Protein 7VQK (pdb70)

Organism: NCBI:txid1522759

Secondary structure (DSSP, 8-state):
---S-HHHHIIIIIS----SSB------HHHHHHHHHHHTTS--------EEEE-SHHHHHHHHTTB-HHHHHHHHH-SEEEEEEEETTGGGGHHHHSTT-TTGGGGG-SHHHHHHHHHHHHHHHHHHHHHHHHHTT-EEEEE--B-HHHHHHHHSTT-SEEEEEEEEEESB-TT---PPPP---HHHHEEE-/--SS-HHHHIIIIIT----SSB------HHHHHHHHHHHTTS--------EEEE-SHHHHHHHHTTB-HHHHHHHHH-SEEEEEEEETTGGGGHHHHSTT-TTGGGGG-SHHHHHHHHHHHHHHHHHHHHHHHHHTT-EEEEE--B-HHHHHHHHSTT-SEEEEEEEEEE-B-TT--PPPPP---HHHHEEE-

Sequence (386 aa):
PLALDEAAQDLLFREARTANTFAPTHIGDEHIEAIYDLVKWGPTSNQQPRVVLVRSDESRRALLQHVLEGNRDKVASAPLVAVLAADLSFPDTLPRLFPHAPNARHAYADENARRESAVFNTALQLGYFIIGIRAGGLAAGPIAGFDPEGVHKEFFPGEPVLVTSIVNIGYPGPDAFSARLPRLGYREVVRSVPLALDEAAQDLLFREARTANTFAPTHIGDEHIEAIYDLVKWGPTSNQQPRVVLVRSDESRRALLQHVLEGNRDKVASAPLVAVLAADLSFPDTLPRLFPHAPNARHAYADENARRESAVFNTALQLGYFIIGIRAGGLAAGPIAGFDPEGVHKEFFPGEPVLVTSIVNIGYPGPDAFSARLPRLGYREVVRSV

Solvent-accessible surface area: 16084 Å² total

B-factor: mean 17.82, std 7.18, range [6.44, 55.33]

InterPro domains:
  IPR000415 Nitroreductase-like [G3DSA:3.40.109.10] (10-198)
  IPR000415 Nitroreductase-like [SSF55469] (17-196)
  IPR029479 Nitroreductase [PF00881] (20-177)
  IPR050461 Nitroreductase family, HadB/RutE subfamily [PTHR43543] (8-109)

Structure (mmCIF, N/CA/C/O backbone):
data_7VQK
#
_entry.id   7VQK
#
_cell.length_a   59.701
_cell.length_b   54.410
_cell.length_c   69.621
_cell.angle_alpha   90.000
_cell.angle_beta   97.367
_cell.angle_gamma   90.000
#
_symmetry.space_group_name_H-M   'P 1 21 1'
#
loop_
_entity.id
_entity.type
_entity.pdbx_description
1 polymer 'FMN-dependent oxidoreductase IstO'
2 non-polymer 'FLAVIN MONONUCLEOTIDE'
3 water water
#
loop_
_atom_site.group_PDB
_atom_site.id
_atom_site.type_symbol
_atom_site.label_atom_id
_atom_site.label_alt_id
_atom_site.label_comp_id
_atom_site.label_asym_id
_atom_site.label_entity_id
_atom_site.label_seq_id
_atom_site.pdbx_PDB_ins_code
_atom_site.Cartn_x
_atom_site.Cartn_y
_atom_site.Cartn_z
_atom_site.occupancy
_atom_site.B_iso_or_equiv
_atom_site.auth_seq_id
_atom_site.auth_comp_id
_atom_site.auth_asym_id
_atom_site.auth_atom_id
_atom_site.pdbx_PDB_model_num
ATOM 1 N N . PRO A 1 5 ? 18.36777 20.10903 48.29728 1.000 33.86637 5 PRO A N 1
ATOM 2 C CA . PRO A 1 5 ? 18.90872 18.74401 48.37299 1.000 27.78163 5 PRO A CA 1
ATOM 3 C C . PRO A 1 5 ? 20.19699 18.63565 49.18469 1.000 29.18163 5 PRO A C 1
ATOM 4 O O . PRO A 1 5 ? 21.01624 17.75375 48.90778 1.000 29.79118 5 PRO A O 1
ATOM 8 N N . LEU A 1 6 ? 20.39612 19.51341 50.16371 1.000 27.14975 6 LEU A N 1
ATOM 9 C CA . LEU A 1 6 ? 21.57226 19.44449 51.02262 1.000 17.11082 6 LEU A CA 1
ATOM 10 C C . LEU A 1 6 ? 21.19997 18.78898 52.34473 1.000 17.54106 6 LEU A C 1
ATOM 11 O O . LEU A 1 6 ? 20.24136 19.20688 52.99968 1.000 22.71801 6 LEU A O 1
ATOM 16 N N . ALA A 1 7 ? 21.96056 17.76503 52.73328 1.000 13.91106 7 ALA A N 1
ATOM 17 C CA . ALA A 1 7 ? 21.77875 17.17510 54.05443 1.000 15.05298 7 ALA A CA 1
ATOM 18 C C . ALA A 1 7 ? 22.34433 18.06474 55.16449 1.000 17.92755 7 ALA A C 1
ATOM 19 O O . ALA A 1 7 ? 21.86237 18.01664 56.30223 1.000 19.29786 7 ALA A O 1
ATOM 21 N N . LEU A 1 8 ? 23.36764 18.86330 54.86229 1.000 15.66366 8 LEU A N 1
ATOM 22 C CA . LEU A 1 8 ? 23.96692 19.75505 55.85062 1.000 14.05859 8 LEU A CA 1
ATOM 23 C C . LEU A 1 8 ? 22.98402 20.85013 56.24400 1.000 14.32322 8 LEU A C 1
ATOM 24 O O . LEU A 1 8 ? 22.42622 21.53156 55.37791 1.000 14.80021 8 LEU A O 1
ATOM 29 N N . ASP A 1 9 ? 22.77397 21.03827 57.54408 1.000 15.39532 9 ASP A N 1
ATOM 30 C CA . ASP A 1 9 ? 21.75044 22.00323 57.92084 1.000 20.00450 9 ASP A CA 1
ATOM 31 C C . ASP A 1 9 ? 22.20624 23.42997 57.60659 1.000 17.18122 9 ASP A C 1
ATOM 32 O O . ASP A 1 9 ? 23.37920 23.69946 57.33210 1.000 18.68637 9 ASP A O 1
ATOM 37 N N . GLU A 1 10 ? 21.23852 24.34576 57.62119 1.000 18.73344 10 GLU A N 1
ATOM 38 C CA . GLU A 1 10 ? 21.48282 25.70509 57.14851 1.000 18.72305 10 GLU A CA 1
ATOM 39 C C . GLU A 1 10 ? 22.48407 26.44673 58.03044 1.000 20.91498 10 GLU A C 1
ATOM 40 O O . GLU A 1 10 ? 23.33385 27.18983 57.52417 1.000 18.21256 10 GLU A O 1
ATOM 46 N N . ALA A 1 11 ? 22.39236 26.27648 59.35203 1.000 16.43729 11 ALA A N 1
ATOM 47 C CA . ALA A 1 11 ? 23.34405 26.94288 60.23624 1.000 18.92770 11 ALA A CA 1
ATOM 48 C C . ALA A 1 11 ? 24.77125 26.50021 59.93178 1.000 17.54742 11 ALA A C 1
ATOM 49 O O . ALA A 1 11 ? 25.69394 27.32475 59.91114 1.000 15.06706 11 ALA A O 1
ATOM 51 N N . ALA A 1 12 ? 24.97077 25.20291 59.67771 1.000 14.70234 12 ALA A N 1
ATOM 52 C CA . ALA A 1 12 ? 26.30112 24.71949 59.31846 1.000 15.81291 12 ALA A CA 1
ATOM 53 C C . ALA A 1 12 ? 26.73645 25.25341 57.95462 1.000 17.48249 12 ALA A C 1
ATOM 54 O O . ALA A 1 12 ? 27.89846 25.65015 57.77983 1.000 13.03101 12 ALA A O 1
ATOM 56 N N . GLN A 1 13 ? 25.82194 25.27306 56.97494 1.000 16.15595 13 GLN A N 1
ATOM 57 C CA . GLN A 1 13 ? 26.15388 25.84450 55.66881 1.000 13.37495 13 GLN A CA 1
ATOM 58 C C . GLN A 1 13 ? 26.66807 27.26953 55.81469 1.000 15.39609 13 GLN A C 1
ATOM 59 O O . GLN A 1 13 ? 27.65596 27.65003 55.17732 1.000 13.75811 13 GLN A O 1
ATOM 65 N N . ASP A 1 14 ? 26.01537 28.06827 56.66542 1.000 14.11674 14 ASP A N 1
ATOM 66 C CA . ASP A 1 14 ? 26.40846 29.46305 56.83996 1.000 14.48745 14 ASP A CA 1
ATOM 67 C C . ASP A 1 14 ? 27.76014 29.58492 57.52738 1.000 15.56599 14 ASP A C 1
ATOM 68 O O . ASP A 1 14 ? 28.59830 30.40090 57.12236 1.000 17.91430 14 ASP A O 1
ATOM 73 N N . LEU A 1 15 ? 27.98211 28.79442 58.58074 1.000 16.20092 15 LEU A N 1
ATOM 74 C CA . LEU A 1 15 ? 29.22863 28.89119 59.33051 1.000 16.55693 15 LEU A CA 1
ATOM 75 C C . LEU A 1 15 ? 30.42661 28.53429 58.46445 1.000 12.44666 15 LEU A C 1
ATOM 76 O O . LEU A 1 15 ? 31.46943 29.19072 58.53806 1.000 12.08411 15 LEU A O 1
ATOM 81 N N . LEU A 1 16 ? 30.30613 27.48878 57.64367 1.000 11.62214 16 LEU A N 1
ATOM 82 C CA . LEU A 1 16 ? 31.46566 27.01647 56.89735 1.000 11.85925 16 LEU A CA 1
ATOM 83 C C . LEU A 1 16 ? 31.65125 27.72375 55.55680 1.000 10.22437 16 LEU A C 1
ATOM 84 O O . LEU A 1 16 ? 32.78544 27.80934 55.06446 1.000 12.64304 16 LEU A O 1
ATOM 89 N N . PHE A 1 17 ? 30.57804 28.22792 54.95071 1.000 9.05226 17 PHE A N 1
ATOM 90 C CA . PHE A 1 17 ? 30.66345 28.70184 53.57167 1.000 12.80624 17 PHE A CA 1
ATOM 91 C C . PHE A 1 17 ? 29.89052 29.99519 53.31424 1.000 11.02341 17 PHE A C 1
ATOM 92 O O . PHE A 1 17 ? 30.47027 30.99366 52.87361 1.000 11.70014 17 PHE A O 1
ATOM 100 N N . ARG A 1 18 ? 28.57716 29.98552 53.55720 1.000 11.51198 18 ARG A N 1
ATOM 101 C CA . ARG A 1 18 ? 27.73089 31.04423 53.00775 1.000 13.63090 18 ARG A CA 1
ATOM 102 C C . ARG A 1 18 ? 27.96963 32.37681 53.70416 1.000 12.82580 18 ARG A C 1
ATOM 103 O O . ARG A 1 18 ? 27.95510 33.42994 53.05565 1.000 12.94073 18 ARG A O 1
ATOM 111 N N . GLU A 1 19 ? 28.17791 32.36342 55.02131 1.000 13.82004 19 GLU A N 1
ATOM 112 C CA . GLU A 1 19 ? 28.41729 33.60318 55.75561 1.000 15.66784 19 GLU A CA 1
ATOM 113 C C . GLU A 1 19 ? 29.84982 33.70904 56.25692 1.000 21.46574 19 GLU A C 1
ATOM 114 O O . GLU A 1 19 ? 30.16671 34.61434 57.03208 1.000 18.49074 19 GLU A O 1
ATOM 120 N N . ALA A 1 20 ? 30.71977 32.81229 55.82300 1.000 13.15868 20 ALA A N 1
ATOM 121 C CA . ALA A 1 20 ? 32.11542 32.82893 56.21740 1.000 13.31804 20 ALA A CA 1
ATOM 122 C C . ALA A 1 20 ? 32.89697 33.63953 55.20108 1.000 14.69235 20 ALA A C 1
ATOM 123 O O . ALA A 1 20 ? 32.69475 33.49223 53.99432 1.000 11.94575 20 ALA A O 1
ATOM 125 N N . ARG A 1 21 ? 33.79987 34.47685 55.70056 1.000 12.91812 21 ARG A N 1
ATOM 126 C CA . ARG A 1 21 ? 34.53825 35.43160 54.89417 1.000 16.09852 21 ARG A CA 1
ATOM 127 C C . ARG A 1 21 ? 36.00920 35.37561 55.27226 1.000 11.64032 21 ARG A C 1
ATOM 128 O O . ARG A 1 21 ? 36.37644 34.91074 56.35094 1.000 12.07347 21 ARG A O 1
ATOM 136 N N . THR A 1 22 ? 36.84789 35.88291 54.38050 1.000 12.06576 22 THR A N 1
ATOM 137 C CA . THR A 1 22 ? 38.27966 35.96254 54.63452 1.000 12.01908 22 THR A CA 1
ATOM 138 C C . THR A 1 22 ? 38.55923 37.21376 55.45911 1.000 16.06036 22 THR A C 1
ATOM 139 O O . THR A 1 22 ? 38.18171 38.31610 55.05385 1.000 13.57630 22 THR A O 1
ATOM 143 N N . ALA A 1 23 ? 39.19634 37.05312 56.62384 1.000 11.12934 23 ALA A N 1
ATOM 144 C CA . ALA A 1 23 ? 39.42095 38.17750 57.52778 1.000 14.51742 23 ALA A CA 1
ATOM 145 C C . ALA A 1 23 ? 40.69361 38.92986 57.15362 1.000 15.12719 23 ALA A C 1
ATOM 146 O O . ALA A 1 23 ? 41.75762 38.32493 56.97968 1.000 12.36392 23 ALA A O 1
ATOM 148 N N . ASN A 1 24 ? 40.58169 40.25163 57.03523 1.000 13.99450 24 ASN A N 1
ATOM 149 C CA . ASN A 1 24 ? 41.74192 41.10282 56.80284 1.000 16.56726 24 ASN A CA 1
ATOM 150 C C . ASN A 1 24 ? 42.21307 41.81052 58.06031 1.000 17.72285 24 ASN A C 1
ATOM 151 O O . ASN A 1 24 ? 43.26675 42.44966 58.03034 1.000 16.53358 24 ASN A O 1
ATOM 156 N N . THR A 1 25 ? 41.45497 41.72958 59.14842 1.000 15.85791 25 THR A N 1
ATOM 157 C CA . THR A 1 25 ? 41.88289 42.24423 60.44160 1.000 16.24066 25 THR A CA 1
ATOM 158 C C . THR A 1 25 ? 41.46781 41.23662 61.50377 1.000 14.64646 25 THR A C 1
ATOM 159 O O . THR A 1 25 ? 40.54080 40.44897 61.29977 1.000 15.66288 25 THR A O 1
ATOM 163 N N . PHE A 1 26 ? 42.16713 41.25390 62.63900 1.000 10.96051 26 PHE A N 1
ATOM 164 C CA . PHE A 1 26 ? 41.91402 40.29489 63.70634 1.000 12.39764 26 PHE A CA 1
ATOM 165 C C . PHE A 1 26 ? 41.90563 40.97619 65.06558 1.000 18.10180 26 PHE A C 1
ATOM 166 O O . PHE A 1 26 ? 42.66370 41.91808 65.31272 1.000 15.29673 26 PHE A O 1
ATOM 174 N N . ALA A 1 27 ? 41.04630 40.46817 65.95027 1.000 16.89796 27 ALA A N 1
ATOM 175 C CA . ALA A 1 27 ? 41.15586 40.78543 67.35989 1.000 16.21563 27 ALA A CA 1
ATOM 176 C C . ALA A 1 27 ? 42.43940 40.17012 67.91271 1.000 16.57469 27 ALA A C 1
ATOM 177 O O . ALA A 1 27 ? 42.88051 39.12191 67.44158 1.000 13.21252 27 ALA A O 1
ATOM 179 N N . PRO A 1 28 ? 43.07672 40.82462 68.89022 1.000 12.64892 28 PRO A N 1
ATOM 180 C CA . PRO A 1 28 ? 44.34637 40.30505 69.42373 1.000 18.40176 28 PRO A CA 1
ATOM 181 C C . PRO A 1 28 ? 44.18932 39.08418 70.31629 1.000 15.02066 28 PRO A C 1
ATOM 182 O O . PRO A 1 28 ? 45.20476 38.48221 70.68968 1.000 16.50700 28 PRO A O 1
ATOM 186 N N . THR A 1 29 ? 42.96278 38.70413 70.65699 1.000 14.19062 29 THR A N 1
ATOM 187 C CA . THR A 1 29 ? 42.70001 37.61230 71.58450 1.000 14.61806 29 THR A CA 1
ATOM 188 C C . THR A 1 29 ? 43.51624 36.36891 71.26009 1.000 18.74786 29 THR A C 1
ATOM 189 O O . THR A 1 29 ? 43.42436 35.81615 70.15822 1.000 16.15999 29 THR A O 1
ATOM 193 N N . HIS A 1 30 ? 44.29352 35.92629 72.24809 1.000 13.31236 30 HIS A N 1
ATOM 194 C CA . HIS A 1 30 ? 45.09870 34.71801 72.13325 1.000 14.20981 30 HIS A CA 1
ATOM 195 C C . HIS A 1 30 ? 44.25888 33.52669 71.68914 1.000 12.44003 30 HIS A C 1
ATOM 196 O O . HIS A 1 30 ? 43.14684 33.31229 72.17786 1.000 12.14505 30 HIS A O 1
ATOM 203 N N . ILE A 1 31 ? 44.80188 32.74823 70.75475 1.000 11.92187 31 ILE A N 1
ATOM 204 C CA . ILE A 1 31 ? 44.19878 31.49295 70.30412 1.000 13.19505 31 ILE A CA 1
ATOM 205 C C . ILE A 1 31 ? 45.05819 30.36030 70.83982 1.000 14.02693 31 ILE A C 1
ATOM 206 O O . ILE A 1 31 ? 46.23322 30.24597 70.47273 1.000 16.32074 31 ILE A O 1
ATOM 211 N N . GLY A 1 32 ? 44.47044 29.50736 71.67303 1.000 18.66079 32 GLY A N 1
ATOM 212 C CA . GLY A 1 32 ? 45.24797 28.50270 72.36966 1.000 19.10657 32 GLY A CA 1
ATOM 213 C C . GLY A 1 32 ? 45.56166 27.28305 71.51986 1.000 20.42624 32 GLY A C 1
ATOM 214 O O . GLY A 1 32 ? 44.93312 27.00703 70.49949 1.000 14.62696 32 GLY A O 1
ATOM 215 N N . ASP A 1 33 ? 46.56685 26.52933 71.96741 1.000 18.59490 33 ASP A N 1
ATOM 216 C CA . ASP A 1 33 ? 46.94857 25.32046 71.24580 1.000 21.97254 33 ASP A CA 1
ATOM 217 C C . ASP A 1 33 ? 45.79663 24.32466 71.19036 1.000 15.48299 33 ASP A C 1
ATOM 218 O O . ASP A 1 33 ? 45.61543 23.63101 70.18321 1.000 17.05627 33 ASP A O 1
ATOM 223 N N . GLU A 1 34 ? 45.01006 24.23711 72.26690 1.000 16.52548 34 GLU A N 1
ATOM 224 C CA . GLU A 1 34 ? 43.91536 23.26965 72.32657 1.000 21.71762 34 GLU A CA 1
ATOM 225 C C . GLU A 1 34 ? 42.86365 23.55744 71.26707 1.000 17.44219 34 GLU A C 1
ATOM 226 O O . GLU A 1 34 ? 42.19289 22.63834 70.78480 1.000 16.01395 34 GLU A O 1
ATOM 232 N N . HIS A 1 35 ? 42.67990 24.83051 70.92815 1.000 14.78440 35 HIS A N 1
ATOM 233 C CA . HIS A 1 35 ? 41.75208 25.19533 69.86424 1.000 11.96414 35 HIS A CA 1
ATOM 234 C C . HIS A 1 35 ? 42.22083 24.64119 68.52747 1.000 13.29157 35 HIS A C 1
ATOM 235 O O . HIS A 1 35 ? 41.43078 24.07277 67.76861 1.000 15.70528 35 HIS A O 1
ATOM 242 N N . ILE A 1 36 ? 43.50767 24.81464 68.21314 1.000 14.07530 36 ILE A N 1
ATOM 243 C CA . ILE A 1 36 ? 44.04368 24.27407 66.96848 1.000 13.38863 36 ILE A CA 1
ATOM 244 C C . ILE A 1 36 ? 44.00238 22.75184 66.99251 1.000 14.66983 36 ILE A C 1
ATOM 245 O O . ILE A 1 36 ? 43.71664 22.10514 65.97398 1.000 12.51464 36 ILE A O 1
ATOM 250 N N . GLU A 1 37 ? 44.27243 22.15276 68.15821 1.000 11.61877 37 GLU A N 1
ATOM 251 C CA . GLU A 1 37 ? 44.15844 20.70100 68.30007 1.000 11.12312 37 GLU A CA 1
ATOM 252 C C . GLU A 1 37 ? 42.76434 20.20520 67.93245 1.000 12.61766 37 GLU A C 1
ATOM 253 O O . GLU A 1 37 ? 42.61625 19.20717 67.21205 1.000 13.48634 37 GLU A O 1
ATOM 259 N N . ALA A 1 38 ? 41.72087 20.86712 68.44213 1.000 12.96198 38 ALA A N 1
ATOM 260 C CA . ALA A 1 38 ? 40.36273 20.44621 68.10206 1.000 17.59464 38 ALA A CA 1
ATOM 261 C C . ALA A 1 38 ? 40.10388 20.57050 66.60685 1.000 12.95117 38 ALA A C 1
ATOM 262 O O . ALA A 1 38 ? 39.36251 19.76413 66.02839 1.000 13.36004 38 ALA A O 1
ATOM 264 N N . ILE A 1 39 ? 40.70765 21.56754 65.96600 1.000 12.49831 39 ILE A N 1
ATOM 265 C CA . ILE A 1 39 ? 40.47527 21.77662 64.54049 1.000 13.95155 39 ILE A CA 1
ATOM 266 C C . ILE A 1 39 ? 41.15708 20.67980 63.72932 1.000 12.57204 39 ILE A C 1
ATOM 267 O O . ILE A 1 39 ? 40.54217 20.06127 62.85308 1.000 11.65732 39 ILE A O 1
ATOM 272 N N . TYR A 1 40 ? 42.43589 20.41907 64.02077 1.000 12.39627 40 TYR A N 1
ATOM 273 C CA . TYR A 1 40 ? 43.14625 19.32701 63.36468 1.000 9.92433 40 TYR A CA 1
ATOM 274 C C . TYR A 1 40 ? 42.44726 17.98733 63.59578 1.000 12.54698 40 TYR A C 1
ATOM 275 O O . TYR A 1 40 ? 42.34554 17.16786 62.67662 1.000 12.51614 40 TYR A O 1
ATOM 284 N N . ASP A 1 41 ? 41.97347 17.73677 64.82204 1.000 14.05001 41 ASP A N 1
ATOM 285 C CA . ASP A 1 41 ? 41.30778 16.46429 65.10594 1.000 16.00948 41 ASP A CA 1
ATOM 286 C C . ASP A 1 41 ? 40.09115 16.25699 64.21249 1.000 16.27589 41 ASP A C 1
ATOM 287 O O . ASP A 1 41 ? 39.73972 15.11228 63.89020 1.000 14.56012 41 ASP A O 1
ATOM 292 N N . LEU A 1 42 ? 39.43383 17.35005 63.80689 1.000 15.13140 42 LEU A N 1
ATOM 293 C CA . LEU A 1 42 ? 38.27345 17.25112 62.93224 1.000 14.54882 42 LEU A CA 1
ATOM 294 C C . LEU A 1 42 ? 38.69300 17.02253 61.48569 1.000 16.03972 42 LEU A C 1
ATOM 295 O O . LEU A 1 42 ? 38.25223 16.05679 60.85151 1.000 13.33212 42 LEU A O 1
ATOM 300 N N . VAL A 1 43 ? 39.55872 17.89124 60.94969 1.000 11.26950 43 VAL A N 1
ATOM 301 C CA . VAL A 1 43 ? 39.80946 17.89084 59.50735 1.000 12.75740 43 VAL A CA 1
ATOM 302 C C . VAL A 1 43 ? 40.93684 16.97100 59.07137 1.000 12.39230 43 VAL A C 1
ATOM 303 O O . VAL A 1 43 ? 41.14561 16.80597 57.86119 1.000 11.02447 43 VAL A O 1
ATOM 307 N N . LYS A 1 44 ? 41.66233 16.34826 60.00515 1.000 11.26128 44 LYS A N 1
ATOM 308 C CA . LYS A 1 44 ? 42.64295 15.35266 59.58894 1.000 9.24002 44 LYS A CA 1
ATOM 309 C C . LYS A 1 44 ? 41.98829 14.19087 58.85935 1.000 8.76361 44 LYS A C 1
ATOM 310 O O . LYS A 1 44 ? 42.67182 13.45852 58.13560 1.000 11.09497 44 LYS A O 1
ATOM 316 N N . TRP A 1 45 ? 40.68410 13.99298 59.04425 1.000 10.15779 45 TRP A N 1
ATOM 317 C CA . TRP A 1 45 ? 40.00789 12.89990 58.35121 1.000 10.97560 45 TRP A CA 1
ATOM 318 C C . TRP A 1 45 ? 39.79368 13.19218 56.87226 1.000 12.88583 45 TRP A C 1
ATOM 319 O O . TRP A 1 45 ? 39.62342 12.24721 56.09227 1.000 14.03834 45 TRP A O 1
ATOM 330 N N . GLY A 1 46 ? 39.80957 14.45969 56.46485 1.000 10.95898 46 GLY A N 1
ATOM 331 C CA . GLY A 1 46 ? 39.68320 14.80397 55.05752 1.000 11.55049 46 GLY A CA 1
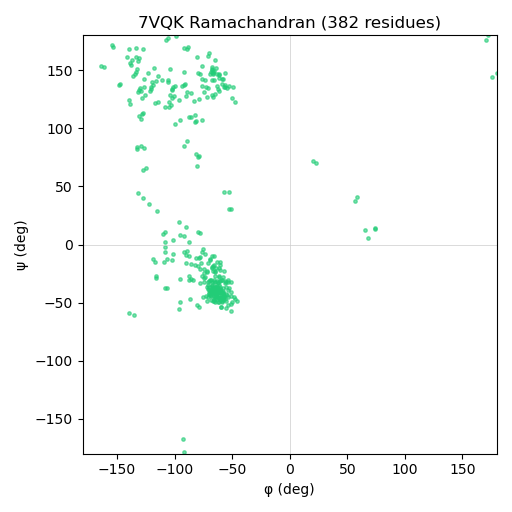ATOM 332 C C . GLY A 1 46 ? 40.64815 13.99633 54.20330 1.000 13.32105 46 GLY A C 1
ATOM 333 O O . GLY A 1 46 ? 41.81812 13.83785 54.55485 1.000 13.58419 46 GLY A O 1
ATOM 334 N N . PRO A 1 47 ? 40.18689 13.46653 53.06940 1.000 11.26208 47 PRO A N 1
ATOM 335 C CA . PRO A 1 47 ? 40.98913 12.46878 52.35106 1.000 12.72217 47 PRO A CA 1
ATOM 336 C C . PRO A 1 47 ? 42.09617 13.08893 51.51149 1.000 14.55179 47 PRO A C 1
ATOM 337 O O . PRO A 1 47 ? 41.97575 14.19662 50.97749 1.000 12.81641 47 PRO A O 1
ATOM 341 N N . THR A 1 48 ? 43.19445 12.34616 51.40882 1.000 10.25106 48 THR A N 1
ATOM 342 C CA . THR A 1 48 ? 44.26904 12.66220 50.48125 1.000 10.03930 48 THR A CA 1
ATOM 343 C C . THR A 1 48 ? 44.64395 11.40012 49.70560 1.000 12.23056 48 THR A C 1
ATOM 344 O O . THR A 1 48 ? 44.39772 10.27650 50.15331 1.000 12.20686 48 THR A O 1
ATOM 348 N N . SER A 1 49 ? 45.25652 11.60631 48.53857 1.000 12.77042 49 SER A N 1
ATOM 349 C CA . SER A 1 49 ? 45.71668 10.52561 47.66804 1.000 12.00806 49 SER A CA 1
ATOM 350 C C . SER A 1 49 ? 46.59872 9.53542 48.41923 1.000 13.81762 49 SER A C 1
ATOM 351 O O . SER A 1 49 ? 47.62114 9.91733 48.99505 1.000 12.32116 49 SER A O 1
ATOM 362 N N . ASN A 1 51 ? 46.18299 8.29396 51.14574 1.000 11.93879 51 ASN A N 1
ATOM 363 C CA . ASN A 1 51 ? 46.24537 8.68661 52.55645 1.000 12.50675 51 ASN A CA 1
ATOM 364 C C . ASN A 1 51 ? 47.56050 9.38804 52.88461 1.000 11.31995 51 ASN A C 1
ATOM 365 O O . ASN A 1 51 ? 48.06012 9.28651 54.00261 1.000 14.06792 51 ASN A O 1
ATOM 370 N N . GLN A 1 52 ? 48.15116 10.09971 51.91260 1.000 11.81139 52 GLN A N 1
ATOM 371 C CA . GLN A 1 52 ? 49.53525 10.54161 52.07641 1.000 11.13798 52 GLN A CA 1
ATOM 372 C C . GLN A 1 52 ? 49.69796 11.79993 52.92315 1.000 12.02760 52 GLN A C 1
ATOM 373 O O . GLN A 1 52 ? 50.83570 12.13704 53.26593 1.000 10.40704 52 GLN A O 1
ATOM 379 N N . GLN A 1 53 ? 48.61457 12.50914 53.22751 1.000 12.93539 53 GLN A N 1
ATOM 380 C CA . GLN A 1 53 ? 48.57251 13.64787 54.15128 1.000 9.77980 53 GLN A CA 1
ATOM 381 C C . GLN A 1 53 ? 49.92148 14.34534 54.35860 1.000 10.43508 53 GLN A C 1
ATOM 382 O O . GLN A 1 53 ? 50.49652 14.26054 55.44992 1.000 9.16270 53 GLN A O 1
ATOM 388 N N . PRO A 1 54 ? 50.44635 15.06319 53.36005 1.000 11.21362 54 PRO A N 1
ATOM 389 C CA . PRO A 1 54 ? 51.79074 15.64663 53.47672 1.000 9.81619 54 PRO A CA 1
ATOM 390 C C . PRO A 1 54 ? 51.85546 16.96692 54.22725 1.000 12.50526 54 PRO A C 1
ATOM 391 O O . PRO A 1 54 ? 52.96147 17.49744 54.40602 1.000 12.04168 54 PRO A O 1
ATOM 403 N N . ARG A 1 56 ? 52.38533 19.79041 56.80215 1.000 9.03893 56 ARG A N 1
ATOM 404 C CA . ARG A 1 56 ? 53.05767 20.03891 58.06822 1.000 12.22029 56 ARG A CA 1
ATOM 405 C C . ARG A 1 56 ? 52.85883 21.50787 58.41610 1.000 12.21583 56 ARG A C 1
ATOM 406 O O . ARG A 1 56 ? 52.84015 22.35863 57.52527 1.000 14.09664 56 ARG A O 1
ATOM 414 N N . VAL A 1 57 ? 52.71133 21.80425 59.70463 1.000 9.81091 57 VAL A N 1
ATOM 415 C CA . VAL A 1 57 ? 52.27048 23.11915 60.15188 1.000 9.42884 57 VAL A CA 1
ATOM 416 C C . VAL A 1 57 ? 53.21958 23.63733 61.21834 1.000 12.84778 57 VAL A C 1
ATOM 417 O O . VAL A 1 57 ? 53.53454 22.91835 62.17217 1.000 12.54396 57 VAL A O 1
ATOM 421 N N . VAL A 1 58 ? 53.65955 24.88677 61.06661 1.000 12.13141 58 VAL A N 1
ATOM 422 C CA . VAL A 1 58 ? 54.34523 25.61349 62.13139 1.000 12.65598 58 VAL A CA 1
ATOM 423 C C . VAL A 1 58 ? 53.45577 26.77386 62.54556 1.000 14.71606 58 VAL A C 1
ATOM 424 O O . VAL A 1 58 ? 53.08721 27.61113 61.70782 1.000 11.45010 58 VAL A O 1
ATOM 428 N N . LEU A 1 59 ? 53.10809 26.82225 63.83210 1.000 9.70027 59 LEU A N 1
ATOM 429 C CA . LEU A 1 59 ? 52.29774 27.89913 64.38665 1.000 12.28639 59 LEU A CA 1
ATOM 430 C C . LEU A 1 59 ? 53.23083 29.03094 64.80408 1.000 13.33019 59 LEU A C 1
ATOM 431 O O . LEU A 1 59 ? 53.99987 28.89407 65.76215 1.000 12.88281 59 LEU A O 1
ATOM 436 N N . VAL A 1 60 ? 53.17101 30.13573 64.07018 1.000 12.43152 60 VAL A N 1
ATOM 437 C CA . VAL A 1 60 ? 54.05849 31.28026 64.31823 1.000 14.30137 60 VAL A CA 1
ATOM 438 C C . VAL A 1 60 ? 53.29631 32.18100 65.28484 1.000 16.37935 60 VAL A C 1
ATOM 439 O O . VAL A 1 60 ? 52.58326 33.10574 64.90328 1.000 14.71473 60 VAL A O 1
ATOM 443 N N . ARG A 1 61 ? 53.41551 31.86573 66.57240 1.000 13.53957 61 ARG A N 1
ATOM 444 C CA . ARG A 1 61 ? 52.62767 32.61218 67.54859 1.000 19.69005 61 ARG A CA 1
ATOM 445 C C . ARG A 1 61 ? 53.40970 33.76466 68.17389 1.000 21.30777 61 ARG A C 1
ATOM 446 O O . ARG A 1 61 ? 52.91703 34.89601 68.20804 1.000 22.59191 61 ARG A O 1
ATOM 454 N N . SER A 1 62 ? 54.62559 33.50117 68.65297 1.000 17.92422 62 SER A N 1
ATOM 455 C CA . SER A 1 62 ? 55.38072 34.51044 69.39081 1.000 22.79744 62 SER A CA 1
ATOM 456 C C . SER A 1 62 ? 55.71433 35.71276 68.50932 1.000 20.46898 62 SER A C 1
ATOM 457 O O . SER A 1 62 ? 55.85573 35.59794 67.28695 1.000 17.61363 62 SER A O 1
ATOM 460 N N . ASP A 1 63 ? 55.85186 36.88237 69.15085 1.000 16.73599 63 ASP A N 1
ATOM 461 C CA . ASP A 1 63 ? 56.26751 38.07813 68.41748 1.000 16.88530 63 ASP A CA 1
ATOM 462 C C . ASP A 1 63 ? 57.61285 37.85135 67.74712 1.000 16.46943 63 ASP A C 1
ATOM 463 O O . ASP A 1 63 ? 57.83155 38.28526 66.61419 1.000 14.43468 63 ASP A O 1
ATOM 468 N N . GLU A 1 64 ? 58.52934 37.17940 68.44784 1.000 14.05988 64 GLU A N 1
ATOM 469 C CA . GLU A 1 64 ? 59.85143 36.89335 67.90307 1.000 13.86584 64 GLU A CA 1
ATOM 470 C C . GLU A 1 64 ? 59.75564 36.15659 66.57201 1.000 18.01685 64 GLU A C 1
ATOM 471 O O . GLU A 1 64 ? 60.32689 36.59148 65.56312 1.000 14.59557 64 GLU A O 1
ATOM 477 N N . SER A 1 65 ? 59.03535 35.03406 66.54468 1.000 15.22622 65 SER A N 1
ATOM 478 C CA . SER A 1 65 ? 58.92140 34.30311 65.28865 1.000 14.88290 65 SER A CA 1
ATOM 479 C C . SER A 1 65 ? 58.12058 35.09344 64.26336 1.000 15.32367 65 SER A C 1
ATOM 480 O O . SER A 1 65 ? 58.43122 35.04712 63.06827 1.000 17.20186 65 SER A O 1
ATOM 483 N N . ARG A 1 66 ? 57.10328 35.83715 64.70476 1.000 16.71469 66 ARG A N 1
ATOM 484 C CA . ARG A 1 66 ? 56.31725 36.61371 63.75817 1.000 14.57026 66 ARG A CA 1
ATOM 485 C C . ARG A 1 66 ? 57.17964 37.65834 63.05609 1.000 15.68432 66 ARG A C 1
ATOM 486 O O . ARG A 1 66 ? 57.05781 37.86203 61.84467 1.000 14.94875 66 ARG A O 1
ATOM 494 N N . ARG A 1 67 ? 58.06783 38.32733 63.79399 1.000 15.11413 67 ARG A N 1
ATOM 495 C CA . ARG A 1 67 ? 58.94027 39.30028 63.14308 1.000 17.61495 67 ARG A CA 1
ATOM 496 C C . ARG A 1 67 ? 59.84605 38.61364 62.13058 1.000 16.71131 67 ARG A C 1
ATOM 497 O O . ARG A 1 67 ? 60.11228 39.15699 61.05160 1.000 16.69079 67 ARG A O 1
ATOM 505 N N . ALA A 1 68 ? 60.30815 37.40646 62.45199 1.000 13.10598 68 ALA A N 1
ATOM 506 C CA . ALA A 1 68 ? 61.14335 36.66052 61.51929 1.000 17.39830 68 ALA A CA 1
ATOM 507 C C . ALA A 1 68 ? 60.34853 36.24040 60.28720 1.000 22.07733 68 ALA A C 1
ATOM 508 O O . ALA A 1 68 ? 60.88692 36.20933 59.17272 1.000 21.36315 68 ALA A O 1
ATOM 510 N N . LEU A 1 69 ? 59.06394 35.91277 60.46570 1.000 18.78425 69 LEU A N 1
ATOM 511 C CA . LEU A 1 69 ? 58.22425 35.58789 59.31558 1.000 14.33536 69 LEU A CA 1
ATOM 512 C C . LEU A 1 69 ? 57.99585 36.81589 58.44982 1.000 17.70274 69 LEU A C 1
ATOM 513 O O . LEU A 1 69 ? 58.04622 36.73464 57.21867 1.000 13.97294 69 LEU A O 1
ATOM 518 N N . LEU A 1 70 ? 57.78149 37.97213 59.08316 1.000 16.45701 70 LEU A N 1
ATOM 519 C CA . LEU A 1 70 ? 57.33032 39.15543 58.35446 1.000 15.69515 70 LEU A CA 1
ATOM 520 C C . LEU A 1 70 ? 58.36437 39.65456 57.35757 1.000 17.42110 70 LEU A C 1
ATOM 521 O O . LEU A 1 70 ? 58.00223 40.30927 56.37587 1.000 18.26406 70 LEU A O 1
ATOM 526 N N . GLN A 1 71 ? 59.64890 39.39670 57.59604 1.000 19.93969 71 GLN A N 1
ATOM 527 C CA . GLN A 1 71 ? 60.64394 39.82637 56.62286 1.000 21.59266 71 GLN A CA 1
ATOM 528 C C . GLN A 1 71 ? 60.46409 39.12354 55.28502 1.000 23.09740 71 GLN A C 1
ATOM 529 O O . GLN A 1 71 ? 60.90528 39.64261 54.25513 1.000 20.33978 71 GLN A O 1
ATOM 535 N N . HIS A 1 72 ? 59.77860 37.98496 55.26405 1.000 17.50120 72 HIS A N 1
ATOM 536 C CA . HIS A 1 72 ? 59.58293 37.22517 54.03791 1.000 18.10331 72 HIS A CA 1
ATOM 537 C C . HIS A 1 72 ? 58.20005 37.41938 53.43168 1.000 16.96934 72 HIS A C 1
ATOM 538 O O . HIS A 1 72 ? 57.88310 36.78044 52.42266 1.000 16.43532 72 HIS A O 1
ATOM 545 N N . VAL A 1 73 ? 57.38607 38.28906 54.01685 1.000 15.72379 73 VAL A N 1
ATOM 546 C CA . VAL A 1 73 ? 56.02367 38.56086 53.57685 1.000 14.30511 73 VAL A CA 1
ATOM 547 C C . VAL A 1 73 ? 56.02480 39.83857 52.75078 1.000 18.07274 73 VAL A C 1
ATOM 548 O O . VAL A 1 73 ? 56.65981 40.82920 53.12865 1.000 15.94631 73 VAL A O 1
ATOM 552 N N . LEU A 1 74 ? 55.30151 39.82977 51.63098 1.000 15.41953 74 LEU A N 1
ATOM 553 C CA . LEU A 1 74 ? 55.22539 41.02730 50.79570 1.000 19.06126 74 LEU A CA 1
ATOM 554 C C . LEU A 1 74 ? 54.60892 42.18801 51.57208 1.000 22.54106 74 LEU A C 1
ATOM 555 O O . LEU A 1 74 ? 53.73176 41.99771 52.41768 1.000 20.68635 74 LEU A O 1
ATOM 560 N N . GLU A 1 75 ? 55.07586 43.40674 51.26467 1.000 19.31836 75 GLU A N 1
ATOM 561 C CA . GLU A 1 75 ? 54.66507 44.59954 52.00256 1.000 18.96391 75 GLU A CA 1
ATOM 562 C C . GLU A 1 75 ? 53.16061 44.64573 52.22187 1.000 16.84627 75 GLU A C 1
ATOM 563 O O . GLU A 1 75 ? 52.68715 44.91284 53.33462 1.000 14.53385 75 GLU A O 1
ATOM 569 N N . GLY A 1 76 ? 52.39161 44.41550 51.15720 1.000 18.53273 76 GLY A N 1
ATOM 570 C CA . GLY A 1 76 ? 50.94769 44.58052 51.21419 1.000 20.58709 76 GLY A CA 1
ATOM 571 C C . GLY A 1 76 ? 50.22761 43.57333 52.09093 1.000 22.07700 76 GLY A C 1
ATOM 572 O O . GLY A 1 76 ? 49.03566 43.75711 52.36001 1.000 18.66332 76 GLY A O 1
ATOM 573 N N . ASN A 1 77 ? 50.92028 42.52903 52.54883 1.000 14.10844 77 ASN A N 1
ATOM 574 C CA . ASN A 1 77 ? 50.32790 41.52804 53.42160 1.000 15.92930 77 ASN A CA 1
ATOM 575 C C . ASN A 1 77 ? 50.83495 41.60203 54.85813 1.000 16.62457 77 ASN A C 1
ATOM 576 O O . ASN A 1 77 ? 50.31055 40.88901 55.72377 1.000 14.80217 77 ASN A O 1
ATOM 581 N N . ARG A 1 78 ? 51.82584 42.44891 55.13765 1.000 17.87024 78 ARG A N 1
ATOM 582 C CA . ARG A 1 78 ? 52.41505 42.48798 56.47377 1.000 17.86707 78 ARG A CA 1
ATOM 583 C C . ARG A 1 78 ? 51.41218 42.95603 57.52037 1.000 17.42841 78 ARG A C 1
ATOM 584 O O . ARG A 1 78 ? 51.41605 42.45779 58.65243 1.000 17.24774 78 ARG A O 1
ATOM 592 N N . ASP A 1 79 ? 50.54597 43.90779 57.16075 1.000 15.76465 79 ASP A N 1
ATOM 593 C CA . ASP A 1 79 ? 49.52564 44.39625 58.08602 1.000 21.83751 79 ASP A CA 1
ATOM 594 C C . ASP A 1 79 ? 48.69990 43.24554 58.65429 1.000 21.06440 79 ASP A C 1
ATOM 595 O O . ASP A 1 79 ? 48.52210 43.12461 59.87394 1.000 17.73194 79 ASP A O 1
ATOM 600 N N . LYS A 1 80 ? 48.17230 42.39996 57.76924 1.000 18.13781 80 LYS A N 1
ATOM 601 C CA . LYS A 1 80 ? 47.35071 41.26834 58.19178 1.000 18.43981 80 LYS A CA 1
ATOM 602 C C . LYS A 1 80 ? 48.16132 40.27041 59.00661 1.000 14.37822 80 LYS A C 1
ATOM 603 O O . LYS A 1 80 ? 47.72979 39.82299 60.07687 1.000 12.17576 80 LYS A O 1
ATOM 609 N N . VAL A 1 81 ? 49.32921 39.88075 58.49243 1.000 15.02062 81 VAL A N 1
ATOM 610 C CA . VAL A 1 81 ? 50.11139 38.83873 59.14547 1.000 15.51987 81 VAL A CA 1
ATOM 611 C C . VAL A 1 81 ? 50.60073 39.30202 60.51160 1.000 13.22741 81 VAL A C 1
ATOM 612 O O . VAL A 1 81 ? 50.72400 38.49077 61.43652 1.000 12.18566 81 VAL A O 1
ATOM 616 N N . ALA A 1 82 ? 50.87937 40.60410 60.66807 1.000 11.51894 82 ALA A N 1
ATOM 617 C CA . ALA A 1 82 ? 51.39471 41.11021 61.94105 1.000 13.40254 82 ALA A CA 1
ATOM 618 C C . ALA A 1 82 ? 50.31194 41.17886 63.00935 1.000 17.25919 82 ALA A C 1
ATOM 619 O O . ALA A 1 82 ? 50.60054 40.97517 64.19747 1.000 15.80420 82 ALA A O 1
ATOM 621 N N . SER A 1 83 ? 49.06486 41.43704 62.61607 1.000 18.26337 83 SER A N 1
ATOM 622 C CA . SER A 1 83 ? 47.99583 41.64100 63.58941 1.000 17.92474 83 SER A CA 1
ATOM 623 C C . SER A 1 83 ? 47.26274 40.35865 63.96753 1.000 16.53235 83 SER A C 1
ATOM 624 O O . SER A 1 83 ? 46.58502 40.33024 64.99957 1.000 17.14057 83 SER A O 1
ATOM 627 N N . ALA A 1 84 ? 47.40322 39.29040 63.19437 1.000 11.52566 84 ALA A N 1
ATOM 628 C CA . ALA A 1 84 ? 46.75180 38.04206 63.56339 1.000 15.40103 84 ALA A CA 1
ATOM 629 C C . ALA A 1 84 ? 47.30488 37.52248 64.89255 1.000 14.12379 84 ALA A C 1
ATOM 630 O O . ALA A 1 84 ? 48.52371 37.53475 65.10730 1.000 14.63099 84 ALA A O 1
ATOM 632 N N . PRO A 1 85 ? 46.44475 37.04765 65.80318 1.000 11.99778 85 PRO A N 1
ATOM 633 C CA . PRO A 1 85 ? 46.95858 36.43208 67.03986 1.000 15.31145 85 PRO A CA 1
ATOM 634 C C . PRO A 1 85 ? 47.73804 35.15451 66.78673 1.000 16.29397 85 PRO A C 1
ATOM 635 O O . PRO A 1 85 ? 48.57554 34.77220 67.61430 1.000 12.61940 85 PRO A O 1
ATOM 639 N N . LEU A 1 86 ? 47.49771 34.48950 65.66112 1.000 12.64302 86 LEU A N 1
ATOM 640 C CA . LEU A 1 86 ? 48.14753 33.22684 65.34899 1.000 13.96750 86 LEU A CA 1
ATOM 641 C C . LEU A 1 86 ? 48.29924 33.15160 63.84099 1.000 13.88439 86 LEU A C 1
ATOM 642 O O . LEU A 1 86 ? 47.38372 33.52750 63.10778 1.000 12.48291 86 LEU A O 1
ATOM 647 N N . VAL A 1 87 ? 49.46483 32.70446 63.38398 1.000 12.67616 87 VAL A N 1
ATOM 648 C CA . VAL A 1 87 ? 49.71366 32.48558 61.96561 1.000 12.40821 87 VAL A CA 1
ATOM 649 C C . VAL A 1 87 ? 50.19163 31.04544 61.79599 1.000 15.54620 87 VAL A C 1
ATOM 650 O O . VAL A 1 87 ? 51.10106 30.60091 62.50249 1.000 15.78663 87 VAL A O 1
ATOM 654 N N . ALA A 1 88 ? 49.56185 30.30760 60.89276 1.000 13.98554 88 ALA A N 1
ATOM 655 C CA . ALA A 1 88 ? 49.99280 28.94903 60.59201 1.000 10.89222 88 ALA A CA 1
ATOM 656 C C . ALA A 1 88 ? 50.73268 28.96660 59.26446 1.000 17.13276 88 ALA A C 1
ATOM 657 O O . ALA A 1 88 ? 50.22423 29.51949 58.28091 1.000 14.98859 88 ALA A O 1
ATOM 659 N N . VAL A 1 89 ? 51.93770 28.39140 59.24129 1.000 12.48128 89 VAL A N 1
ATOM 660 C CA . VAL A 1 89 ? 52.70113 28.23420 58.00623 1.000 11.30540 89 VAL A CA 1
ATOM 661 C C . VAL A 1 89 ? 52.61247 26.77378 57.58620 1.000 13.30467 89 VAL A C 1
ATOM 662 O O . VAL A 1 89 ? 52.97475 25.87141 58.35377 1.000 9.77136 89 VAL A O 1
ATOM 666 N N . LEU A 1 90 ? 52.12524 26.54676 56.37426 1.000 11.52836 90 LEU A N 1
ATOM 667 C CA . LEU A 1 90 ? 51.90822 25.20646 55.84573 1.000 12.72722 90 LEU A CA 1
ATOM 668 C C . LEU A 1 90 ? 53.03476 24.85780 54.88573 1.000 11.61449 90 LEU A C 1
ATOM 669 O O . LEU A 1 90 ? 53.40594 25.67563 54.03206 1.000 11.56248 90 LEU A O 1
ATOM 674 N N . ALA A 1 91 ? 53.57745 23.64767 55.03120 1.000 12.91492 91 ALA A N 1
ATOM 675 C CA . ALA A 1 91 ? 54.56862 23.11350 54.11272 1.000 12.23341 91 ALA A CA 1
ATOM 676 C C . ALA A 1 91 ? 54.17953 21.69435 53.72126 1.000 12.26611 91 ALA A C 1
ATOM 677 O O . ALA A 1 91 ? 53.51316 20.98284 54.47656 1.000 11.66424 91 ALA A O 1
ATOM 679 N N . ALA A 1 92 ? 54.58674 21.30265 52.52248 1.000 9.15931 92 ALA A N 1
ATOM 680 C CA . ALA A 1 92 ? 54.33098 19.96722 51.99601 1.000 11.52409 92 ALA A CA 1
ATOM 681 C C . ALA A 1 92 ? 55.56029 19.11164 52.26671 1.000 14.44099 92 ALA A C 1
ATOM 682 O O . ALA A 1 92 ? 56.67282 19.47543 51.87340 1.000 13.65957 92 ALA A O 1
ATOM 684 N N . ASP A 1 93 ? 55.36439 17.98803 52.94262 1.000 16.50412 93 ASP A N 1
ATOM 685 C CA . ASP A 1 93 ? 56.47082 17.09205 53.25459 1.000 15.72923 93 ASP A CA 1
ATOM 686 C C . ASP A 1 93 ? 56.84843 16.31409 51.99844 1.000 15.71553 93 ASP A C 1
ATOM 687 O O . ASP A 1 93 ? 56.10840 15.41877 51.56499 1.000 15.33550 93 ASP A O 1
ATOM 692 N N . LEU A 1 94 ? 57.99870 16.66416 51.40851 1.000 16.20374 94 LEU A N 1
ATOM 693 C CA . LEU A 1 94 ? 58.47850 15.97710 50.21440 1.000 15.87168 94 LEU A CA 1
ATOM 694 C C . LEU A 1 94 ? 58.94619 14.56310 50.51780 1.000 18.49544 94 LEU A C 1
ATOM 695 O O . LEU A 1 94 ? 59.10079 13.76105 49.58856 1.000 18.25371 94 LEU A O 1
ATOM 700 N N . SER A 1 95 ? 59.18075 14.24487 51.78877 1.000 16.49371 95 SER A N 1
ATOM 701 C CA . SER A 1 95 ? 59.51223 12.89132 52.19655 1.000 18.56361 95 SER A CA 1
ATOM 702 C C . SER A 1 95 ? 58.27670 12.06156 52.54736 1.000 19.66358 95 SER A C 1
ATOM 703 O O . SER A 1 95 ? 58.42030 10.99467 53.15798 1.000 21.01090 95 SER A O 1
ATOM 706 N N . PHE A 1 96 ? 57.07744 12.51123 52.15788 1.000 15.46294 96 PHE A N 1
ATOM 707 C CA . PHE A 1 96 ? 55.86878 11.76867 52.49149 1.000 15.32711 96 PHE A CA 1
ATOM 708 C C . PHE A 1 96 ? 55.91096 10.32611 51.99518 1.000 15.52038 96 PHE A C 1
ATOM 709 O O . PHE A 1 96 ? 55.29800 9.46949 52.65595 1.000 15.26068 96 PHE A O 1
ATOM 717 N N . PRO A 1 97 ? 56.56472 9.98639 50.88192 1.000 15.92102 97 PRO A N 1
ATOM 718 C CA . PRO A 1 97 ? 56.58048 8.56190 50.49334 1.000 18.32056 97 PRO A CA 1
ATOM 719 C C . PRO A 1 97 ? 57.12500 7.65098 51.58357 1.000 17.73325 97 PRO A C 1
ATOM 720 O O . PRO A 1 97 ? 56.65421 6.51493 51.71405 1.000 15.62133 97 PRO A O 1
ATOM 724 N N . ASP A 1 98 ? 58.08677 8.12513 52.38733 1.000 16.85131 98 ASP A N 1
ATOM 725 C CA . ASP A 1 98 ? 58.62445 7.31234 53.47564 1.000 17.50293 98 ASP A CA 1
ATOM 726 C C . ASP A 1 98 ? 57.56194 6.92301 54.49347 1.000 20.88658 98 ASP A C 1
ATOM 727 O O . ASP A 1 98 ? 57.76222 5.95031 55.23483 1.000 19.45898 98 ASP A O 1
ATOM 732 N N . THR A 1 99 ? 56.45113 7.66202 54.56931 1.000 14.16796 99 THR A N 1
ATOM 733 C CA . THR A 1 99 ? 55.41736 7.38571 55.56348 1.000 13.11603 99 THR A CA 1
ATOM 734 C C . THR A 1 99 ? 54.33101 6.43350 55.05775 1.000 11.94462 99 THR A C 1
ATOM 735 O O . THR A 1 99 ? 53.47420 6.02295 55.84847 1.000 12.10587 99 THR A O 1
ATOM 739 N N . LEU A 1 100 ? 54.35015 6.06190 53.77636 1.000 12.09775 100 LEU A N 1
ATOM 740 C CA . LEU A 1 100 ? 53.25862 5.29053 53.18257 1.000 13.34791 100 LEU A CA 1
ATOM 741 C C . LEU A 1 100 ? 53.21638 3.83677 53.66389 1.000 14.44539 100 LEU A C 1
ATOM 742 O O . LEU A 1 100 ? 52.11951 3.27705 53.82918 1.000 14.42714 100 LEU A O 1
ATOM 747 N N . PRO A 1 101 ? 54.36008 3.17875 53.88254 1.000 16.42576 101 PRO A N 1
ATOM 748 C CA . PRO A 1 101 ? 54.30659 1.84096 54.49972 1.000 15.61566 101 PRO A CA 1
ATOM 749 C C . PRO A 1 101 ? 53.48060 1.82729 55.75838 1.000 15.64876 101 PRO A C 1
ATOM 750 O O . PRO A 1 101 ? 52.81031 0.83310 56.06150 1.000 15.75609 101 PRO A O 1
ATOM 754 N N . ARG A 1 102 ? 53.48603 2.93844 56.49149 1.000 14.72236 102 ARG A N 1
ATOM 755 C CA . ARG A 1 102 ? 52.71005 3.06405 57.70991 1.000 13.90156 102 ARG A CA 1
ATOM 756 C C . ARG A 1 102 ? 51.28839 3.53795 57.43268 1.000 14.52393 102 ARG A C 1
ATOM 757 O O . ARG A 1 102 ? 50.32336 2.98546 57.97284 1.000 12.78463 102 ARG A O 1
ATOM 765 N N . LEU A 1 103 ? 51.14034 4.57792 56.60561 1.000 16.55223 103 LEU A N 1
ATOM 766 C CA . LEU A 1 103 ? 49.85425 5.24156 56.42677 1.000 13.01048 103 LEU A CA 1
ATOM 767 C C . LEU A 1 103 ? 48.98458 4.56854 55.38161 1.000 14.15311 103 LEU A C 1
ATOM 768 O O . LEU A 1 103 ? 47.75067 4.64375 55.46879 1.000 14.58380 103 LEU A O 1
ATOM 773 N N . PHE A 1 104 ? 49.59879 3.93966 54.38606 1.000 11.94498 104 PHE A N 1
ATOM 774 C CA . PHE A 1 104 ? 48.88331 3.23277 53.32749 1.000 17.06898 104 PHE A CA 1
ATOM 775 C C . PHE A 1 104 ? 49.41424 1.80596 53.30366 1.000 16.72686 104 PHE A C 1
ATOM 776 O O . PHE A 1 104 ? 50.07151 1.38561 52.34287 1.000 20.73514 104 PHE A O 1
ATOM 784 N N . PRO A 1 105 ? 49.16960 1.03822 54.36942 1.000 17.45923 105 PRO A N 1
ATOM 785 C CA . PRO A 1 105 ? 49.97160 -0.17665 54.60089 1.000 21.16833 105 PRO A CA 1
ATOM 786 C C . PRO A 1 105 ? 49.63670 -1.34062 53.67963 1.000 24.15469 105 PRO A C 1
ATOM 787 O O . PRO A 1 105 ? 50.49812 -2.20136 53.46460 1.000 29.35620 105 PRO A O 1
ATOM 791 N N . HIS A 1 106 ? 48.42703 -1.40091 53.12986 1.000 22.97616 106 HIS A N 1
ATOM 792 C CA . HIS A 1 106 ? 48.02308 -2.54674 52.32013 1.000 29.85312 106 HIS A CA 1
ATOM 793 C C . HIS A 1 106 ? 48.63872 -2.54297 50.92525 1.000 35.03938 106 HIS A C 1
ATOM 794 O O . HIS A 1 106 ? 48.45504 -3.51443 50.18302 1.000 30.94752 106 HIS A O 1
ATOM 801 N N . ALA A 1 107 ? 49.34145 -1.47802 50.54447 1.000 25.92450 107 ALA A N 1
ATOM 802 C CA . ALA A 1 107 ? 50.00710 -1.38198 49.24955 1.000 25.40124 107 ALA A CA 1
ATOM 803 C C . ALA A 1 107 ? 51.46352 -1.02466 49.50845 1.000 27.05235 107 ALA A C 1
ATOM 804 O O . ALA A 1 107 ? 51.85972 0.14586 49.42041 1.000 26.90761 107 ALA A O 1
ATOM 806 N N . PRO A 1 108 ? 52.29813 -2.01950 49.80567 1.000 32.81563 108 PRO A N 1
ATOM 807 C CA . PRO A 1 108 ? 53.66194 -1.71638 50.27005 1.000 34.02610 108 PRO A CA 1
ATOM 808 C C . PRO A 1 108 ? 54.52630 -1.01957 49.23625 1.000 26.43959 108 PRO A C 1
ATOM 809 O O . PRO A 1 108 ? 55.48011 -0.33516 49.62413 1.000 33.83559 108 PRO A O 1
ATOM 813 N N . ASN A 1 109 ? 54.22950 -1.15550 47.94631 1.000 32.79559 109 ASN A N 1
ATOM 814 C CA . ASN A 1 109 ? 55.01244 -0.50874 46.90207 1.000 30.92519 109 ASN A CA 1
ATOM 815 C C . ASN A 1 109 ? 54.46508 0.86289 46.51308 1.000 25.71582 109 ASN A C 1
ATOM 816 O O . ASN A 1 109 ? 54.95857 1.46591 45.55590 1.000 22.80235 109 ASN A O 1
ATOM 821 N N . ALA A 1 110 ? 53.46540 1.36627 47.23871 1.000 27.57097 110 ALA A N 1
ATOM 822 C CA . ALA A 1 110 ? 52.87972 2.66220 46.90626 1.000 25.01289 110 ALA A CA 1
ATOM 823 C C . ALA A 1 110 ? 53.94649 3.73971 46.75790 1.000 22.98700 110 ALA A C 1
ATOM 824 O O . ALA A 1 110 ? 53.91093 4.52824 45.80849 1.000 25.98341 110 ALA A O 1
ATOM 826 N N . ARG A 1 111 ? 54.91065 3.78632 47.68488 1.000 20.28188 111 ARG A N 1
ATOM 827 C CA . ARG A 1 111 ? 55.87881 4.87791 47.68689 1.000 20.21645 111 ARG A CA 1
ATOM 828 C C . ARG A 1 111 ? 56.65145 4.97600 46.37484 1.000 23.83340 111 ARG A C 1
ATOM 829 O O . ARG A 1 111 ? 57.07886 6.07098 45.98971 1.000 22.95911 111 ARG A O 1
ATOM 837 N N . HIS A 1 112 ? 56.82027 3.86357 45.65862 1.000 22.27024 112 HIS A N 1
ATOM 838 C CA . HIS A 1 112 ? 57.55848 3.91087 44.40198 1.000 22.42079 112 HIS A CA 1
ATOM 839 C C . HIS A 1 112 ? 56.81603 4.66276 43.30068 1.000 21.35832 112 HIS A C 1
ATOM 840 O O . HIS A 1 112 ? 57.42610 4.98598 42.27313 1.000 20.38737 112 HIS A O 1
ATOM 847 N N . ALA A 1 113 ? 55.52854 4.96080 43.48843 1.000 20.13429 113 ALA A N 1
ATOM 848 C CA . ALA A 1 113 ? 54.83832 5.85487 42.56503 1.000 19.99195 113 ALA A CA 1
ATOM 849 C C . ALA A 1 113 ? 55.47099 7.24183 42.53140 1.000 20.08863 113 ALA A C 1
ATOM 850 O O . ALA A 1 113 ? 55.24816 7.99008 41.57591 1.000 20.92390 113 ALA A O 1
ATOM 852 N N . TYR A 1 114 ? 56.27843 7.59038 43.53506 1.000 20.43725 114 TYR A N 1
ATOM 853 C CA . TYR A 1 114 ? 56.83577 8.93164 43.67238 1.000 19.26419 114 TYR A CA 1
ATOM 854 C C . TYR A 1 114 ? 58.35488 8.92305 43.54171 1.000 23.85346 114 TYR A C 1
ATOM 855 O O . TYR A 1 114 ? 59.04785 9.76811 44.12023 1.000 17.85224 114 TYR A O 1
ATOM 864 N N . ALA A 1 115 ? 58.88033 7.96275 42.77134 1.000 21.75185 115 ALA A N 1
ATOM 865 C CA . ALA A 1 115 ? 60.31976 7.88826 42.54344 1.000 17.77294 115 ALA A CA 1
ATOM 866 C C . ALA A 1 115 ? 60.83714 9.14315 41.85931 1.000 15.70192 115 ALA A C 1
ATOM 867 O O . ALA A 1 115 ? 61.93805 9.61811 42.16761 1.000 20.31644 115 ALA A O 1
ATOM 869 N N . ASP A 1 116 ? 60.06754 9.67751 40.90955 1.000 18.01362 116 ASP A N 1
ATOM 870 C CA . ASP A 1 116 ? 60.45363 10.86923 40.17066 1.000 18.32559 116 ASP A CA 1
ATOM 871 C C . ASP A 1 116 ? 60.25252 12.09560 41.05093 1.000 21.65757 116 ASP A C 1
ATOM 872 O O . ASP A 1 116 ? 59.23434 12.21302 41.73747 1.000 17.89911 116 ASP A O 1
ATOM 877 N N . GLU A 1 117 ? 61.23351 13.00464 41.03548 1.000 20.68363 117 GLU A N 1
ATOM 878 C CA . GLU A 1 117 ? 61.18924 14.14716 41.94631 1.000 25.01167 117 GLU A CA 1
ATOM 879 C C . GLU A 1 117 ? 60.02472 15.07544 41.62907 1.000 23.91553 117 GLU A C 1
ATOM 880 O O . GLU A 1 117 ? 59.37009 15.57878 42.54730 1.000 22.08754 117 GLU A O 1
ATOM 886 N N . ASN A 1 118 ? 59.76100 15.33450 40.34247 1.000 19.44119 118 ASN A N 1
ATOM 887 C CA . ASN A 1 118 ? 58.63695 16.19464 39.99057 1.000 21.91926 118 ASN A CA 1
ATOM 888 C C . ASN A 1 118 ? 57.31393 15.55436 40.38902 1.000 22.40474 118 ASN A C 1
ATOM 889 O O . ASN A 1 118 ? 56.44597 16.21421 40.97069 1.000 18.40762 118 ASN A O 1
ATOM 894 N N . ALA A 1 119 ? 57.13641 14.26687 40.08227 1.000 19.55096 119 ALA A N 1
ATOM 895 C CA . ALA A 1 119 ? 55.91658 13.58745 40.50925 1.000 21.26573 119 ALA A CA 1
ATOM 896 C C . ALA A 1 119 ? 55.73279 13.69900 42.01722 1.000 16.72609 119 ALA A C 1
ATOM 897 O O . ALA A 1 119 ? 54.62291 13.95153 42.50494 1.000 16.22550 119 ALA A O 1
ATOM 899 N N . ARG A 1 120 ? 56.81437 13.52128 42.76680 1.000 14.80501 120 ARG A N 1
ATOM 900 C CA . ARG A 1 120 ? 56.74284 13.58897 44.22182 1.000 17.14896 120 ARG A CA 1
ATOM 901 C C . ARG A 1 120 ? 56.38244 14.99917 44.69031 1.000 15.75081 120 ARG A C 1
ATOM 902 O O . ARG A 1 120 ? 55.48221 15.17821 45.52052 1.000 12.87967 120 ARG A O 1
ATOM 910 N N . ARG A 1 121 ? 57.07316 16.01247 44.16497 1.000 16.18084 121 ARG A N 1
ATOM 911 C CA . ARG A 1 121 ? 56.77105 17.38754 44.55328 1.000 17.59514 121 ARG A CA 1
ATOM 912 C C . ARG A 1 121 ? 55.34464 17.75660 44.17583 1.000 16.07488 121 ARG A C 1
ATOM 913 O O . ARG A 1 121 ? 54.61457 18.35170 44.97422 1.000 15.06662 121 ARG A O 1
ATOM 921 N N . GLU A 1 122 ? 54.92864 17.41959 42.95055 1.000 13.30767 122 GLU A N 1
ATOM 922 C CA . GLU A 1 122 ? 53.58758 17.79689 42.52117 1.000 13.95308 122 GLU A CA 1
ATOM 923 C C . GLU A 1 122 ? 52.52837 17.14374 43.39811 1.000 13.16156 122 GLU A C 1
ATOM 924 O O . GLU A 1 122 ? 51.52814 17.77956 43.74918 1.000 12.72755 122 GLU A O 1
ATOM 930 N N . SER A 1 123 ? 52.74576 15.88698 43.79516 1.000 12.00379 123 SER A N 1
ATOM 931 C CA . SER A 1 123 ? 51.77100 15.20570 44.64169 1.000 11.73763 123 SER A CA 1
ATOM 932 C C . SER A 1 123 ? 51.75604 15.80167 46.04121 1.000 9.61822 123 SER A C 1
ATOM 933 O O . SER A 1 123 ? 50.68948 15.97272 46.63874 1.000 12.21896 123 SER A O 1
ATOM 936 N N . ALA A 1 124 ? 52.93291 16.09370 46.58743 1.000 10.46427 124 ALA A N 1
ATOM 937 C CA . ALA A 1 124 ? 52.99799 16.68170 47.92094 1.000 15.86809 124 ALA A CA 1
ATOM 938 C C . ALA A 1 124 ? 52.24560 18.00636 47.97188 1.000 11.73347 124 ALA A C 1
ATOM 939 O O . ALA A 1 124 ? 51.48075 18.26252 48.90769 1.000 13.47778 124 ALA A O 1
ATOM 941 N N . VAL A 1 125 ? 52.41717 18.84205 46.95013 1.000 10.34923 125 VAL A N 1
ATOM 942 C CA . VAL A 1 125 ? 51.79240 20.15919 46.95809 1.000 10.13163 125 VAL A CA 1
ATOM 943 C C . VAL A 1 125 ? 50.29249 20.04887 46.73300 1.000 11.61622 125 VAL A C 1
ATOM 944 O O . VAL A 1 125 ? 49.49577 20.70568 47.41451 1.000 11.99696 125 VAL A O 1
ATOM 948 N N . PHE A 1 126 ? 49.88246 19.22402 45.76837 1.000 12.32718 12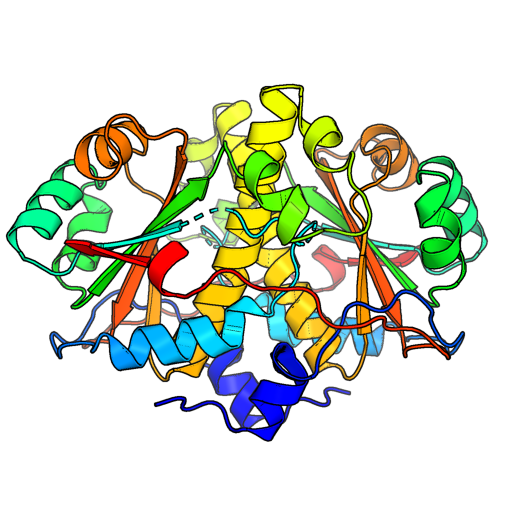6 PHE A N 1
ATOM 949 C CA . PHE A 1 126 ? 48.46551 19.05635 45.48233 1.000 13.30770 126 PHE A CA 1
ATOM 950 C C . PHE A 1 126 ? 47.70256 18.58591 46.71905 1.000 10.76778 126 PHE A C 1
ATOM 951 O O . PHE A 1 126 ? 46.63458 19.11989 47.04356 1.000 11.23104 126 PHE A O 1
ATOM 959 N N . ASN A 1 127 ? 48.22606 17.57889 47.42834 1.000 10.29384 127 ASN A N 1
ATOM 960 C CA . ASN A 1 127 ? 47.48481 17.09186 48.58974 1.000 9.75367 127 ASN A CA 1
ATOM 961 C C . ASN A 1 127 ? 47.59841 18.03691 49.78832 1.000 10.84397 127 ASN A C 1
ATOM 962 O O . ASN A 1 127 ? 46.68243 18.08562 50.61836 1.000 9.70119 127 ASN A O 1
ATOM 967 N N . THR A 1 128 ? 48.68725 18.80230 49.89200 1.000 9.02457 128 THR A N 1
ATOM 968 C CA . THR A 1 128 ? 48.75004 19.83115 50.93046 1.000 9.54902 128 THR A CA 1
ATOM 969 C C . THR A 1 128 ? 47.76622 20.95533 50.63597 1.000 11.21645 128 THR A C 1
ATOM 970 O O . THR A 1 128 ? 47.23383 21.57344 51.56696 1.000 10.16602 128 THR A O 1
ATOM 974 N N . ALA A 1 129 ? 47.50405 21.21944 49.34846 1.000 10.50629 129 ALA A N 1
ATOM 975 C CA . ALA A 1 129 ? 46.47368 22.18514 48.98223 1.000 13.39076 129 ALA A CA 1
ATOM 976 C C . ALA A 1 129 ? 45.08987 21.66395 49.33258 1.000 9.95833 129 ALA A C 1
ATOM 977 O O . ALA A 1 129 ? 44.25385 22.41358 49.84991 1.000 11.07833 129 ALA A O 1
ATOM 979 N N . LEU A 1 130 ? 44.82057 20.38648 49.03749 1.000 9.94055 130 LEU A N 1
ATOM 980 C CA . LEU A 1 130 ? 43.60268 19.75109 49.52554 1.000 10.76480 130 LEU A CA 1
ATOM 981 C C . LEU A 1 130 ? 43.44975 19.95691 51.02224 1.000 10.60257 130 LEU A C 1
ATOM 982 O O . LEU A 1 130 ? 42.37763 20.32951 51.51200 1.000 12.38660 130 LEU A O 1
ATOM 987 N N . GLN A 1 131 ? 44.50520 19.64419 51.77066 1.000 9.41346 131 GLN A N 1
ATOM 988 C CA . GLN A 1 131 ? 44.44659 19.76908 53.22012 1.000 10.37300 131 GLN A CA 1
ATOM 989 C C . GLN A 1 131 ? 44.26865 21.21885 53.65548 1.000 10.00476 131 GLN A C 1
ATOM 990 O O . GLN A 1 131 ? 43.62692 21.48356 54.68104 1.000 10.76641 131 GLN A O 1
ATOM 996 N N . LEU A 1 132 ? 44.81878 22.17068 52.89572 1.000 7.29213 132 LEU A N 1
ATOM 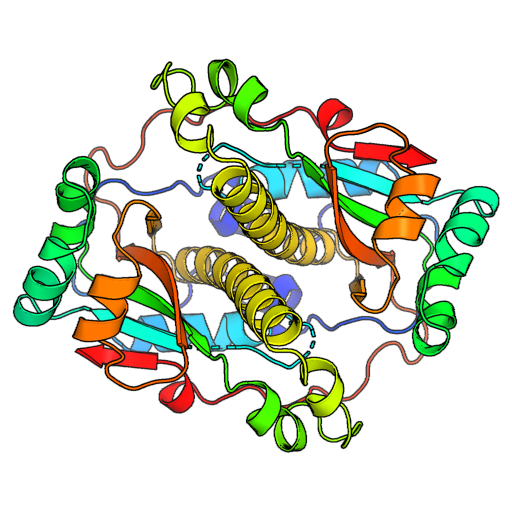997 C CA . LEU A 1 132 ? 44.58752 23.57369 53.22849 1.000 8.71721 132 LEU A CA 1
ATOM 998 C C . LEU A 1 132 ? 43.10811 23.90774 53.12360 1.000 10.85053 132 LEU A C 1
ATOM 999 O O . LEU A 1 132 ? 42.56180 24.63836 53.95960 1.000 11.13604 132 LEU A O 1
ATOM 1004 N N . GLY A 1 133 ? 42.44137 23.38544 52.09164 1.000 10.15440 133 GLY A N 1
ATOM 1005 C CA . GLY A 1 133 ? 41.00830 23.59376 51.98059 1.000 13.09415 133 GLY A CA 1
ATOM 1006 C C . GLY A 1 133 ? 40.25060 23.01606 53.15996 1.000 12.43044 133 GLY A C 1
ATOM 1007 O O . GLY A 1 133 ? 39.33201 23.64584 53.69166 1.000 9.61771 133 GLY A O 1
ATOM 1008 N N . TYR A 1 134 ? 40.60331 21.78917 53.56510 1.000 8.89666 134 TYR A N 1
ATOM 1009 C CA . TYR A 1 134 ? 40.02201 21.23371 54.78437 1.000 11.70102 134 TYR A CA 1
ATOM 1010 C C . TYR A 1 134 ? 40.34648 22.11271 55.98078 1.000 8.88615 134 TYR A C 1
ATOM 1011 O O . TYR A 1 134 ? 39.49994 22.32448 56.85238 1.000 11.26416 134 TYR A O 1
ATOM 1020 N N . PHE A 1 135 ? 41.58070 22.61191 56.04658 1.000 8.32847 135 PHE A N 1
ATOM 1021 C CA . PHE A 1 135 ? 42.01281 23.37629 57.21520 1.000 9.93423 135 PHE A CA 1
ATOM 1022 C C . PHE A 1 135 ? 41.25491 24.69083 57.31010 1.000 12.54458 135 PHE A C 1
ATOM 1023 O O . PHE A 1 135 ? 40.85614 25.11474 58.40357 1.000 12.37910 135 PHE A O 1
ATOM 1031 N N . ILE A 1 136 ? 41.03680 25.34715 56.17220 1.000 9.83003 136 ILE A N 1
ATOM 1032 C CA . ILE A 1 136 ? 40.23549 26.56874 56.17145 1.000 8.54081 136 ILE A CA 1
ATOM 1033 C C . ILE A 1 136 ? 38.83830 26.28190 56.71277 1.000 10.21162 136 ILE A C 1
ATOM 1034 O O . ILE A 1 136 ? 38.32840 27.00197 57.57924 1.000 9.08568 136 ILE A O 1
ATOM 1039 N N . ILE A 1 137 ? 38.19562 25.21944 56.21068 1.000 7.56709 137 ILE A N 1
ATOM 1040 C CA . ILE A 1 137 ? 36.87894 24.84808 56.72517 1.000 8.93160 137 ILE A CA 1
ATOM 1041 C C . ILE A 1 137 ? 36.96222 24.53309 58.21739 1.000 8.99588 137 ILE A C 1
ATOM 1042 O O . ILE A 1 137 ? 36.06734 24.88523 58.99667 1.000 10.10678 137 ILE A O 1
ATOM 1047 N N . GLY A 1 138 ? 38.03183 23.86031 58.63676 1.000 8.28662 138 GLY A N 1
ATOM 1048 C CA . GLY A 1 138 ? 38.17729 23.53834 60.05185 1.000 9.14839 138 GLY A CA 1
ATOM 1049 C C . GLY A 1 138 ? 38.33379 24.77360 60.92699 1.000 11.44327 138 GLY A C 1
ATOM 1050 O O . GLY A 1 138 ? 37.76902 24.84639 62.02198 1.000 10.92765 138 GLY A O 1
ATOM 1051 N N . ILE A 1 139 ? 39.11356 25.75256 60.46745 1.000 9.25900 139 ILE A N 1
ATOM 1052 C CA . ILE A 1 139 ? 39.25157 27.00480 61.22156 1.000 9.59949 139 ILE A CA 1
ATOM 1053 C C . ILE A 1 139 ? 37.88643 27.65192 61.42422 1.000 12.27345 139 ILE A C 1
ATOM 1054 O O . ILE A 1 139 ? 37.54479 28.09813 62.52873 1.000 7.84169 139 ILE A O 1
ATOM 1059 N N . ARG A 1 140 ? 37.07492 27.70311 60.36162 1.000 10.45883 140 ARG A N 1
ATOM 1060 C CA . ARG A 1 140 ? 35.71494 28.21129 60.50491 1.000 12.18538 140 ARG A CA 1
ATOM 1061 C C . ARG A 1 140 ? 34.87986 27.30903 61.41111 1.000 11.38758 140 ARG A C 1
ATOM 1062 O O . ARG A 1 140 ? 34.05592 27.79654 62.19564 1.000 11.98340 140 ARG A O 1
ATOM 1070 N N . ALA A 1 141 ? 35.06887 25.99388 61.31267 1.000 12.51893 141 ALA A N 1
ATOM 1071 C CA . ALA A 1 141 ? 34.32863 25.08832 62.18510 1.000 12.14502 141 ALA A CA 1
ATOM 1072 C C . ALA A 1 141 ? 34.63409 25.36979 63.65152 1.000 12.65843 141 ALA A C 1
ATOM 1073 O O . ALA A 1 141 ? 33.77955 25.15565 64.51760 1.000 14.25634 141 ALA A O 1
ATOM 1075 N N . GLY A 1 142 ? 35.83896 25.84166 63.94365 1.000 10.56087 142 GLY A N 1
ATOM 1076 C CA . GLY A 1 142 ? 36.25708 26.20346 65.28421 1.000 12.40033 142 GLY A CA 1
ATOM 1077 C C . GLY A 1 142 ? 35.77965 27.55797 65.74000 1.000 14.72185 142 GLY A C 1
ATOM 1078 O O . GLY A 1 142 ? 36.25198 28.06454 66.76234 1.000 16.05430 142 GLY A O 1
ATOM 1079 N N . GLY A 1 143 ? 34.86774 28.18023 64.99215 1.000 12.19687 143 GLY A N 1
ATOM 1080 C CA . GLY A 1 143 ? 34.39587 29.51159 65.33052 1.000 13.09076 143 GLY A CA 1
ATOM 1081 C C . GLY A 1 143 ? 35.37083 30.63520 65.05456 1.000 16.40912 143 GLY A C 1
ATOM 1082 O O . GLY A 1 143 ? 35.15408 31.75772 65.52655 1.000 14.26944 143 GLY A O 1
ATOM 1083 N N . LEU A 1 144 ? 36.43137 30.37724 64.30176 1.000 10.91877 144 LEU A N 1
ATOM 1084 C CA . LEU A 1 144 ? 37.45261 31.36910 64.00857 1.000 9.22057 144 LEU A CA 1
ATOM 1085 C C . LEU A 1 144 ? 37.31997 31.86984 62.56978 1.000 11.52943 144 LEU A C 1
ATOM 1086 O O . LEU A 1 144 ? 36.46239 31.42933 61.80437 1.000 10.31864 144 LEU A O 1
ATOM 1091 N N . ALA A 1 145 ? 38.17995 32.81470 62.20336 1.000 12.50519 145 ALA A N 1
ATOM 1092 C CA . ALA A 1 145 ? 38.25906 33.30922 60.83820 1.000 12.78758 145 ALA A CA 1
ATOM 1093 C C . ALA A 1 145 ? 39.62902 32.97139 60.27472 1.000 12.58866 145 ALA A C 1
ATOM 1094 O O . ALA A 1 145 ? 40.63331 33.02119 60.98858 1.000 11.56220 145 ALA A O 1
ATOM 1096 N N . ALA A 1 146 ? 39.65885 32.58922 59.00427 1.000 9.60019 146 ALA A N 1
ATOM 1097 C CA . ALA A 1 146 ? 40.89500 32.27504 58.30955 1.000 7.84048 146 ALA A CA 1
ATOM 1098 C C . ALA A 1 146 ? 41.24435 33.40730 57.35593 1.000 9.28508 146 ALA A C 1
ATOM 1099 O O . ALA A 1 146 ? 40.36201 33.98530 56.71220 1.000 12.95871 146 ALA A O 1
ATOM 1101 N N . GLY A 1 147 ? 42.53081 33.71076 57.26058 1.000 8.59359 147 GLY A N 1
ATOM 1102 C CA . GLY A 1 147 ? 43.01157 34.68225 56.30744 1.000 11.96239 147 GLY A CA 1
ATOM 1103 C C . GLY A 1 147 ? 44.21221 34.13890 55.56883 1.000 10.64142 147 GLY A C 1
ATOM 1104 O O . GLY A 1 147 ? 45.36173 34.37485 55.94803 1.000 13.29042 147 GLY A O 1
ATOM 1105 N N . PRO A 1 148 ? 43.96174 33.36149 54.51438 1.000 10.81261 148 PRO A N 1
ATOM 1106 C CA . PRO A 1 148 ? 45.06958 32.74707 53.77110 1.000 11.75444 148 PRO A CA 1
ATOM 1107 C C . PRO A 1 148 ? 45.89170 33.80316 53.05460 1.000 12.97955 148 PRO A C 1
ATOM 1108 O O . PRO A 1 148 ? 45.38153 34.85015 52.64416 1.000 12.69044 148 PRO A O 1
ATOM 1112 N N . ILE A 1 149 ? 47.18046 33.50575 52.89520 1.000 10.31260 149 ILE A N 1
ATOM 1113 C CA . ILE A 1 149 ? 48.13484 34.45250 52.32863 1.000 14.26621 149 ILE A CA 1
ATOM 1114 C C . ILE A 1 149 ? 49.08199 33.69996 51.40360 1.000 15.00327 149 ILE A C 1
ATOM 1115 O O . ILE A 1 149 ? 49.74026 32.74239 51.82960 1.000 15.51840 149 ILE A O 1
ATOM 1120 N N . ALA A 1 150 ? 49.16551 34.13498 50.14260 1.000 14.34886 150 ALA A N 1
ATOM 1121 C CA . ALA A 1 150 ? 50.12382 33.57384 49.19791 1.000 16.14915 150 ALA A CA 1
ATOM 1122 C C . ALA A 1 150 ? 51.25441 34.53151 48.84362 1.000 15.16099 150 ALA A C 1
ATOM 1123 O O . ALA A 1 150 ? 52.27688 34.08724 48.29942 1.000 13.94028 150 ALA A O 1
ATOM 1125 N N . GLY A 1 151 ? 51.11388 35.81453 49.15174 1.000 15.84013 151 GLY A N 1
ATOM 1126 C CA . GLY A 1 151 ? 52.13752 36.78585 48.81795 1.000 15.72265 151 GLY A CA 1
ATOM 1127 C C . GLY A 1 151 ? 53.28892 36.81320 49.80021 1.000 16.94405 151 GLY A C 1
ATOM 1128 O O . GLY A 1 151 ? 53.37330 37.71028 50.64504 1.000 16.99732 151 GLY A O 1
ATOM 1129 N N . PHE A 1 152 ? 54.18707 35.83798 49.68805 1.000 14.45470 152 PHE A N 1
ATOM 1130 C CA . PHE A 1 152 ? 55.36900 35.75262 50.53416 1.000 14.93949 152 PHE A CA 1
ATOM 1131 C C . PHE A 1 152 ? 56.44961 34.99917 49.77022 1.000 18.24271 152 PHE A C 1
ATOM 1132 O O . PHE A 1 152 ? 56.19378 34.40957 48.71651 1.000 20.86714 152 PHE A O 1
ATOM 1140 N N . ASP A 1 153 ? 57.66638 35.00457 50.32152 1.000 18.92071 153 ASP A N 1
ATOM 1141 C CA . ASP A 1 153 ? 58.77988 34.30473 49.69312 1.000 16.54258 153 ASP A CA 1
ATOM 1142 C C . ASP A 1 153 ? 58.92799 32.91962 50.30593 1.000 20.74672 153 ASP A C 1
ATOM 1143 O O . ASP A 1 153 ? 59.37638 32.80137 51.45933 1.000 15.06147 153 ASP A O 1
ATOM 1148 N N . PRO A 1 154 ? 58.56845 31.85227 49.58244 1.000 20.91395 154 PRO A N 1
ATOM 1149 C CA . PRO A 1 154 ? 58.60041 30.51127 50.18247 1.000 18.84882 154 PRO A CA 1
ATOM 1150 C C . PRO A 1 154 ? 59.97859 30.06626 50.63883 1.000 22.36800 154 PRO A C 1
ATOM 1151 O O . PRO A 1 154 ? 60.09437 29.45923 51.71052 1.000 18.24482 154 PRO A O 1
ATOM 1155 N N . GLU A 1 155 ? 61.03033 30.33637 49.85780 1.000 24.26650 155 GLU A N 1
ATOM 1156 C CA . GLU A 1 155 ? 62.36938 29.91381 50.26825 1.000 28.78374 155 GLU A CA 1
ATOM 1157 C C . GLU A 1 155 ? 62.79295 30.58481 51.57297 1.000 25.22379 155 GLU A C 1
ATOM 1158 O O . GLU A 1 155 ? 63.33359 29.92814 52.47311 1.000 22.32868 155 GLU A O 1
ATOM 1164 N N . GLY A 1 156 ? 62.56291 31.89320 51.69495 1.000 23.83631 156 GLY A N 1
ATOM 1165 C CA . GLY A 1 156 ? 62.89509 32.57405 52.93854 1.000 22.78638 156 GLY A CA 1
ATOM 1166 C C . GLY A 1 156 ? 62.19087 31.97499 54.14102 1.000 21.47015 156 GLY A C 1
ATOM 1167 O O . GLY A 1 156 ? 62.79416 31.79437 55.20071 1.000 22.73317 156 GLY A O 1
ATOM 1168 N N . VAL A 1 157 ? 60.90804 31.64194 53.98896 1.000 18.96364 157 VAL A N 1
ATOM 1169 C CA . VAL A 1 157 ? 60.15500 31.06101 55.09490 1.000 18.24201 157 VAL A CA 1
ATOM 1170 C C . VAL A 1 157 ? 60.68117 29.66860 55.42916 1.000 22.04193 157 VAL A C 1
ATOM 1171 O O . VAL A 1 157 ? 60.77080 29.28683 56.60389 1.000 18.87020 157 VAL A O 1
ATOM 1175 N N . HIS A 1 158 ? 61.02697 28.88839 54.40107 1.000 19.17130 158 HIS A N 1
ATOM 1176 C CA . HIS A 1 158 ? 61.62547 27.57349 54.61270 1.000 22.08026 158 HIS A CA 1
ATOM 1177 C C . HIS A 1 158 ? 62.87494 27.68013 55.48063 1.000 23.47451 158 HIS A C 1
ATOM 1178 O O . HIS A 1 158 ? 63.03339 26.94745 56.46247 1.000 22.46620 158 HIS A O 1
ATOM 1185 N N . LYS A 1 159 ? 63.76892 28.60623 55.14225 1.000 26.75795 159 LYS A N 1
ATOM 1186 C CA . LYS A 1 159 ? 64.99847 28.74636 55.91355 1.000 26.32656 159 LYS A CA 1
ATOM 1187 C C . LYS A 1 159 ? 64.70931 29.10198 57.37120 1.000 27.23906 159 LYS A C 1
ATOM 1188 O O . LYS A 1 159 ? 65.35888 28.57351 58.28183 1.000 25.53050 159 LYS A O 1
ATOM 1194 N N . GLU A 1 160 ? 63.70367 29.95149 57.61860 1.000 27.42361 160 GLU A N 1
ATOM 1195 C CA . GLU A 1 160 ? 63.42379 30.39527 58.98600 1.000 25.73408 160 GLU A CA 1
ATOM 1196 C C . GLU A 1 160 ? 62.83779 29.28663 59.84946 1.000 24.70164 160 GLU A C 1
ATOM 1197 O O . GLU A 1 160 ? 63.22393 29.13996 61.01338 1.000 23.16698 160 GLU A O 1
ATOM 1203 N N . PHE A 1 161 ? 61.86621 28.53018 59.32765 1.000 19.05039 161 PHE A N 1
ATOM 1204 C CA . PHE A 1 161 ? 61.04604 27.66970 60.16897 1.000 18.87005 161 PHE A CA 1
ATOM 1205 C C . PHE A 1 161 ? 61.13319 26.18247 59.84562 1.000 25.44740 161 PHE A C 1
ATOM 1206 O O . PHE A 1 161 ? 60.63380 25.37095 60.63467 1.000 24.59369 161 PHE A O 1
ATOM 1214 N N . PHE A 1 162 ? 61.71606 25.79898 58.71278 1.000 26.53764 162 PHE A N 1
ATOM 1215 C CA . PHE A 1 162 ? 61.89810 24.38335 58.40006 1.000 24.60610 162 PHE A CA 1
ATOM 1216 C C . PHE A 1 162 ? 63.33139 24.13360 57.93922 1.000 25.52398 162 PHE A C 1
ATOM 1217 O O . PHE A 1 162 ? 63.55471 23.41813 56.95354 1.000 24.10526 162 PHE A O 1
ATOM 1225 N N . PRO A 1 163 ? 64.32785 24.70438 58.61227 1.000 26.24348 163 PRO A N 1
ATOM 1226 C CA . PRO A 1 163 ? 65.68757 24.69101 58.05938 1.000 21.61549 163 PRO A CA 1
ATOM 1227 C C . PRO A 1 163 ? 66.20318 23.26631 57.89627 1.000 23.95931 163 PRO A C 1
ATOM 1228 O O . PRO A 1 163 ? 66.09816 22.44157 58.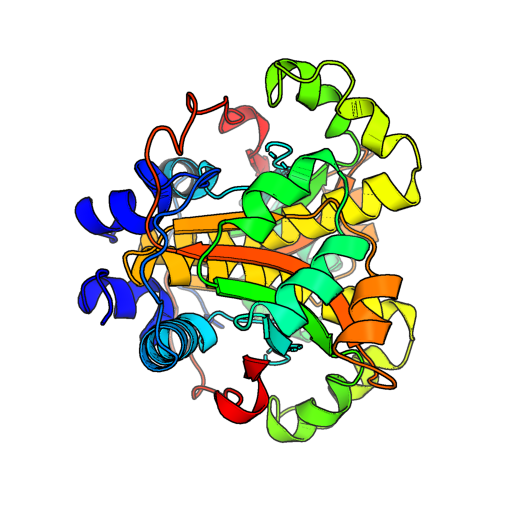80465 1.000 20.53606 163 PRO A O 1
ATOM 1232 N N . GLY A 1 164 ? 66.75047 22.98316 56.71521 1.000 28.89356 164 GLY A N 1
ATOM 1233 C CA . GLY A 1 164 ? 67.26090 21.66913 56.39256 1.000 29.92620 164 GLY A CA 1
ATOM 1234 C C . GLY A 1 164 ? 66.22640 20.57196 56.26762 1.000 33.29528 164 GLY A C 1
ATOM 1235 O O . GLY A 1 164 ? 66.60895 19.40668 56.10350 1.000 27.54691 164 GLY A O 1
ATOM 1236 N N . GLU A 1 165 ? 64.85565 20.91105 56.35234 1.000 27.27800 165 GLU A N 1
ATOM 1237 C CA . GLU A 1 165 ? 63.88356 19.82689 56.24025 1.000 22.12721 165 GLU A CA 1
ATOM 1238 C C . GLU A 1 165 ? 63.44105 19.64604 54.79068 1.000 17.14016 165 GLU A C 1
ATOM 1239 O O . GLU A 1 165 ? 63.38231 20.61586 54.02478 1.000 22.73888 165 GLU A O 1
ATOM 1245 N N . PRO A 1 166 ? 63.11669 18.40710 54.37892 1.000 18.23902 166 PRO A N 1
ATOM 1246 C CA . PRO A 1 166 ? 62.67964 18.16738 52.98881 1.000 16.19547 166 PRO A CA 1
ATOM 1247 C C . PRO A 1 166 ? 61.21293 18.54090 52.78781 1.000 14.70613 166 PRO A C 1
ATOM 1248 O O . PRO A 1 166 ? 60.31805 17.70700 52.69359 1.000 17.70754 166 PRO A O 1
ATOM 1252 N N . VAL A 1 167 ? 60.94082 19.84010 52.71831 1.000 17.85125 167 VAL A N 1
ATOM 1253 C CA . VAL A 1 167 ? 59.57841 20.33293 52.58789 1.000 14.65685 167 VAL A CA 1
ATOM 1254 C C . VAL A 1 167 ? 59.54142 21.40231 51.50305 1.000 18.23996 167 VAL A C 1
ATOM 1255 O O . VAL A 1 167 ? 60.56796 21.87928 51.01939 1.000 21.19226 167 VAL A O 1
ATOM 1259 N N . LEU A 1 168 ? 58.32603 21.76651 51.12835 1.000 14.96180 168 LEU A N 1
ATOM 1260 C CA . LEU A 1 168 ? 58.06052 22.86494 50.21326 1.000 18.43098 168 LEU A CA 1
ATOM 1261 C C . LEU A 1 168 ? 57.03509 23.76198 50.89544 1.000 13.47309 168 LEU A C 1
ATOM 1262 O O . LEU A 1 168 ? 55.89288 23.35201 51.11320 1.000 12.84186 168 LEU A O 1
ATOM 1267 N N . VAL A 1 169 ? 57.43608 24.97219 51.26727 1.000 14.83416 169 VAL A N 1
ATOM 1268 C CA . VAL A 1 169 ? 56.50137 25.85365 51.95357 1.000 16.38434 169 VAL A CA 1
ATOM 1269 C C . VAL A 1 169 ? 55.45669 26.33244 50.95409 1.000 14.71361 169 VAL A C 1
ATOM 1270 O O . VAL A 1 169 ? 55.79099 26.85241 49.88292 1.000 17.05144 169 VAL A O 1
ATOM 1274 N N . THR A 1 170 ? 54.18388 26.14616 51.28861 1.000 10.89523 170 THR A N 1
ATOM 1275 C CA . THR A 1 170 ? 53.12235 26.40429 50.32821 1.000 16.25917 170 THR A CA 1
ATOM 1276 C C . THR A 1 170 ? 52.17306 27.52969 50.70529 1.000 22.69059 170 THR A C 1
ATOM 1277 O O . THR A 1 170 ? 51.59886 28.14300 49.80370 1.000 21.51546 170 THR A O 1
ATOM 1281 N N . SER A 1 171 ? 51.97527 27.82449 51.99021 1.000 17.01031 171 SER A N 1
ATOM 1282 C CA . SER A 1 171 ? 50.90374 28.75806 52.30404 1.000 14.70104 171 SER A CA 1
ATOM 1283 C C . SER A 1 171 ? 51.05705 29.29301 53.72386 1.000 18.45294 171 SER A C 1
ATOM 1284 O O . SER A 1 171 ? 51.66652 28.65189 54.59047 1.000 13.41323 171 SER A O 1
ATOM 1287 N N . ILE A 1 172 ? 50.51949 30.49376 53.93171 1.000 13.10033 172 ILE A N 1
ATOM 1288 C CA . ILE A 1 172 ? 50.41824 31.13184 55.24069 1.000 15.04643 172 ILE A CA 1
ATOM 1289 C C . ILE A 1 172 ? 48.94010 31.34742 55.52610 1.000 15.02701 172 ILE A C 1
ATOM 1290 O O . ILE A 1 172 ? 48.19351 31.77776 54.63915 1.000 13.89963 172 ILE A O 1
ATOM 1295 N N . VAL A 1 173 ? 48.50861 31.06512 56.75341 1.000 10.02540 173 VAL A N 1
ATOM 1296 C CA . VAL A 1 173 ? 47.10685 31.24622 57.12100 1.000 10.27681 173 VAL A CA 1
ATOM 1297 C C . VAL A 1 173 ? 47.02436 32.02477 58.42547 1.000 10.91287 173 VAL A C 1
ATOM 1298 O O . VAL A 1 173 ? 47.37093 31.49963 59.49367 1.000 10.44129 173 VAL A O 1
ATOM 1302 N N . ASN A 1 174 ? 46.54593 33.26426 58.34024 1.000 10.86929 174 ASN A N 1
ATOM 1303 C CA . ASN A 1 174 ? 46.22597 34.04473 59.52261 1.000 12.72833 174 ASN A CA 1
ATOM 1304 C C . ASN A 1 174 ? 44.99145 33.46746 60.19140 1.000 12.01712 174 ASN A C 1
ATOM 1305 O O . ASN A 1 174 ? 43.99753 33.17472 59.52400 1.000 11.54415 174 ASN A O 1
ATOM 1310 N N . ILE A 1 175 ? 45.04279 33.32814 61.51205 1.000 8.47997 175 ILE A N 1
ATOM 1311 C CA . ILE A 1 175 ? 43.96791 32.70417 62.27365 1.000 9.69322 175 ILE A CA 1
ATOM 1312 C C . ILE A 1 175 ? 43.61489 33.58671 63.45834 1.000 8.52761 175 ILE A C 1
ATOM 1313 O O . ILE A 1 175 ? 44.50462 33.99609 64.21558 1.000 11.61714 175 ILE A O 1
ATOM 1318 N N . GLY A 1 176 ? 42.32619 33.84548 63.64348 1.000 11.23979 176 GLY A N 1
ATOM 1319 C CA . GLY A 1 176 ? 41.88969 34.54733 64.83606 1.000 13.81890 176 GLY A CA 1
ATOM 1320 C C . GLY A 1 176 ? 40.42028 34.90288 64.76121 1.000 17.06701 176 GLY A C 1
ATOM 1321 O O . GLY A 1 176 ? 39.72432 34.59367 63.78640 1.000 12.78322 176 GLY A O 1
ATOM 1322 N N . TYR A 1 177 ? 39.95277 35.55051 65.83112 1.000 12.36682 177 TYR A N 1
ATOM 1323 C CA . TYR A 1 177 ? 38.65361 36.21352 65.78409 1.000 18.94996 177 TYR A CA 1
ATOM 1324 C C . TYR A 1 177 ? 38.76386 37.47793 64.93845 1.000 15.37544 177 TYR A C 1
ATOM 1325 O O . TYR A 1 177 ? 39.78583 38.16646 64.99233 1.000 14.53866 177 TYR A O 1
ATOM 1334 N N . PRO A 1 178 ? 37.74830 37.79535 64.13858 1.000 16.98829 178 PRO A N 1
ATOM 1335 C CA . PRO A 1 178 ? 37.87295 38.94301 63.23587 1.000 15.82073 178 PRO A CA 1
ATOM 1336 C C . PRO A 1 178 ? 37.91144 40.25141 64.00795 1.000 14.66700 178 PRO A C 1
ATOM 1337 O O . PRO A 1 178 ? 37.33805 40.38394 65.09320 1.000 18.49781 178 PRO A O 1
ATOM 1341 N N . GLY A 1 179 ? 38.63015 41.21235 63.44182 1.000 16.87149 179 GLY A N 1
ATOM 1342 C CA . GLY A 1 179 ? 38.72464 42.53346 64.00958 1.000 19.76354 179 GLY A CA 1
ATOM 1343 C C . GLY A 1 179 ? 37.65138 43.42088 63.42864 1.000 19.31824 179 GLY A C 1
ATOM 1344 O O . GLY A 1 179 ? 36.82868 42.98082 62.62435 1.000 20.92842 179 GLY A O 1
ATOM 1345 N N . PRO A 1 180 ? 37.62095 44.68596 63.83071 1.000 25.96793 180 PRO A N 1
ATOM 1346 C CA . PRO A 1 180 ? 36.67782 45.61567 63.20137 1.000 26.88889 180 PRO A CA 1
ATOM 1347 C C . PRO A 1 180 ? 37.02970 45.82045 61.73668 1.000 26.54575 180 PRO A C 1
ATOM 1348 O O . PRO A 1 180 ? 38.20289 45.89897 61.36150 1.000 25.52071 180 PRO A O 1
ATOM 1352 N N . ASP A 1 181 ? 35.99600 45.90792 60.90404 1.000 24.00908 181 ASP A N 1
ATOM 1353 C CA . ASP A 1 181 ? 36.18139 46.14429 59.46935 1.000 25.29896 181 ASP A CA 1
ATOM 1354 C C . ASP A 1 181 ? 37.04061 45.04961 58.83778 1.000 21.13165 181 ASP A C 1
ATOM 1355 O O . ASP A 1 181 ? 37.91037 45.31687 58.00580 1.000 20.76742 181 ASP A O 1
ATOM 1360 N N . ALA A 1 182 ? 36.80397 43.80257 59.23813 1.000 19.65267 182 ALA A N 1
ATOM 1361 C CA . ALA A 1 182 ? 37.64010 42.71487 58.74713 1.000 21.21391 182 ALA A CA 1
ATOM 1362 C C . ALA A 1 182 ? 37.28826 42.29325 57.32969 1.000 20.40060 182 ALA A C 1
ATOM 1363 O O . ALA A 1 182 ? 38.13109 41.70138 56.64635 1.000 18.75950 182 ALA A O 1
ATOM 1365 N N . PHE A 1 183 ? 36.08287 42.60359 56.86720 1.000 21.42750 183 PHE A N 1
ATOM 1366 C CA . PHE A 1 183 ? 35.55194 42.05317 55.62871 1.000 23.60428 183 PHE A CA 1
ATOM 1367 C C . PHE A 1 183 ? 35.08259 43.17275 54.71421 1.000 26.48308 183 PHE A C 1
ATOM 1368 O O . PHE A 1 183 ? 34.40969 44.10024 55.16449 1.000 23.81299 183 PHE A O 1
ATOM 1376 N N . SER A 1 184 ? 35.41897 43.07274 53.43126 1.000 28.10743 184 SER A N 1
ATOM 1377 C CA . SER A 1 184 ? 34.83887 43.92486 52.40433 1.000 32.88448 184 SER A CA 1
ATOM 1378 C C . SER A 1 184 ? 33.71767 43.16470 51.69576 1.000 25.89672 184 SER A C 1
ATOM 1379 O O . SER A 1 184 ? 33.42077 42.01327 52.01515 1.000 24.69105 184 SER A O 1
ATOM 1382 N N . ALA A 1 185 ? 33.08283 43.82194 50.72545 1.000 18.83508 185 ALA A N 1
ATOM 1383 C CA . ALA A 1 185 ? 31.94768 43.21961 50.04098 1.000 23.74358 185 ALA A CA 1
ATOM 1384 C C . ALA A 1 185 ? 32.36326 41.90995 49.39132 1.000 19.23422 185 ALA A C 1
ATOM 1385 O O . ALA A 1 185 ? 33.47716 41.78357 48.87736 1.000 20.15270 185 ALA A O 1
ATOM 1387 N N . ARG A 1 186 ? 31.46704 40.92667 49.43253 1.000 16.70942 186 ARG A N 1
ATOM 1388 C CA . ARG A 1 186 ? 31.72630 39.66561 48.75198 1.000 16.73086 186 ARG A CA 1
ATOM 1389 C C . ARG A 1 186 ? 31.94990 39.92356 47.27024 1.000 19.04732 186 ARG A C 1
ATOM 1390 O O . ARG A 1 186 ? 31.23758 40.71512 46.65254 1.000 15.58793 186 ARG A O 1
ATOM 1398 N N . LEU A 1 187 ? 32.93362 39.25586 46.69663 1.000 13.18445 187 LEU A N 1
ATOM 1399 C CA . LEU A 1 187 ? 33.21474 39.40315 45.27661 1.000 13.04019 187 LEU A CA 1
ATOM 1400 C C . LEU A 1 187 ? 32.40940 38.39305 44.47677 1.000 13.63427 187 LEU A C 1
ATOM 1401 O O . LEU A 1 187 ? 31.80122 37.47392 45.03296 1.000 16.81607 187 LEU A O 1
ATOM 1406 N N . PRO A 1 188 ? 32.37128 38.54579 43.15144 1.000 13.51348 188 PRO A N 1
ATOM 1407 C CA . PRO A 1 188 ? 31.58263 37.62710 42.32088 1.000 14.87212 188 PRO A CA 1
ATOM 1408 C C . PRO A 1 188 ? 32.11732 36.20476 42.37710 1.000 13.64491 188 PRO A C 1
ATOM 1409 O O . PRO A 1 188 ? 33.27470 35.94953 42.71341 1.000 13.27308 188 PRO A O 1
ATOM 1413 N N . ARG A 1 189 ? 31.24042 35.27323 42.03757 1.000 12.22323 189 ARG A N 1
ATOM 1414 C CA . ARG A 1 189 ? 31.60615 33.88577 41.80205 1.000 10.86697 189 ARG A CA 1
ATOM 1415 C C . ARG A 1 189 ? 31.07844 33.51369 40.42459 1.000 16.91470 189 ARG A C 1
ATOM 1416 O O . ARG A 1 189 ? 30.00915 33.98003 40.02142 1.000 9.70281 189 ARG A O 1
ATOM 1424 N N . LEU A 1 190 ? 31.84396 32.71485 39.68865 1.000 14.41559 190 LEU A N 1
ATOM 1425 C CA . LEU A 1 190 ? 31.39310 32.28397 38.37425 1.000 14.47340 190 LEU A CA 1
ATOM 1426 C C . LEU A 1 190 ? 30.04553 31.58472 38.48271 1.000 14.41842 190 LEU A C 1
ATOM 1427 O O . LEU A 1 190 ? 29.73513 30.93215 39.48804 1.000 13.33882 190 LEU A O 1
ATOM 1432 N N . GLY A 1 191 ? 29.23268 31.74147 37.43886 1.000 12.11941 191 GLY A N 1
ATOM 1433 C CA . GLY A 1 191 ? 27.98401 31.01892 37.37358 1.000 12.91496 191 GLY A CA 1
ATOM 1434 C C . GLY A 1 191 ? 28.21826 29.52870 37.21623 1.000 11.16138 191 GLY A C 1
ATOM 1435 O O . GLY A 1 191 ? 29.25108 29.08855 36.71068 1.000 11.23492 191 GLY A O 1
ATOM 1436 N N . TYR A 1 192 ? 27.25630 28.74122 37.70067 1.000 11.89352 192 TYR A N 1
ATOM 1437 C CA . TYR A 1 192 ? 27.30483 27.29241 37.48972 1.000 11.31159 192 TYR A CA 1
ATOM 1438 C C . TYR A 1 192 ? 27.58499 26.96611 36.02947 1.000 13.37006 192 TYR A C 1
ATOM 1439 O O . TYR A 1 192 ? 28.43648 26.12414 35.71407 1.000 13.14896 192 TYR A O 1
ATOM 1448 N N . ARG A 1 193 ? 26.88785 27.65056 35.11666 1.000 14.05043 193 ARG A N 1
ATOM 1449 C CA . ARG A 1 193 ? 27.00334 27.34256 33.69833 1.000 14.93581 193 ARG A CA 1
ATOM 1450 C C . ARG A 1 193 ? 28.37673 27.68581 33.13963 1.000 12.64993 193 ARG A C 1
ATOM 1451 O O . ARG A 1 193 ? 28.74358 27.16474 32.08130 1.000 13.03783 193 ARG A O 1
ATOM 1459 N N . GLU A 1 194 ? 29.14052 28.54216 33.81975 1.000 11.41783 194 GLU A N 1
ATOM 1460 C CA . GLU A 1 194 ? 30.51157 28.81952 33.40534 1.000 12.94354 194 GLU A CA 1
ATOM 1461 C C . GLU A 1 194 ? 31.50204 27.76965 33.89616 1.000 15.29200 194 GLU A C 1
ATOM 1462 O O . GLU A 1 194 ? 32.61435 27.68287 33.36847 1.000 17.26848 194 GLU A O 1
ATOM 1468 N N . VAL A 1 195 ? 31.13619 26.97556 34.89255 1.000 9.57644 195 VAL A N 1
ATOM 1469 C CA . VAL A 1 195 ? 32.07328 26.08282 35.55656 1.000 9.32831 195 VAL A CA 1
ATOM 1470 C C . VAL A 1 195 ? 31.83413 24.62541 35.17646 1.000 11.54741 195 VAL A C 1
ATOM 1471 O O . VAL A 1 195 ? 32.78883 23.86279 35.00923 1.000 12.98672 195 VAL A O 1
ATOM 1475 N N . VAL A 1 196 ? 30.57426 24.22919 35.02358 1.000 9.36102 196 VAL A N 1
ATOM 1476 C CA . VAL A 1 196 ? 30.18648 22.82680 34.91106 1.000 11.72349 196 VAL A CA 1
ATOM 1477 C C . VAL A 1 196 ? 29.47679 22.60392 33.58430 1.000 14.66398 196 VAL A C 1
ATOM 1478 O O . VAL A 1 196 ? 28.62708 23.40561 33.18291 1.000 14.23376 196 VAL A O 1
ATOM 1482 N N . ARG A 1 197 ? 29.83227 21.52013 32.89703 1.000 13.09278 197 ARG A N 1
ATOM 1483 C CA . ARG A 1 197 ? 29.04298 21.04923 31.76920 1.000 14.50163 197 ARG A CA 1
ATOM 1484 C C . ARG A 1 197 ? 28.97901 19.52880 31.82693 1.000 14.35855 197 ARG A C 1
ATOM 1485 O O . ARG A 1 197 ? 29.68832 18.88645 32.60946 1.000 14.2136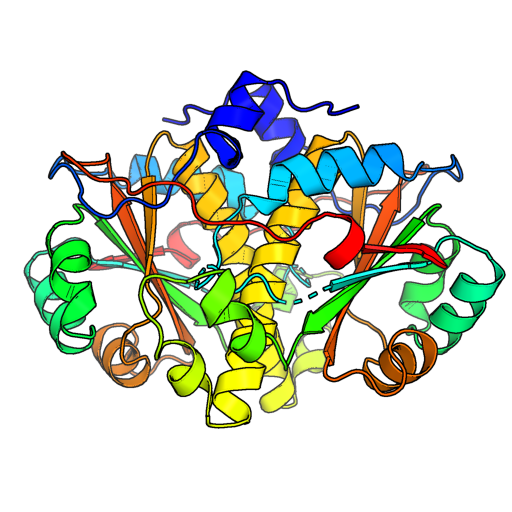4 197 ARG A O 1
ATOM 1493 N N . SER A 1 198 ? 28.09826 18.95737 31.00159 1.000 14.11139 198 SER A N 1
ATOM 1494 C CA . SER A 1 198 ? 27.77935 17.53392 31.03630 1.000 18.66312 198 SER A CA 1
ATOM 1495 C C . SER A 1 198 ? 28.02841 16.90072 29.67743 1.000 18.33741 198 SER A C 1
ATOM 1496 O O . SER A 1 198 ? 27.82795 17.53483 28.64186 1.000 18.34054 198 SER A O 1
ATOM 1499 N N . VAL A 1 199 ? 28.43095 15.62865 29.68581 1.000 18.88749 199 VAL A N 1
ATOM 1500 C CA . VAL A 1 199 ? 28.58739 14.87863 28.44095 1.000 17.32382 199 VAL A CA 1
ATOM 1501 C C . VAL A 1 199 ? 28.02949 13.45499 28.58156 1.000 21.92593 199 VAL A C 1
ATOM 1502 O O . VAL A 1 199 ? 27.75717 13.01279 29.70355 1.000 17.75966 199 VAL A O 1
ATOM 1506 N N . PRO B 1 5 ? 35.81419 22.75462 71.81764 1.000 36.84455 5 PRO B N 1
ATOM 1507 C CA . PRO B 1 5 ? 35.88280 24.15751 71.38202 1.000 36.79001 5 PRO B CA 1
ATOM 1508 C C . PRO B 1 5 ? 35.50825 24.35015 69.91097 1.000 32.68343 5 PRO B C 1
ATOM 1509 O O . PRO B 1 5 ? 36.02703 25.27015 69.26331 1.000 34.83325 5 PRO B O 1
ATOM 1513 N N . LEU B 1 6 ? 34.63930 23.49594 69.37568 1.000 26.82387 6 LEU B N 1
ATOM 1514 C CA . LEU B 1 6 ? 34.18377 23.62428 67.99431 1.000 17.17873 6 LEU B CA 1
ATOM 1515 C C . LEU B 1 6 ? 32.79163 24.23928 67.95910 1.000 16.98716 6 LEU B C 1
ATOM 1516 O O . LEU B 1 6 ? 31.91304 23.83420 68.72474 1.000 17.62342 6 LEU B O 1
ATOM 1521 N N . ALA B 1 7 ? 32.60112 25.23759 67.08685 1.000 14.85129 7 ALA B N 1
ATOM 1522 C CA . ALA B 1 7 ? 31.27492 25.82249 66.90180 1.000 14.00905 7 ALA B CA 1
ATOM 1523 C C . ALA B 1 7 ? 30.37929 24.93714 66.03382 1.000 19.93644 7 ALA B C 1
ATOM 1524 O O . ALA B 1 7 ? 29.16191 24.89339 66.23702 1.000 15.45768 7 ALA B O 1
ATOM 1526 N N . LEU B 1 8 ? 30.95386 24.23673 65.06608 1.000 13.69204 8 LEU B N 1
ATOM 1527 C CA . LEU B 1 8 ? 30.16969 23.35718 64.21167 1.000 14.43792 8 LEU B CA 1
ATOM 1528 C C . LEU B 1 8 ? 29.57955 22.21802 65.03918 1.000 16.99767 8 LEU B C 1
ATOM 1529 O O . LEU B 1 8 ? 30.30006 21.53964 65.77624 1.000 16.31246 8 LEU B O 1
ATOM 1534 N N . ASP B 1 9 ? 28.27400 21.98982 64.91726 1.000 19.32396 9 ASP B N 1
ATOM 1535 C CA . ASP B 1 9 ? 27.66383 20.97389 65.77003 1.000 20.36347 9 ASP B CA 1
ATOM 1536 C C . ASP B 1 9 ? 28.09639 19.56258 65.36034 1.000 20.14065 9 ASP B C 1
ATOM 1537 O O . ASP B 1 9 ? 28.59299 19.32425 64.25536 1.000 17.61152 9 ASP B O 1
ATOM 1542 N N . GLU B 1 10 ? 27.89713 18.61275 66.28600 1.000 13.70362 10 GLU B N 1
ATOM 1543 C CA . GLU B 1 10 ? 28.44819 17.27308 66.11037 1.000 18.74917 10 GLU B CA 1
ATOM 1544 C C . GLU B 1 10 ? 27.88094 16.57486 64.87596 1.000 20.62353 10 GLU B C 1
ATOM 1545 O O . GLU B 1 10 ? 28.60658 15.85805 64.17597 1.000 17.32048 10 GLU B O 1
ATOM 1551 N N . ALA B 1 11 ? 26.58504 16.73517 64.60364 1.000 18.84943 11 ALA B N 1
ATOM 1552 C CA . ALA B 1 11 ? 26.02480 16.03923 63.44604 1.000 21.77436 11 ALA B CA 1
ATOM 1553 C C . ALA B 1 11 ? 26.64775 16.54904 62.15063 1.000 17.45623 11 ALA B C 1
ATOM 1554 O O . ALA B 1 11 ? 26.90057 15.76547 61.22136 1.000 14.14616 11 ALA B O 1
ATOM 1556 N N . ALA B 1 12 ? 26.89576 17.86230 62.06215 1.000 15.85884 12 ALA B N 1
ATOM 1557 C CA . ALA B 1 12 ? 27.58442 18.38922 60.88640 1.000 16.16956 12 ALA B CA 1
ATOM 1558 C C . ALA B 1 12 ? 29.02870 17.90617 60.83756 1.000 15.42208 12 ALA B C 1
ATOM 1559 O O . ALA B 1 12 ? 29.55523 17.61004 59.75701 1.000 11.73996 12 ALA B O 1
ATOM 1561 N N . GLN B 1 13 ? 29.68732 17.82993 62.00101 1.000 17.89636 13 GLN B N 1
ATOM 1562 C CA . GLN B 1 13 ? 31.04774 17.31105 62.05719 1.000 12.59093 13 GLN B CA 1
ATOM 1563 C C . GLN B 1 13 ? 31.10862 15.89670 61.50425 1.000 14.53576 13 GLN B C 1
ATOM 1564 O O . GLN B 1 13 ? 32.04437 15.54804 60.77407 1.000 15.34268 13 GLN B O 1
ATOM 1570 N N . ASP B 1 14 ? 30.12381 15.06543 61.85956 1.000 13.87382 14 ASP B N 1
ATOM 1571 C CA . ASP B 1 14 ? 30.10044 13.67479 61.40977 1.000 14.69400 14 ASP B CA 1
ATOM 1572 C C . ASP B 1 14 ? 29.84517 13.58577 59.91209 1.000 11.84910 14 ASP B C 1
ATOM 1573 O O . ASP B 1 14 ? 30.53244 12.84679 59.19706 1.000 15.20169 14 ASP B O 1
ATOM 1578 N N . LEU B 1 15 ? 28.83417 14.30958 59.42674 1.000 14.98590 15 LEU B N 1
ATOM 1579 C CA . LEU B 1 15 ? 28.48939 14.26423 58.00604 1.000 12.34829 15 LEU B CA 1
ATOM 1580 C C . LEU B 1 15 ? 29.67548 14.64131 57.12330 1.000 12.28483 15 LEU B C 1
ATOM 1581 O O . LEU B 1 15 ? 29.92255 14.00334 56.09076 1.000 11.50468 15 LEU B O 1
ATOM 1586 N N . LEU B 1 16 ? 30.39685 15.70237 57.48671 1.000 13.71598 16 LEU B N 1
ATOM 1587 C CA . LEU B 1 16 ? 31.42195 16.24683 56.60066 1.000 13.43862 16 LEU B CA 1
ATOM 1588 C C . LEU B 1 16 ? 32.78357 15.58263 56.77843 1.000 15.75093 16 LEU B C 1
ATOM 1589 O O . LEU B 1 16 ? 33.55220 15.49802 55.80901 1.000 12.16455 16 LEU B O 1
ATOM 1594 N N . PHE B 1 17 ? 33.10259 15.11684 57.98894 1.000 9.60478 17 PHE B N 1
ATOM 1595 C CA . PHE B 1 17 ? 34.44997 14.64675 58.28173 1.000 14.54992 17 PHE B CA 1
ATOM 1596 C C . PHE B 1 17 ? 34.48212 13.33132 59.05966 1.000 10.77404 17 PHE B C 1
ATOM 1597 O O . PHE B 1 17 ? 35.05190 12.35074 58.58172 1.000 15.26842 17 PHE B O 1
ATOM 1605 N N . ARG B 1 18 ? 33.90593 13.30431 60.26960 1.000 11.97942 18 ARG B N 1
ATOM 1606 C CA . ARG B 1 18 ? 34.21409 12.22424 61.20965 1.000 13.03032 18 ARG B CA 1
ATOM 1607 C C . ARG B 1 18 ? 33.63804 10.88827 60.75614 1.000 15.31563 18 ARG B C 1
ATOM 1608 O O . ARG B 1 18 ? 34.27753 9.83879 60.92314 1.000 15.63563 18 ARG B O 1
ATOM 1616 N N . GLU B 1 19 ? 32.42162 10.89554 60.21839 1.000 14.39898 19 GLU B N 1
ATOM 1617 C CA . GLU B 1 19 ? 31.79339 9.67037 59.73664 1.000 16.91839 19 GLU B CA 1
ATOM 1618 C C . GLU B 1 19 ? 31.71672 9.61659 58.21721 1.000 19.15310 19 GLU B C 1
ATOM 1619 O O . GLU B 1 19 ? 31.04075 8.73834 57.67241 1.000 18.78413 19 GLU B O 1
ATOM 1625 N N . ALA B 1 20 ? 32.39131 10.52939 57.52304 1.000 14.55563 20 ALA B N 1
ATOM 1626 C CA . ALA B 1 20 ? 32.44625 10.51233 56.06825 1.000 13.21572 20 ALA B CA 1
ATOM 1627 C C . ALA B 1 20 ? 33.64719 9.69757 55.59951 1.000 15.24785 20 ALA B C 1
ATOM 1628 O O . ALA B 1 20 ? 34.74136 9.80198 56.15975 1.000 14.02060 20 ALA B O 1
ATOM 1630 N N . ARG B 1 21 ? 33.43637 8.89608 54.55709 1.000 12.12463 21 ARG B N 1
ATOM 1631 C CA . ARG B 1 21 ? 34.43460 7.95826 54.07511 1.000 13.47188 21 ARG B CA 1
ATOM 1632 C C . ARG B 1 21 ? 34.49069 7.99343 52.55612 1.000 12.24255 21 ARG B C 1
ATOM 1633 O O . ARG B 1 21 ? 33.53179 8.38145 51.88516 1.000 13.53526 21 ARG B O 1
ATOM 1641 N N . THR B 1 22 ? 35.61920 7.54181 52.01695 1.000 13.01512 22 THR B N 1
ATOM 1642 C CA . THR B 1 22 ? 35.78510 7.43760 50.57525 1.000 14.39715 22 THR B CA 1
ATOM 1643 C C . THR B 1 22 ? 35.07660 6.18173 50.07444 1.000 18.89106 22 THR B C 1
ATOM 1644 O O . THR B 1 22 ? 35.31488 5.08375 50.58120 1.000 16.65563 22 THR B O 1
ATOM 1648 N N . ALA B 1 23 ? 34.18056 6.34533 49.10069 1.000 15.56405 23 ALA B N 1
ATOM 1649 C CA . ALA B 1 23 ? 33.34893 5.23919 48.64137 1.000 14.51493 23 ALA B CA 1
ATOM 1650 C C . ALA B 1 23 ? 34.04392 4.48846 47.51579 1.000 16.29509 23 ALA B C 1
ATOM 1651 O O . ALA B 1 23 ? 34.52214 5.09912 46.55765 1.000 13.29082 23 ALA B O 1
ATOM 1653 N N . ASN B 1 24 ? 34.09275 3.16084 47.63801 1.000 13.56586 24 ASN B N 1
ATOM 1654 C CA . ASN B 1 24 ? 34.68866 2.29966 46.62898 1.000 15.72410 24 ASN B CA 1
ATOM 1655 C C . ASN B 1 24 ? 33.65300 1.60802 45.75741 1.000 17.67992 24 ASN B C 1
ATOM 1656 O O . ASN B 1 24 ? 34.02254 1.02629 44.73363 1.000 16.44393 24 ASN B O 1
ATOM 1661 N N . THR B 1 25 ? 32.38302 1.63253 46.15245 1.000 14.87411 25 THR B N 1
ATOM 1662 C CA . THR B 1 25 ? 31.28185 1.11305 45.35304 1.000 16.04278 25 THR B CA 1
ATOM 1663 C C . THR B 1 25 ? 30.12220 2.08628 45.45763 1.000 17.07826 25 THR B C 1
ATOM 1664 O O . THR B 1 25 ? 29.98429 2.79572 46.45581 1.000 16.75392 25 THR B O 1
ATOM 1668 N N . PHE B 1 26 ? 29.26534 2.09076 44.44481 1.000 16.60213 26 PHE B N 1
ATOM 1669 C CA . PHE B 1 26 ? 28.17210 3.05010 44.38421 1.000 13.94400 26 PHE B CA 1
ATOM 1670 C C . PHE B 1 26 ? 26.86462 2.36924 44.01157 1.000 15.65372 26 PHE B C 1
ATOM 1671 O O . PHE B 1 26 ? 26.84550 1.40455 43.24322 1.000 19.22023 26 PHE B O 1
ATOM 1679 N N . ALA B 1 27 ? 25.76733 2.88648 44.56387 1.000 16.25229 27 ALA B N 1
ATOM 1680 C CA . ALA B 1 27 ? 24.46139 2.55515 44.02834 1.000 18.08607 27 ALA B CA 1
ATOM 1681 C C . ALA B 1 27 ? 24.30319 3.20086 42.65260 1.000 20.99700 27 ALA B C 1
ATOM 1682 O O . ALA B 1 27 ? 24.83795 4.28551 42.40383 1.000 15.74161 27 ALA B O 1
ATOM 1684 N N . PRO B 1 28 ? 23.58775 2.54555 41.73599 1.000 14.45995 28 PRO B N 1
ATOM 1685 C CA . PRO B 1 28 ? 23.42918 3.09263 40.38318 1.000 13.96097 28 PRO B CA 1
ATOM 1686 C C . PRO B 1 28 ? 22.45344 4.25218 40.29785 1.000 16.70495 28 PRO B C 1
ATOM 1687 O O . PRO B 1 28 ? 22.31023 4.83540 39.21789 1.000 20.10679 28 PRO B O 1
ATOM 1691 N N . THR B 1 29 ? 21.80357 4.60102 41.40707 1.000 15.83681 29 THR B N 1
ATOM 1692 C CA . THR B 1 29 ? 20.79913 5.65481 41.43405 1.000 18.79940 29 THR B CA 1
ATOM 1693 C C . THR B 1 29 ? 21.29883 6.94187 40.78513 1.000 16.75846 29 THR B C 1
ATOM 1694 O O . THR B 1 29 ? 22.33601 7.48477 41.17567 1.000 21.11981 29 THR B O 1
ATOM 1698 N N . HIS B 1 30 ? 20.53277 7.44229 39.81385 1.000 13.05859 30 HIS B N 1
ATOM 1699 C CA . HIS B 1 30 ? 20.87668 8.67633 39.10910 1.000 17.72263 30 HIS B CA 1
ATOM 1700 C C . HIS B 1 30 ? 21.06170 9.84887 40.07750 1.000 13.98486 30 HIS B C 1
ATOM 1701 O O . HIS B 1 30 ? 20.27068 10.03783 41.00258 1.000 13.25340 30 HIS B O 1
ATOM 1708 N N . ILE B 1 31 ? 22.10353 10.65080 39.84701 1.000 13.32026 31 ILE B N 1
ATOM 1709 C CA . ILE B 1 31 ? 22.34638 11.88192 40.59578 1.000 12.20365 31 ILE B CA 1
ATOM 1710 C C . ILE B 1 31 ? 21.96709 13.06428 39.70806 1.000 16.18221 31 ILE B C 1
ATOM 1711 O O . ILE B 1 31 ? 22.57157 13.27634 38.64822 1.000 16.41776 31 ILE B O 1
ATOM 1716 N N . GLY B 1 32 ? 20.98463 13.84844 40.14511 1.000 17.68026 32 GLY B N 1
ATOM 1717 C CA . GLY B 1 32 ? 20.42658 14.88376 39.28992 1.000 17.59836 32 GLY B CA 1
ATOM 1718 C C . GLY B 1 32 ? 21.31258 16.11139 39.16338 1.000 20.58420 32 GLY B C 1
ATOM 1719 O O . GLY B 1 32 ? 22.09661 16.44352 40.04735 1.000 20.01770 32 GLY B O 1
ATOM 1720 N N . ASP B 1 33 ? 21.16185 16.81041 38.03500 1.000 19.72361 33 ASP B N 1
ATOM 1721 C CA . ASP B 1 33 ? 21.89474 18.05788 37.83933 1.000 23.63433 33 ASP B CA 1
ATOM 1722 C C . ASP B 1 33 ? 21.57752 19.06325 38.93906 1.000 15.51656 33 ASP B C 1
ATOM 1723 O O . ASP B 1 33 ? 22.46158 19.79647 39.39248 1.000 17.83701 33 ASP B O 1
ATOM 1728 N N . GLU B 1 34 ? 20.32058 19.10448 39.38502 1.000 19.35192 34 GLU B N 1
ATOM 1729 C CA . GLU B 1 34 ? 19.92139 20.02321 40.44886 1.000 24.90173 34 GLU B CA 1
ATOM 1730 C C . GLU B 1 34 ? 20.68414 19.74652 41.73756 1.000 20.62743 34 GLU B C 1
ATOM 1731 O O . GLU B 1 34 ? 20.97158 20.67211 42.50614 1.000 17.85051 34 GLU B O 1
ATOM 1737 N N . HIS B 1 35 ? 20.97872 18.47583 41.99972 1.000 18.32299 35 HIS B N 1
ATOM 1738 C CA . HIS B 1 35 ? 21.79809 18.10258 43.14681 1.000 16.57821 35 HIS B CA 1
ATOM 1739 C C . HIS B 1 35 ? 23.18963 18.71367 43.03683 1.000 17.20336 35 HIS B C 1
ATOM 1740 O O . HIS B 1 35 ? 23.69088 19.31683 43.98926 1.000 13.33521 35 HIS B O 1
ATOM 1747 N N . ILE B 1 36 ? 23.83951 18.56183 41.87975 1.000 16.01943 36 ILE B N 1
ATOM 1748 C CA . ILE B 1 36 ? 25.18660 19.10542 41.74880 1.000 11.98347 36 ILE B CA 1
ATOM 1749 C C . ILE B 1 36 ? 25.15602 20.63132 41.79206 1.000 13.82945 36 ILE B C 1
ATOM 1750 O O . ILE B 1 36 ? 26.06536 21.26484 42.34787 1.000 12.49892 36 ILE B O 1
ATOM 1755 N N . GLU B 1 37 ? 24.11853 21.25030 41.21228 1.000 12.90060 37 GLU B N 1
ATOM 1756 C CA . GLU B 1 37 ? 23.98705 22.70328 41.32163 1.000 12.95753 37 GLU B CA 1
ATOM 1757 C C . GLU B 1 37 ? 23.95438 23.14500 42.77736 1.000 13.77290 37 GLU B C 1
ATOM 1758 O O . GLU B 1 37 ? 24.59918 24.13087 43.14674 1.000 12.37258 37 GLU B O 1
ATOM 1764 N N . ALA B 1 38 ? 23.17488 22.45109 43.61662 1.000 13.38638 38 ALA B N 1
ATOM 1765 C CA . ALA B 1 38 ? 23.07773 22.86137 45.01526 1.000 17.15273 38 ALA B CA 1
ATOM 1766 C C . ALA B 1 38 ? 24.42387 22.74425 45.71658 1.000 15.41707 38 ALA B C 1
ATOM 1767 O O . ALA B 1 38 ? 24.75593 23.57387 46.57141 1.000 13.85615 38 ALA B O 1
ATOM 1769 N N . ILE B 1 39 ? 25.21454 21.72657 45.36316 1.000 15.29986 39 ILE B N 1
ATOM 1770 C CA . ILE B 1 39 ? 26.54249 21.55845 45.95606 1.000 10.32800 39 ILE B CA 1
ATOM 1771 C C . ILE B 1 39 ? 27.46834 22.68654 45.52552 1.000 14.57313 39 ILE B C 1
ATOM 1772 O O . ILE B 1 39 ? 28.15535 23.29754 46.35762 1.000 10.00778 39 ILE B O 1
ATOM 1777 N N . TYR B 1 40 ? 27.50937 22.97343 44.21515 1.000 11.34460 40 TYR B N 1
ATOM 1778 C CA . TYR B 1 40 ? 28.32060 24.08917 43.73045 1.000 9.28987 40 TYR B CA 1
ATOM 1779 C C . TYR B 1 40 ? 27.88280 25.40153 44.36762 1.000 12.87092 40 TYR B C 1
ATOM 1780 O O . TYR B 1 40 ? 28.72288 26.22870 44.74223 1.000 11.68503 40 TYR B O 1
ATOM 1789 N N . ASP B 1 41 ? 26.56925 25.61486 44.50389 1.000 12.09526 41 ASP B N 1
ATOM 1790 C CA . ASP B 1 41 ? 26.09941 26.87560 45.06867 1.000 15.05857 41 ASP B CA 1
ATOM 1791 C C . ASP B 1 41 ? 26.58827 27.07378 46.49992 1.000 13.94837 41 ASP B C 1
ATOM 1792 O O . ASP B 1 41 ? 26.72282 28.21412 46.95845 1.000 13.04499 41 ASP B O 1
ATOM 1797 N N . LEU B 1 42 ? 26.84427 25.97768 47.22193 1.000 11.32308 42 LEU B N 1
ATOM 1798 C CA . LEU B 1 42 ? 27.35354 26.05571 48.58755 1.000 12.82687 42 LEU B CA 1
ATOM 1799 C C . LEU B 1 42 ? 28.85715 26.29230 48.61877 1.000 13.33591 42 LEU B C 1
ATOM 1800 O O . LEU B 1 42 ? 29.33501 27.20804 49.30377 1.000 13.80310 42 LEU B O 1
ATOM 1805 N N . VAL B 1 43 ? 29.62365 25.46908 47.89644 1.000 11.65467 43 VAL B N 1
ATOM 1806 C CA . VAL B 1 43 ? 31.07790 25.48417 48.04149 1.000 11.85049 43 VAL B CA 1
ATOM 1807 C C . VAL B 1 43 ? 31.78839 26.44595 47.09804 1.000 12.07644 43 VAL B C 1
ATOM 1808 O O . VAL B 1 43 ? 33.00074 26.66541 47.25894 1.000 11.69334 43 VAL B O 1
ATOM 1812 N N . LYS B 1 44 ? 31.08885 27.04057 46.12686 1.000 10.63010 44 LYS B N 1
ATOM 1813 C CA . LYS B 1 44 ? 31.72602 28.09552 45.34069 1.000 8.73334 44 LYS B CA 1
ATOM 1814 C C . LYS B 1 44 ? 32.22366 29.23718 46.21661 1.000 9.43623 44 LYS B C 1
ATOM 1815 O O . LYS B 1 44 ? 33.10656 29.99712 45.79184 1.000 10.48376 44 LYS B O 1
ATOM 1821 N N . TRP B 1 45 ? 31.65705 29.40093 47.41319 1.000 9.11289 45 TRP B N 1
ATOM 1822 C CA . TRP B 1 45 ? 32.08037 30.49126 48.28992 1.000 8.53996 45 TRP B CA 1
ATOM 1823 C C . TRP B 1 45 ? 33.46029 30.25707 48.89046 1.000 11.34529 45 TRP B C 1
ATOM 1824 O O . TRP B 1 45 ? 34.12883 31.22399 49.27315 1.000 10.96598 45 TRP B O 1
ATOM 1835 N N . GLY B 1 46 ? 33.90447 29.00550 48.98336 1.000 9.48764 46 GLY B N 1
ATOM 1836 C CA . GLY B 1 46 ? 35.20414 28.70162 49.53480 1.000 9.11412 46 GLY B CA 1
ATOM 1837 C C . GLY B 1 46 ? 36.30502 29.46305 48.82856 1.000 9.74026 46 GLY B C 1
ATOM 1838 O O . GLY B 1 46 ? 36.34329 29.53932 47.59899 1.000 14.47765 46 GLY B O 1
ATOM 1839 N N . PRO B 1 47 ? 37.22453 30.04258 49.59638 1.000 10.35496 47 PRO B N 1
ATOM 1840 C CA . PRO B 1 47 ? 38.12332 31.06200 49.04210 1.000 9.76780 47 PRO B CA 1
ATOM 1841 C C . PRO B 1 47 ? 39.26565 30.49229 48.21823 1.000 12.62696 47 PRO B C 1
ATOM 1842 O O . PRO B 1 47 ? 39.80613 29.41771 48.50260 1.000 11.01798 47 PRO B O 1
ATOM 1846 N N . THR B 1 48 ? 39.64519 31.26086 47.19457 1.000 7.52231 48 THR B N 1
ATOM 1847 C CA . THR B 1 48 ? 40.83830 31.00605 46.40455 1.000 8.67562 48 THR B CA 1
ATOM 1848 C C . THR B 1 48 ? 41.66110 32.28637 46.27956 1.000 12.17844 48 THR B C 1
ATOM 1849 O O . THR B 1 48 ? 41.15385 33.39690 46.46261 1.000 13.90698 48 THR B O 1
ATOM 1853 N N . SER B 1 49 ? 42.93847 32.11422 45.93757 1.000 10.10833 49 SER B N 1
ATOM 1854 C CA . SER B 1 49 ? 43.85893 33.23972 45.78898 1.000 12.80919 49 SER B CA 1
ATOM 1855 C C . SER B 1 49 ? 43.34539 34.24808 44.76456 1.000 14.14200 49 SER B C 1
ATOM 1856 O O . SER B 1 49 ? 43.07169 33.89453 43.61556 1.000 12.85072 49 SER B O 1
ATOM 1867 N N . ASN B 1 51 ? 40.58603 35.38411 44.41869 1.000 12.92293 51 ASN B N 1
ATOM 1868 C CA . ASN B 1 51 ? 39.26063 34.96388 43.96766 1.000 14.67777 51 ASN B CA 1
ATOM 1869 C C . ASN B 1 51 ? 39.32037 34.33129 42.57551 1.000 11.50385 51 ASN B C 1
ATOM 1870 O O . ASN B 1 51 ? 38.36574 34.42824 41.80159 1.000 14.13632 51 ASN B O 1
ATOM 1875 N N . GLN B 1 52 ? 40.44256 33.67824 42.24477 1.000 9.78353 52 GLN B N 1
ATOM 1876 C CA . GLN B 1 52 ? 40.69767 33.22103 40.87373 1.000 11.35751 52 GLN B CA 1
ATOM 1877 C C . GLN B 1 52 ? 39.96017 31.93362 40.48201 1.000 12.87264 52 GLN B C 1
ATOM 1878 O O . GLN B 1 52 ? 39.95120 31.58933 39.29216 1.000 13.03482 52 GLN B O 1
ATOM 1884 N N . GLN B 1 53 ? 39.35615 31.22331 41.43267 1.000 11.26429 53 GLN B N 1
ATOM 1885 C CA . GLN B 1 53 ? 38.49932 30.05200 41.21561 1.000 12.00802 53 GLN B CA 1
ATOM 1886 C C . GLN B 1 53 ? 38.70064 29.38073 39.85484 1.000 11.30565 53 GLN B C 1
ATOM 1887 O O . GLN B 1 53 ? 37.82671 29.46598 38.98481 1.000 13.09695 53 GLN B O 1
ATOM 1893 N N . PRO B 1 54 ? 39.82437 28.68258 39.64440 1.000 15.02131 54 PRO B N 1
ATOM 1894 C CA . PRO B 1 54 ? 40.11948 28.10850 38.32289 1.000 11.60246 54 PRO B CA 1
ATOM 1895 C C . PRO B 1 54 ? 39.44796 26.77680 38.03823 1.000 11.05034 54 PRO B C 1
ATOM 1896 O O . PRO B 1 54 ? 39.56511 26.28398 36.90995 1.000 10.28488 54 PRO B O 1
ATOM 1908 N N . ARG B 1 56 ? 37.26538 23.94072 36.70405 1.000 9.08907 56 ARG B N 1
ATOM 1909 C CA . ARG B 1 56 ? 36.23081 23.65340 35.72244 1.000 10.72205 56 ARG B CA 1
ATOM 1910 C C . ARG B 1 56 ? 35.87751 22.17666 35.82773 1.000 12.00196 56 ARG B C 1
ATOM 1911 O O . ARG B 1 56 ? 36.73652 21.34795 36.14237 1.000 14.88653 56 ARG B O 1
ATOM 1919 N N . VAL B 1 57 ? 34.60794 21.85034 35.57159 1.000 10.88499 57 VAL B N 1
ATOM 1920 C CA . VAL B 1 57 ? 34.07432 20.51945 35.83221 1.000 11.14833 57 VAL B CA 1
ATOM 1921 C C . VAL B 1 57 ? 33.35163 20.01295 34.59257 1.000 15.93168 57 VAL B C 1
ATOM 1922 O O . VAL B 1 57 ? 32.56262 20.74239 33.98182 1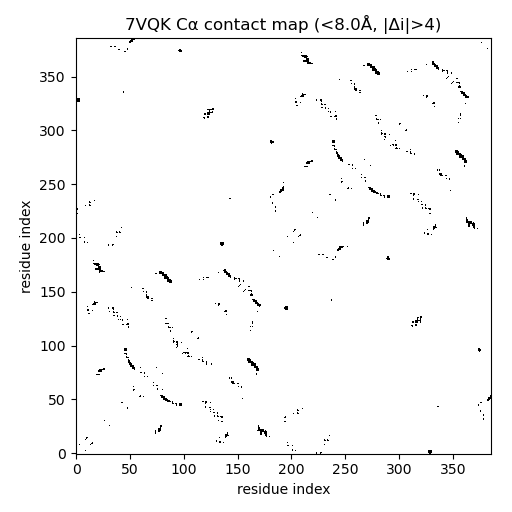.000 13.16960 57 VAL B O 1
ATOM 1926 N N . VAL B 1 58 ? 33.61181 18.76415 34.22863 1.000 11.03046 58 VAL B N 1
ATOM 1927 C CA . VAL B 1 58 ? 32.81903 18.06208 33.22933 1.000 12.29574 58 VAL B CA 1
ATOM 1928 C C . VAL B 1 58 ? 32.16147 16.88070 33.92857 1.000 13.73373 58 VAL B C 1
ATOM 1929 O O . VAL B 1 58 ? 32.85202 16.03982 34.52112 1.000 10.71086 58 VAL B O 1
ATOM 1933 N N . LEU B 1 59 ? 30.83086 16.83598 33.88644 1.000 12.85454 59 LEU B N 1
ATOM 1934 C CA . LEU B 1 59 ? 30.06448 15.72260 34.43374 1.000 12.60239 59 LEU B CA 1
ATOM 1935 C C . LEU B 1 59 ? 29.96055 14.62231 33.37870 1.000 14.50898 59 LEU B C 1
ATOM 1936 O O . LEU B 1 59 ? 29.26969 14.78401 32.36649 1.000 12.56887 59 LEU B O 1
ATOM 1941 N N . VAL B 1 60 ? 30.65152 13.50662 33.61950 1.000 11.49638 60 VAL B N 1
ATOM 1942 C CA . VAL B 1 60 ? 30.71912 12.38770 32.66765 1.000 16.03037 60 VAL B CA 1
ATOM 1943 C C . VAL B 1 60 ? 29.54323 11.47297 33.00358 1.000 16.80669 60 VAL B C 1
ATOM 1944 O O . VAL B 1 60 ? 29.65274 10.55257 33.81750 1.000 18.09977 60 VAL B O 1
ATOM 1948 N N . ARG B 1 61 ? 28.39383 11.74535 32.38112 1.000 15.78380 61 ARG B N 1
ATOM 1949 C CA . ARG B 1 61 ? 27.13592 11.07286 32.69545 1.000 15.60089 61 ARG B CA 1
ATOM 1950 C C . ARG B 1 61 ? 26.84295 9.89589 31.76940 1.000 17.76249 61 ARG B C 1
ATOM 1951 O O . ARG B 1 61 ? 26.60893 8.77588 32.23342 1.000 19.43475 61 ARG B O 1
ATOM 1959 N N . SER B 1 62 ? 26.83390 10.14374 30.46142 1.000 16.78740 62 SER B N 1
ATOM 1960 C CA . SER B 1 62 ? 26.46372 9.12493 29.48627 1.000 14.98993 62 SER B CA 1
ATOM 1961 C C . SER B 1 62 ? 27.43710 7.95020 29.51484 1.000 17.96495 62 SER B C 1
ATOM 1962 O O . SER B 1 62 ? 28.63759 8.11440 29.75708 1.000 15.16022 62 SER B O 1
ATOM 1965 N N . ASP B 1 63 ? 26.90278 6.74877 29.24896 1.000 16.46654 63 ASP B N 1
ATOM 1966 C CA . ASP B 1 63 ? 27.75578 5.57353 29.08652 1.000 16.45312 63 ASP B CA 1
ATOM 1967 C C . ASP B 1 63 ? 28.81230 5.81352 28.01918 1.000 14.08633 63 ASP B C 1
ATOM 1968 O O . ASP B 1 63 ? 29.94195 5.32640 28.13382 1.000 14.05740 63 ASP B O 1
ATOM 1973 N N . GLU B 1 64 ? 28.45134 6.53768 26.95268 1.000 13.02617 64 GLU B N 1
ATOM 1974 C CA . GLU B 1 64 ? 29.40435 6.79888 25.88318 1.000 13.57697 64 GLU B CA 1
ATOM 1975 C C . GLU B 1 64 ? 30.62066 7.54469 26.41469 1.000 14.20355 64 GLU B C 1
ATOM 1976 O O . GLU B 1 64 ? 31.76440 7.13163 26.19923 1.000 14.04594 64 GLU B O 1
ATOM 1982 N N . SER B 1 65 ? 30.39243 8.67021 27.09181 1.000 16.20369 65 SER B N 1
ATOM 1983 C CA . SER B 1 65 ? 31.52080 9.42980 27.60486 1.000 14.93175 65 SER B CA 1
ATOM 1984 C C . SER B 1 65 ? 32.21920 8.67731 28.73062 1.000 15.56725 65 SER B C 1
ATOM 1985 O O . SER B 1 65 ? 33.43629 8.80613 28.90222 1.000 18.75504 65 SER B O 1
ATOM 1988 N N . ARG B 1 66 ? 31.48580 7.86970 29.49512 1.000 12.62295 66 ARG B N 1
ATOM 1989 C CA . ARG B 1 66 ? 32.15461 7.12564 30.55362 1.000 12.94900 66 ARG B CA 1
ATOM 1990 C C . ARG B 1 66 ? 33.11288 6.09245 29.96972 1.000 14.74941 66 ARG B C 1
ATOM 1991 O O . ARG B 1 66 ? 34.21496 5.89432 30.49869 1.000 13.68818 66 ARG B O 1
ATOM 1999 N N . ARG B 1 67 ? 32.72718 5.44262 28.86259 1.000 13.10073 67 ARG B N 1
ATOM 2000 C CA . ARG B 1 67 ? 33.64981 4.51887 28.20326 1.000 12.24745 67 ARG B CA 1
ATOM 2001 C C . ARG B 1 67 ? 34.85566 5.26588 27.64370 1.000 15.78903 67 ARG B C 1
ATOM 2002 O O . ARG B 1 67 ? 35.98594 4.77004 27.70700 1.000 18.76676 67 ARG B O 1
ATOM 2010 N N . ALA B 1 68 ? 34.63829 6.47312 27.11674 1.000 14.38065 68 ALA B N 1
ATOM 2011 C CA . ALA B 1 68 ? 35.75053 7.28019 26.62629 1.000 16.96521 68 ALA B CA 1
ATOM 2012 C C . ALA B 1 68 ? 36.69791 7.66286 27.76150 1.000 19.66819 68 ALA B C 1
ATOM 2013 O O . ALA B 1 68 ? 37.92335 7.66304 27.58768 1.000 19.36581 68 ALA B O 1
ATOM 2015 N N . LEU B 1 69 ? 36.14553 7.99828 28.92938 1.000 16.29415 69 LEU B N 1
ATOM 2016 C CA . LEU B 1 69 ? 36.97999 8.28622 30.09560 1.000 14.14664 69 LEU B CA 1
ATOM 2017 C C . LEU B 1 69 ? 37.74304 7.04915 30.55190 1.000 19.12109 69 LEU B C 1
ATOM 2018 O O . LEU B 1 69 ? 38.94785 7.12006 30.82545 1.000 15.91861 69 LEU B O 1
ATOM 2023 N N . LEU B 1 70 ? 37.06420 5.89666 30.61285 1.000 14.67664 70 LEU B N 1
ATOM 2024 C CA . LEU B 1 70 ? 37.66509 4.71332 31.22165 1.000 16.00863 70 LEU B CA 1
ATOM 2025 C C . LEU B 1 70 ? 38.92369 4.26417 30.49615 1.000 19.45977 70 LEU B C 1
ATOM 2026 O O . LEU B 1 70 ? 39.79659 3.63914 31.10935 1.000 17.77279 70 LEU B O 1
ATOM 2031 N N . GLN B 1 71 ? 39.03591 4.53990 29.19505 1.000 15.17278 71 GLN B N 1
ATOM 2032 C CA . GLN B 1 71 ? 40.25178 4.14320 28.49384 1.000 18.85572 71 GLN B CA 1
ATOM 2033 C C . GLN B 1 71 ? 41.50108 4.84504 29.03046 1.000 25.44449 71 GLN B C 1
ATOM 2034 O O . GLN B 1 71 ? 42.61421 4.39108 28.74535 1.000 21.33092 71 GLN B O 1
ATOM 2040 N N . HIS B 1 72 ? 41.35103 5.91266 29.81576 1.000 17.34026 72 HIS B N 1
ATOM 2041 C CA . HIS B 1 72 ? 42.48286 6.65223 30.36679 1.000 18.05670 72 HIS B CA 1
ATOM 2042 C C . HIS B 1 72 ? 42.65107 6.44251 31.86255 1.000 18.56957 72 HIS B C 1
ATOM 2043 O O . HIS B 1 72 ? 43.55244 7.03838 32.46798 1.000 19.11503 72 HIS B O 1
ATOM 2050 N N . VAL B 1 73 ? 41.81611 5.61386 32.45984 1.000 16.28806 73 VAL B N 1
ATOM 2051 C CA . VAL B 1 73 ? 41.83336 5.31075 33.88183 1.000 17.18637 73 VAL B CA 1
ATOM 2052 C C . VAL B 1 73 ? 42.67550 4.05928 34.09420 1.000 16.14903 73 VAL B C 1
ATOM 2053 O O . VAL B 1 73 ? 42.56978 3.09775 33.32701 1.000 16.22964 73 VAL B O 1
ATOM 2057 N N . LEU B 1 74 ? 43.53235 4.06611 35.12029 1.000 19.49781 74 LEU B N 1
ATOM 2058 C CA . LEU B 1 74 ? 44.32716 2.87209 35.41420 1.000 19.39345 74 LEU B CA 1
ATOM 2059 C C . LEU B 1 74 ? 43.41917 1.69100 35.75935 1.000 20.05081 74 LEU B C 1
ATOM 2060 O O . LEU B 1 74 ? 42.37497 1.84526 36.40146 1.000 17.35779 74 LEU B O 1
ATOM 2065 N N . GLU B 1 75 ? 43.82244 0.49579 35.31648 1.000 22.29769 75 GLU B N 1
ATOM 2066 C CA . GLU B 1 75 ? 42.93131 -0.66015 35.39852 1.000 18.62366 75 GLU B CA 1
ATOM 2067 C C . GLU B 1 75 ? 42.36003 -0.84092 36.80150 1.000 17.41969 75 GLU B C 1
ATOM 2068 O O . GLU B 1 75 ? 41.17303 -1.15146 36.96272 1.000 20.34630 75 GLU B O 1
ATOM 2074 N N . GLY B 1 76 ? 43.18493 -0.64779 37.82899 1.000 17.43186 76 GLY B N 1
ATOM 2075 C CA . GLY B 1 76 ? 42.74212 -0.82942 39.20406 1.000 17.98258 76 GLY B CA 1
ATOM 2076 C C . GLY B 1 76 ? 41.69574 0.15981 39.67713 1.000 18.56001 76 GLY B C 1
ATOM 2077 O O . GLY B 1 76 ? 41.13305 -0.03750 40.75838 1.000 20.12732 76 GLY B O 1
ATOM 2078 N N . ASN B 1 77 ? 41.41325 1.20476 38.89982 1.000 20.06405 77 ASN B N 1
ATOM 2079 C CA . ASN B 1 77 ? 40.39201 2.18281 39.24848 1.000 19.36427 77 ASN B CA 1
ATOM 2080 C C . ASN B 1 77 ? 39.14834 2.08561 38.37545 1.000 20.19713 77 ASN B C 1
ATOM 2081 O O . ASN B 1 77 ? 38.18374 2.81625 38.61526 1.000 17.33942 77 ASN B O 1
ATOM 2086 N N . ARG B 1 78 ? 39.13513 1.18998 37.38395 1.000 16.68579 78 ARG B N 1
ATOM 2087 C CA . ARG B 1 78 ? 38.05807 1.18602 36.40088 1.000 15.83646 78 ARG B CA 1
ATOM 2088 C C . ARG B 1 78 ? 36.74741 0.69620 36.99959 1.000 18.89158 78 ARG B C 1
ATOM 2089 O O . ARG B 1 78 ? 35.67577 1.17668 36.61657 1.000 21.34595 78 ARG B O 1
ATOM 2097 N N . ASP B 1 79 ? 36.81258 -0.25303 37.93494 1.000 17.01244 79 ASP B N 1
ATOM 2098 C CA . ASP B 1 79 ? 35.62668 -0.70748 38.65627 1.000 23.50728 79 ASP B CA 1
ATOM 2099 C C . ASP B 1 79 ? 34.84759 0.46533 39.24782 1.000 18.84646 79 ASP B C 1
ATOM 2100 O O . ASP B 1 79 ? 33.64971 0.63385 38.99128 1.000 17.48157 79 ASP B O 1
ATOM 2105 N N . LYS B 1 80 ? 35.51581 1.26604 40.07772 1.000 20.24755 80 LYS B N 1
ATOM 2106 C CA . LYS B 1 80 ? 34.84944 2.37467 40.75694 1.000 14.37167 80 LYS B CA 1
ATOM 2107 C C . LYS B 1 80 ? 34.31758 3.38641 39.75288 1.000 13.39157 80 LYS B C 1
ATOM 2108 O O . LYS B 1 80 ? 33.16493 3.82145 39.83432 1.000 13.88397 80 LYS B O 1
ATOM 2114 N N . VAL B 1 81 ? 35.16596 3.79716 38.81421 1.000 16.15223 81 VAL B N 1
ATOM 2115 C CA . VAL B 1 81 ? 34.78488 4.84068 37.87280 1.000 17.06512 81 VAL B CA 1
ATOM 2116 C C . VAL B 1 81 ? 33.61343 4.37900 37.01959 1.000 17.86904 81 VAL B C 1
ATOM 2117 O O . VAL B 1 81 ? 32.68891 5.15160 36.74982 1.000 16.61598 81 VAL B O 1
ATOM 2121 N N . ALA B 1 82 ? 33.61358 3.09835 36.61590 1.000 15.95416 82 ALA B N 1
ATOM 2122 C CA . ALA B 1 82 ? 32.54580 2.57893 35.76191 1.000 19.26271 82 ALA B CA 1
ATOM 2123 C C . ALA B 1 82 ? 31.22475 2.47867 36.51334 1.000 20.87547 82 ALA B C 1
ATOM 2124 O O . ALA B 1 82 ? 30.15782 2.73258 35.94072 1.000 22.28054 82 ALA B O 1
ATOM 2126 N N . SER B 1 83 ? 31.26815 2.11390 37.79130 1.000 18.18365 83 SER B N 1
ATOM 2127 C CA . SER B 1 83 ? 30.03549 1.88942 38.53424 1.000 18.73651 83 SER B CA 1
ATOM 2128 C C . SER B 1 83 ? 29.45014 3.15498 39.13948 1.000 17.48431 83 SER B C 1
ATOM 2129 O O . SER B 1 83 ? 28.26768 3.16161 39.50239 1.000 18.69306 83 SER B O 1
ATOM 2132 N N . ALA B 1 84 ? 30.22317 4.22329 39.25392 1.000 14.14379 84 ALA B N 1
ATOM 2133 C CA . ALA B 1 84 ? 29.67477 5.45014 39.80307 1.000 17.95499 84 ALA B CA 1
ATOM 2134 C C . ALA B 1 84 ? 28.54881 5.96297 38.90811 1.000 14.26090 84 ALA B C 1
ATOM 2135 O O . ALA B 1 84 ? 28.69445 5.97682 37.67089 1.000 14.19124 84 ALA B O 1
ATOM 2137 N N . PRO B 1 85 ? 27.41021 6.36684 39.47753 1.000 12.37807 85 PRO B N 1
ATOM 2138 C CA . PRO B 1 85 ? 26.36141 6.96803 38.64574 1.000 13.44937 85 PRO B CA 1
ATOM 2139 C C . PRO B 1 85 ? 26.77478 8.29973 38.05817 1.000 15.71139 85 PRO B C 1
ATOM 2140 O O . PRO B 1 85 ? 26.20014 8.72141 37.04714 1.000 14.87416 85 PRO B O 1
ATOM 2144 N N . LEU B 1 86 ? 27.74192 8.98527 38.66295 1.000 12.49195 86 LEU B N 1
ATOM 2145 C CA . LEU B 1 86 ? 28.18377 10.27246 38.14965 1.000 13.29657 86 LEU B CA 1
ATOM 2146 C C . LEU B 1 86 ? 29.67057 10.42324 38.43322 1.000 13.75625 86 LEU B C 1
ATOM 2147 O O . LEU B 1 86 ? 30.14368 10.06630 39.51215 1.000 11.67383 86 LEU B O 1
ATOM 2152 N N . VAL B 1 87 ? 30.40243 10.93670 37.45243 1.000 13.34420 87 VAL B N 1
ATOM 2153 C CA . VAL B 1 87 ? 31.83733 11.15240 37.56683 1.000 10.03046 87 VAL B CA 1
ATOM 2154 C C . VAL B 1 87 ? 32.13085 12.59644 37.16852 1.000 15.19952 87 VAL B C 1
ATOM 2155 O O . VAL B 1 87 ? 31.70230 13.05411 36.10172 1.000 13.83422 87 VAL B O 1
ATOM 2159 N N . ALA B 1 88 ? 32.81928 13.32465 38.04106 1.000 13.14481 88 ALA B N 1
ATOM 2160 C CA . ALA B 1 88 ? 33.22189 14.69965 37.76178 1.000 14.07720 88 ALA B CA 1
ATOM 2161 C C . ALA B 1 88 ? 34.69387 14.71201 37.37642 1.000 15.44001 88 ALA B C 1
ATOM 2162 O O . ALA B 1 88 ? 35.53341 14.20200 38.12178 1.000 14.66442 88 ALA B O 1
ATOM 2164 N N . VAL B 1 89 ? 35.00803 15.28964 36.22274 1.000 12.06340 89 VAL B N 1
ATOM 2165 C CA . VAL B 1 89 ? 36.39366 15.48816 35.81536 1.000 11.84948 89 VAL B CA 1
ATOM 2166 C C . VAL B 1 89 ? 36.73637 16.95101 36.04746 1.000 12.65660 89 VAL B C 1
ATOM 2167 O O . VAL B 1 89 ? 36.09809 17.84573 35.47809 1.000 12.08694 89 VAL B O 1
ATOM 2171 N N . LEU B 1 90 ? 37.73560 17.19519 36.88668 1.000 11.79951 90 LEU B N 1
ATOM 2172 C CA . LEU B 1 90 ? 38.15093 18.54678 37.24145 1.000 11.82855 90 LEU B CA 1
ATOM 2173 C C . LEU B 1 90 ? 39.40230 18.92297 36.46829 1.000 12.87627 90 LEU B C 1
ATOM 2174 O O . LEU B 1 90 ? 40.33736 18.11744 36.35194 1.000 13.53160 90 LEU B O 1
ATOM 2179 N N . ALA B 1 91 ? 39.40757 20.14837 35.93459 1.000 12.36055 91 ALA B N 1
ATOM 2180 C CA . ALA B 1 91 ? 40.56459 20.72168 35.26644 1.000 11.01276 91 ALA B CA 1
ATOM 2181 C C . ALA B 1 91 ? 40.78324 22.14647 35.75936 1.000 11.99725 91 ALA B C 1
ATOM 2182 O O . ALA B 1 91 ? 39.83623 22.85613 36.10161 1.000 11.11293 91 ALA B O 1
ATOM 2184 N N . ALA B 1 92 ? 42.04747 22.55027 35.79003 1.000 9.83589 92 ALA B N 1
ATOM 2185 C CA . ALA B 1 92 ? 42.43164 23.90215 36.16020 1.000 10.34544 92 ALA B CA 1
ATOM 2186 C C . ALA B 1 92 ? 42.47430 24.76464 34.90554 1.000 14.80583 92 ALA B C 1
ATOM 2187 O O . ALA B 1 92 ? 43.10968 24.39451 33.91334 1.000 13.06782 92 ALA B O 1
ATOM 2189 N N . ASP B 1 93 ? 41.78611 25.90095 34.94652 1.000 10.99162 93 ASP B N 1
ATOM 2190 C CA . ASP B 1 93 ? 41.70826 26.78777 33.78996 1.000 12.87220 93 ASP B CA 1
ATOM 2191 C C . ASP B 1 93 ? 42.97376 27.63157 33.74370 1.000 14.29518 93 ASP B C 1
ATOM 2192 O O . ASP B 1 93 ? 43.16267 28.53179 34.57193 1.000 15.47815 93 ASP B O 1
ATOM 2197 N N . LEU B 1 94 ? 43.86443 27.32112 32.80010 1.000 14.26661 94 LEU B N 1
ATOM 2198 C CA . LEU B 1 94 ? 45.09819 28.08615 32.68883 1.000 14.27009 94 LEU B CA 1
ATOM 2199 C C . LEU B 1 94 ? 44.86165 29.50736 32.19058 1.000 16.55411 94 LEU B C 1
ATOM 2200 O O . LEU B 1 94 ? 45.75902 30.35026 32.30762 1.000 20.44420 94 LEU B O 1
ATOM 2205 N N . SER B 1 95 ? 43.68018 29.80747 31.66195 1.000 15.73957 95 SER B N 1
ATOM 2206 C CA . SER B 1 95 ? 43.34980 31.17183 31.26932 1.000 17.81407 95 SER B CA 1
ATOM 2207 C C . SER B 1 95 ? 42.57714 31.91046 32.35651 1.000 16.33871 95 SER B C 1
ATOM 2208 O O . SER B 1 95 ? 41.94076 32.93691 32.07885 1.000 15.39466 95 SER B O 1
ATOM 2211 N N . PHE B 1 96 ? 42.64437 31.42758 33.60524 1.000 13.12609 96 PHE B N 1
ATOM 2212 C CA . PHE B 1 96 ? 41.92512 32.09963 34.68234 1.000 13.90615 96 PHE B CA 1
ATOM 2213 C C . PHE B 1 96 ? 42.29993 33.57598 34.78013 1.000 13.17340 96 PHE B C 1
ATOM 2214 O O . PHE B 1 96 ? 41.45223 34.38459 35.17063 1.000 13.97408 96 PHE B O 1
ATOM 2222 N N . PRO B 1 97 ? 43.53523 33.97977 34.47115 1.000 12.83034 97 PRO B N 1
ATOM 2223 C CA . PRO B 1 97 ? 43.85590 35.41117 34.58096 1.000 17.71080 97 PRO B CA 1
ATOM 2224 C C . PRO B 1 97 ? 42.89226 36.29176 33.81699 1.000 15.43828 97 PRO B C 1
ATOM 2225 O O . PRO B 1 97 ? 42.59415 37.39731 34.27036 1.000 16.53159 97 PRO B O 1
ATOM 2229 N N . ASP B 1 98 ? 42.35022 35.81441 32.69105 1.000 17.61627 98 ASP B N 1
ATOM 2230 C CA . ASP B 1 98 ? 41.42760 36.62670 31.90892 1.000 18.52592 98 ASP B CA 1
ATOM 2231 C C . ASP B 1 98 ? 40.11702 36.89745 32.63844 1.000 19.96131 98 ASP B C 1
ATOM 2232 O O . ASP B 1 98 ? 39.39824 37.82471 32.25347 1.000 17.23448 98 ASP B O 1
ATOM 2237 N N . THR B 1 99 ? 39.78908 36.11654 33.67134 1.000 14.70110 99 THR B N 1
ATOM 2238 C CA . THR B 1 99 ? 38.58289 36.33269 34.46592 1.000 12.12686 99 THR B CA 1
ATOM 2239 C C . THR B 1 99 ? 38.78914 37.30970 35.61740 1.000 13.05543 99 THR B C 1
ATOM 2240 O O . THR B 1 99 ? 37.80497 37.73357 36.23090 1.000 15.75858 99 THR B O 1
ATOM 2244 N N . LEU B 1 100 ? 40.02378 37.69143 35.91258 1.000 12.59984 100 LEU B N 1
ATOM 2245 C CA . LEU B 1 100 ? 40.29906 38.47250 37.11315 1.000 13.68434 100 LEU B CA 1
ATOM 2246 C C . LEU B 1 100 ? 39.77022 39.90280 37.01061 1.000 15.20117 100 LEU B C 1
ATOM 2247 O O . LEU B 1 100 ? 39.36256 40.47079 38.03108 1.000 14.50471 100 LEU B O 1
ATOM 2252 N N . PRO B 1 101 ? 39.73429 40.52597 35.82352 1.000 18.47071 101 PRO B N 1
ATOM 2253 C CA . PRO B 1 101 ? 39.09242 41.85012 35.74889 1.000 16.42087 101 PRO B CA 1
ATOM 2254 C C . PRO B 1 101 ? 37.68739 41.85882 36.32542 1.000 16.78058 101 PRO B C 1
ATOM 2255 O O . PRO B 1 101 ? 37.31247 42.83526 36.98022 1.000 18.09418 101 PRO B O 1
ATOM 2259 N N . ARG B 1 102 ? 36.90014 40.79922 36.14001 1.000 15.16729 102 ARG B N 1
ATOM 2260 C CA . ARG B 1 102 ? 35.56642 40.82227 36.72713 1.000 15.24368 102 ARG B CA 1
ATOM 2261 C C . ARG B 1 102 ? 35.48687 40.13110 38.08265 1.000 13.87001 102 ARG B C 1
ATOM 2262 O O . ARG B 1 102 ? 34.67072 40.53685 38.91276 1.000 15.46774 102 ARG B O 1
ATOM 2270 N N . LEU B 1 103 ? 36.32650 39.11811 38.34259 1.000 12.79554 103 LEU B N 1
ATOM 2271 C CA . LEU B 1 103 ? 36.27285 38.38508 39.60282 1.000 11.81562 103 LEU B CA 1
ATOM 2272 C C . LEU B 1 103 ? 37.04921 39.06405 40.71961 1.000 14.04708 103 LEU B C 1
ATOM 2273 O O . LEU B 1 103 ? 36.68578 38.90493 41.89052 1.000 14.65006 103 LEU B O 1
ATOM 2278 N N . PHE B 1 104 ? 38.12092 39.78790 40.39084 1.000 12.01227 104 PHE B N 1
ATOM 2279 C CA . PHE B 1 104 ? 38.93601 40.50781 41.37251 1.000 15.76418 104 PHE B CA 1
ATOM 2280 C C . PHE B 1 104 ? 39.05598 41.95305 40.90849 1.000 17.41934 104 PHE B C 1
ATOM 2281 O O . PHE B 1 104 ? 40.14870 42.43910 40.60824 1.000 16.95596 104 PHE B O 1
ATOM 2289 N N . PRO B 1 105 ? 37.93390 42.67439 40.85287 1.000 19.55383 105 PRO B N 1
ATOM 2290 C CA . PRO B 1 105 ? 37.86063 43.86598 39.99280 1.000 20.32315 105 PRO B CA 1
ATOM 2291 C C . PRO B 1 105 ? 38.56219 45.09271 40.54115 1.000 24.64364 105 PRO B C 1
ATOM 2292 O O . PRO B 1 105 ? 38.82611 46.02320 39.76802 1.000 28.38579 105 PRO B O 1
ATOM 2296 N N . HIS B 1 106 ? 38.88533 45.12754 41.82746 1.000 21.97525 106 HIS B N 1
ATOM 2297 C CA . HIS B 1 106 ? 39.49169 46.30556 42.42901 1.000 29.90300 106 HIS B CA 1
ATOM 2298 C C . HIS B 1 106 ? 41.00856 46.31738 42.31954 1.000 32.86754 106 HIS B C 1
ATOM 2299 O O . HIS B 1 106 ? 41.64175 47.24819 42.82185 1.000 34.44373 106 HIS B O 1
ATOM 2306 N N . ALA B 1 107 ? 41.60091 45.31256 41.67543 1.000 28.98345 107 ALA B N 1
ATOM 2307 C CA . ALA B 1 107 ? 43.03420 45.27045 41.38978 1.000 22.49811 107 ALA B CA 1
ATOM 2308 C C . ALA B 1 107 ? 43.18660 44.97593 39.90377 1.000 30.77478 107 ALA B C 1
ATOM 2309 O O . ALA B 1 107 ? 43.37961 43.81904 39.50047 1.000 27.25327 107 ALA B O 1
ATOM 2311 N N . PRO B 1 108 ? 43.12516 46.00945 39.05785 1.000 32.66823 108 PRO B N 1
ATOM 2312 C CA . PRO B 1 108 ? 43.02907 45.77242 37.60559 1.000 37.97095 108 PRO B CA 1
ATOM 2313 C C . PRO B 1 108 ? 44.26141 45.12483 36.99856 1.000 37.21209 108 PRO B C 1
ATOM 2314 O O . PRO B 1 108 ? 44.17305 44.59023 35.88511 1.000 38.11309 108 PRO B O 1
ATOM 2318 N N . ASN B 1 109 ? 45.40198 45.15389 37.68018 1.000 33.48740 109 ASN B N 1
ATOM 2319 C CA . ASN B 1 109 ? 46.61118 44.51204 37.19079 1.000 32.90404 109 ASN B CA 1
ATOM 2320 C C . ASN B 1 109 ? 46.78802 43.11211 37.75501 1.000 29.39963 109 ASN B C 1
ATOM 2321 O O . ASN B 1 109 ? 47.84192 42.49783 37.55286 1.000 25.01684 109 ASN B O 1
ATOM 2326 N N . ALA B 1 110 ? 45.77979 42.59864 38.46225 1.000 28.29730 110 ALA B N 1
ATOM 2327 C CA . ALA B 1 110 ? 45.90750 41.29107 39.09213 1.000 25.50957 110 ALA B CA 1
ATOM 2328 C C . ALA B 1 110 ? 46.33534 40.24444 38.07720 1.000 23.00868 110 ALA B C 1
ATOM 2329 O O . ALA B 1 110 ? 47.24026 39.44370 38.33669 1.000 32.21988 110 ALA B O 1
ATOM 2331 N N . ARG B 1 111 ? 45.71140 40.25515 36.89814 1.000 19.38955 111 ARG B N 1
ATOM 2332 C CA . ARG B 1 111 ? 46.01297 39.23431 35.90191 1.000 25.22461 111 ARG B CA 1
ATOM 2333 C C . ARG B 1 111 ? 47.50083 39.14339 35.61368 1.000 22.63838 111 ARG B C 1
ATOM 2334 O O . ARG B 1 111 ? 48.00528 38.06266 35.28803 1.000 26.19332 111 ARG B O 1
ATOM 2342 N N . HIS B 1 112 ? 48.22235 40.25628 35.73550 1.000 23.80036 112 HIS B N 1
ATOM 2343 C CA . HIS B 1 112 ? 49.62191 40.28657 35.33902 1.000 24.44655 112 HIS B CA 1
ATOM 2344 C C . HIS B 1 112 ? 50.53758 39.65082 36.37038 1.000 27.52017 112 HIS B C 1
ATOM 2345 O O . HIS B 1 112 ? 51.71267 39.40476 36.07158 1.000 26.77859 112 HIS B O 1
ATOM 2352 N N . ALA B 1 113 ? 50.02524 39.35329 37.56267 1.000 24.72475 113 ALA B N 1
ATOM 2353 C CA . ALA B 1 113 ? 50.78380 38.53333 38.48894 1.000 21.36436 113 ALA B CA 1
ATOM 2354 C C . ALA B 1 113 ? 51.08143 37.15869 37.90729 1.000 23.80392 113 ALA B C 1
ATOM 2355 O O . ALA B 1 113 ? 51.96263 36.45878 38.41404 1.000 22.48843 113 ALA B O 1
ATOM 2357 N N . TYR B 1 114 ? 50.40044 36.76820 36.83246 1.000 22.33443 114 TYR B N 1
ATOM 2358 C CA . TYR B 1 114 ? 50.53061 35.42545 36.28965 1.000 20.61718 114 TYR B CA 1
ATOM 2359 C C . TYR B 1 114 ? 50.97056 35.45288 34.83349 1.000 20.96856 114 TYR B C 1
ATOM 2360 O O . TYR B 1 114 ? 50.58606 34.60051 34.03165 1.000 21.46685 114 TYR B O 1
ATOM 2369 N N . ALA B 1 115 ? 51.81378 36.42318 34.47846 1.000 18.77052 115 ALA B N 1
ATOM 2370 C CA . ALA B 1 115 ? 52.36893 36.44031 33.12863 1.000 22.68753 115 ALA B CA 1
ATOM 2371 C C . ALA B 1 115 ? 53.31791 35.26615 32.89708 1.000 22.02579 115 ALA B C 1
ATOM 2372 O O . ALA B 1 115 ? 53.41903 34.75891 31.77222 1.000 18.17440 115 ALA B O 1
ATOM 2374 N N . ASP B 1 116 ? 54.02344 34.81979 33.93403 1.000 18.04813 116 ASP B N 1
ATOM 2375 C CA . ASP B 1 116 ? 54.91647 33.68073 33.77354 1.000 18.99456 116 ASP B CA 1
ATOM 2376 C C . ASP B 1 116 ? 54.10030 32.39098 33.66977 1.000 23.30836 116 ASP B C 1
ATOM 2377 O O . ASP B 1 116 ? 53.21252 32.13554 34.49085 1.000 21.96242 116 ASP B O 1
ATOM 2382 N N . GLU B 1 117 ? 54.40258 31.57087 32.66090 1.000 20.73315 117 GLU B N 1
ATOM 2383 C CA . GLU B 1 117 ? 53.60547 30.36772 32.42953 1.000 21.05572 117 GLU B CA 1
ATOM 2384 C C . GLU B 1 117 ? 53.69902 29.39319 33.59972 1.000 20.16374 117 GLU B C 1
ATOM 2385 O O . GLU B 1 117 ? 52.69408 28.78982 33.99366 1.000 17.77324 117 GLU B O 1
ATOM 2391 N N . ASN B 1 118 ? 54.89636 29.21534 34.16482 1.000 22.53842 118 ASN B N 1
ATOM 2392 C CA . ASN B 1 118 ? 55.03634 28.29591 35.29210 1.000 25.13771 118 ASN B CA 1
ATOM 2393 C C . ASN B 1 118 ? 54.24568 28.78458 36.49873 1.000 20.21124 118 ASN B C 1
ATOM 2394 O O . ASN B 1 118 ? 53.55631 27.99989 37.16308 1.000 18.02685 118 ASN B O 1
ATOM 2399 N N . ALA B 1 119 ? 54.33615 30.07935 36.80110 1.000 20.16052 119 ALA B N 1
ATOM 2400 C CA . ALA B 1 119 ? 53.58647 30.62822 37.92540 1.000 20.22108 119 ALA B CA 1
ATOM 2401 C C . ALA B 1 119 ? 52.09032 30.52234 37.68513 1.000 17.08372 119 ALA B C 1
ATOM 2402 O O . ALA B 1 119 ? 51.31492 30.26359 38.61600 1.000 15.76416 119 ALA B O 1
ATOM 2404 N N . ARG B 1 120 ? 51.66489 30.73378 36.44218 1.000 16.85689 120 ARG B N 1
ATOM 2405 C CA . ARG B 1 120 ? 50.24815 30.64423 36.12300 1.000 16.59522 120 ARG B CA 1
ATOM 2406 C C . ARG B 1 120 ? 49.74753 29.21623 36.30295 1.000 17.72816 120 ARG B C 1
ATOM 2407 O O . ARG B 1 120 ? 48.70945 28.98880 36.93563 1.000 12.99114 120 ARG B O 1
ATOM 2415 N N . ARG B 1 121 ? 50.48898 28.24016 35.76778 1.000 15.97508 121 ARG B N 1
ATOM 2416 C CA . ARG B 1 121 ? 50.10152 26.84188 35.91098 1.000 14.94890 121 ARG B CA 1
ATOM 2417 C C . ARG B 1 121 ? 50.07079 26.43752 37.37750 1.000 13.82401 121 ARG B C 1
ATOM 2418 O O . ARG B 1 121 ? 49.12805 25.78397 37.83744 1.000 12.01596 121 ARG B O 1
ATOM 2426 N N . GLU B 1 122 ? 51.11052 26.80923 38.12744 1.000 16.29847 122 GLU B N 1
ATOM 2427 C CA . GLU B 1 122 ? 51.19715 26.38812 39.51968 1.000 13.69880 122 GLU B CA 1
ATOM 2428 C C . GLU B 1 122 ? 50.07895 26.99931 40.34874 1.000 13.38647 122 GLU B C 1
ATOM 2429 O O . GLU B 1 122 ? 49.52803 26.33695 41.23740 1.000 12.86127 122 GLU B O 1
ATOM 2435 N N . SER B 1 123 ? 49.70504 28.24908 40.05713 1.000 15.01317 123 SER B N 1
ATOM 2436 C CA . SER B 1 123 ? 48.57995 28.85235 40.76599 1.000 13.77879 123 SER B CA 1
ATOM 2437 C C . SER B 1 123 ? 47.26639 28.19781 40.35707 1.000 10.55477 123 SER B C 1
ATOM 2438 O O . SER B 1 123 ? 46.37924 27.98768 41.18968 1.000 10.28786 123 SER B O 1
ATOM 2441 N N . ALA B 1 124 ? 47.11543 27.87791 39.07429 1.000 11.27123 124 ALA B N 1
ATOM 2442 C CA . ALA B 1 124 ? 45.87403 27.25795 38.63274 1.000 11.80746 124 ALA B CA 1
ATOM 2443 C C . ALA B 1 124 ? 45.68854 25.89520 39.28598 1.000 9.31499 124 ALA B C 1
ATOM 2444 O O . ALA B 1 124 ? 44.59455 25.56776 39.75823 1.000 11.39256 124 ALA B O 1
ATOM 2446 N N . VAL B 1 125 ? 46.75121 25.09466 39.34751 1.000 11.07412 125 VAL B N 1
ATOM 2447 C CA . VAL B 1 125 ? 46.61726 23.75257 39.91408 1.000 10.77590 125 VAL B CA 1
ATOM 2448 C C . VAL B 1 125 ? 46.40032 23.82693 41.42101 1.000 11.58727 125 VAL B C 1
ATOM 2449 O O . VAL B 1 125 ? 45.54424 23.12442 41.97836 1.000 10.75522 125 VAL B O 1
ATOM 2453 N N . PHE B 1 126 ? 47.14283 24.70519 42.09779 1.000 9.29568 126 PHE B N 1
ATOM 2454 C CA . PHE B 1 126 ? 47.03041 24.82109 43.54966 1.000 14.71013 126 PHE B CA 1
ATOM 2455 C C . PHE B 1 126 ? 45.61985 25.22468 43.96584 1.000 12.31469 126 PHE B C 1
ATOM 2456 O O . PHE B 1 126 ? 45.03244 24.61607 44.86702 1.000 12.09569 126 PHE B O 1
ATOM 2464 N N . ASN B 1 127 ? 45.05484 26.25546 43.32061 1.000 12.04124 127 ASN B N 1
ATOM 2465 C CA . ASN B 1 127 ? 43.72260 26.70414 43.70868 1.000 8.64059 127 ASN B CA 1
ATOM 2466 C C . ASN B 1 127 ? 42.63833 25.73861 43.24482 1.000 10.24602 127 ASN B C 1
ATOM 2467 O O . ASN B 1 127 ? 41.58837 25.63716 43.89040 1.000 9.16266 127 ASN B O 1
ATOM 2472 N N . THR B 1 128 ? 42.87421 25.00127 42.15492 1.000 8.14762 128 THR B N 1
ATOM 2473 C CA . THR B 1 128 ? 41.92324 23.96532 41.78060 1.000 9.50253 128 THR B CA 1
ATOM 2474 C C . THR B 1 128 ? 41.95733 22.80657 42.76646 1.000 15.26248 128 THR B C 1
ATOM 2475 O O . THR B 1 128 ? 40.92867 22.16364 42.99995 1.000 14.07150 128 THR B O 1
ATOM 2479 N N . ALA B 1 129 ? 43.12233 22.52822 43.35413 1.000 12.97994 129 ALA B N 1
ATOM 2480 C CA . ALA B 1 129 ? 43.19148 21.50641 44.39416 1.000 11.68912 129 ALA B CA 1
ATOM 2481 C C . ALA B 1 129 ? 42.47807 21.97489 45.65368 1.000 13.72826 129 ALA B C 1
ATOM 2482 O O . ALA B 1 129 ? 41.73679 21.21168 46.28389 1.000 13.80247 129 ALA B O 1
ATOM 2484 N N . LEU B 1 130 ? 42.69871 23.23320 46.03641 1.000 11.55324 130 LEU B N 1
ATOM 2485 C CA . LEU B 1 130 ? 41.92376 23.84572 47.10460 1.000 11.15929 130 LEU B CA 1
ATOM 2486 C C . LEU B 1 130 ? 40.42779 23.66169 46.87300 1.000 11.27728 130 LEU B C 1
ATOM 2487 O O . LEU B 1 130 ? 39.68631 23.23984 47.77100 1.000 11.42047 130 LEU B O 1
ATOM 2492 N N . GLN B 1 131 ? 39.96641 23.97862 45.66255 1.000 10.01552 131 GLN B N 1
ATOM 2493 C CA . GLN B 1 131 ? 38.54915 23.84590 45.35064 1.000 12.00664 131 GLN B CA 1
ATOM 2494 C C . GLN B 1 131 ? 38.10209 22.39318 45.36984 1.000 10.85494 131 GLN B C 1
ATOM 2495 O O . GLN B 1 131 ? 36.93494 22.10938 45.66051 1.000 11.45994 131 GLN B O 1
ATOM 2501 N N . LEU B 1 132 ? 38.99479 21.46591 45.03022 1.000 10.19278 132 LEU B N 1
ATOM 2502 C CA . LEU B 1 132 ? 38.63967 20.05445 45.13557 1.000 13.29325 132 LEU B CA 1
ATOM 2503 C C . LEU B 1 132 ? 38.37597 19.68672 46.58857 1.000 13.07760 132 LEU B C 1
ATOM 2504 O O . LEU B 1 132 ? 37.47125 18.89708 46.88728 1.000 10.03292 132 LEU B O 1
ATOM 2509 N N . GLY B 1 133 ? 39.14601 20.27400 47.50665 1.000 10.31372 133 GLY B N 1
ATOM 2510 C CA . GLY B 1 133 ? 38.86995 20.07707 48.92069 1.000 10.18425 133 GLY B CA 1
ATOM 2511 C C . GLY B 1 133 ? 37.47755 20.53943 49.29384 1.000 11.35600 133 GLY B C 1
ATOM 2512 O O . GLY B 1 133 ? 36.72148 19.81228 49.94309 1.000 10.74972 133 GLY B O 1
ATOM 2513 N N . TYR B 1 134 ? 37.11839 21.76158 48.87660 1.000 10.72421 134 TYR B N 1
ATOM 2514 C CA . TYR B 1 134 ? 35.76452 22.26444 49.08841 1.000 10.25860 134 TYR B CA 1
ATOM 2515 C C . TYR B 1 134 ? 34.72987 21.34079 48.45246 1.000 10.85657 134 TYR B C 1
ATOM 2516 O O . TYR B 1 134 ? 33.68887 21.04238 49.05074 1.000 10.12727 134 TYR B O 1
ATOM 2525 N N . PHE B 1 135 ? 34.98982 20.91360 47.21688 1.000 8.83283 135 PHE B N 1
ATOM 2526 C CA . PHE B 1 135 ? 34.03738 20.09373 46.48198 1.000 9.20357 135 PHE B CA 1
ATOM 2527 C C . PHE B 1 135 ? 33.77959 18.77227 47.19424 1.000 9.74519 135 PHE B C 1
ATOM 2528 O O . PHE B 1 135 ? 32.63097 18.32962 47.30799 1.000 11.18004 135 PHE B O 1
ATOM 2536 N N . ILE B 1 136 ? 34.83441 18.13089 47.69111 1.000 9.70836 136 ILE B N 1
ATOM 2537 C CA . ILE B 1 136 ? 34.63927 16.88485 48.42456 1.000 11.45716 136 ILE B CA 1
ATOM 2538 C C . ILE B 1 136 ? 33.72198 17.11566 49.61691 1.000 12.50034 136 ILE B C 1
ATOM 2539 O O . ILE B 1 136 ? 32.74599 16.38360 49.82495 1.000 9.58467 136 ILE B O 1
ATOM 2544 N N . ILE B 1 137 ? 33.99958 18.16520 50.39719 1.000 11.47258 137 ILE B N 1
ATOM 2545 C CA . ILE B 1 137 ? 33.13135 18.50961 51.52156 1.000 9.24905 137 ILE B CA 1
ATOM 2546 C C . ILE B 1 137 ? 31.72367 18.81920 51.03058 1.000 8.71475 137 ILE B C 1
ATOM 2547 O O . ILE B 1 137 ? 30.72434 18.45722 51.66990 1.000 8.45472 137 ILE B O 1
ATOM 2552 N N . GLY B 1 138 ? 31.61729 19.47966 49.87850 1.000 10.46253 138 GLY B N 1
ATOM 2553 C CA . GLY B 1 138 ? 30.30512 19.82143 49.36469 1.000 9.59437 138 GLY B CA 1
ATOM 2554 C C . GLY B 1 138 ? 29.51982 18.59119 48.94659 1.000 11.60430 138 GLY B C 1
ATOM 2555 O O . GLY B 1 138 ? 28.31055 18.50765 49.17473 1.000 11.85775 138 GLY B O 1
ATOM 2556 N N . ILE B 1 139 ? 30.19709 17.61691 48.33797 1.000 10.49675 139 ILE B N 1
ATOM 2557 C CA . ILE B 1 139 ? 29.52646 16.36703 47.97151 1.000 9.88804 139 ILE B CA 1
ATOM 2558 C C . ILE B 1 139 ? 28.95357 15.70598 49.21474 1.000 11.11381 139 ILE B C 1
ATOM 2559 O O . ILE B 1 139 ? 27.79090 15.28874 49.24532 1.000 10.12560 139 ILE B O 1
ATOM 2564 N N . ARG B 1 140 ? 29.76203 15.62546 50.27373 1.000 10.16702 140 ARG B N 1
ATOM 2565 C CA . ARG B 1 140 ? 29.28314 15.07344 51.53355 1.000 11.14965 140 ARG B CA 1
ATOM 2566 C C . ARG B 1 140 ? 28.14208 15.90219 52.10669 1.000 12.44721 140 ARG B C 1
ATOM 2567 O O . ARG B 1 140 ? 27.19570 15.35130 52.68276 1.000 12.03431 140 ARG B O 1
ATOM 2575 N N . ALA B 1 141 ? 28.22846 17.23142 51.98726 1.000 10.85327 141 ALA B N 1
ATOM 2576 C CA . ALA B 1 141 ? 27.13420 18.08900 52.43879 1.000 10.80850 141 ALA B CA 1
ATOM 2577 C C . ALA B 1 141 ? 25.84009 17.78376 51.69953 1.000 11.80456 141 ALA B C 1
ATOM 2578 O O . ALA B 1 141 ? 24.75184 17.97917 52.25193 1.000 12.19751 141 ALA B O 1
ATOM 2580 N N . GLY B 1 142 ? 25.93194 17.36365 50.43734 1.000 12.19790 142 GLY B N 1
ATOM 2581 C CA . GLY B 1 142 ? 24.75999 16.98433 49.67226 1.000 12.47985 142 GLY B CA 1
ATOM 2582 C C . GLY B 1 142 ? 24.21432 15.61302 50.00651 1.000 17.20319 142 GLY B C 1
ATOM 2583 O O . GLY B 1 142 ? 23.34849 15.10533 49.28709 1.000 15.79188 142 GLY B O 1
ATOM 2584 N N . GLY B 1 143 ? 24.71122 14.98788 51.07690 1.000 12.80050 143 GLY B N 1
ATOM 2585 C CA . GLY B 1 143 ? 24.29234 13.64131 51.43585 1.000 13.64219 143 GLY B CA 1
ATOM 2586 C C . GLY B 1 143 ? 24.83771 12.53687 50.55752 1.000 13.69952 143 GLY B C 1
ATOM 2587 O O . GLY B 1 143 ? 24.35057 11.40770 50.63183 1.000 13.79791 143 GLY B O 1
ATOM 2588 N N . LEU B 1 144 ? 25.84395 12.81659 49.74002 1.000 14.98378 144 LEU B N 1
ATOM 2589 C CA . LEU B 1 144 ? 26.42656 11.84102 48.82842 1.000 12.36501 144 LEU B CA 1
ATOM 2590 C C . LEU B 1 144 ? 27.79944 11.40951 49.31848 1.000 12.34618 144 LEU B C 1
ATOM 2591 O O . LEU B 1 144 ? 28.33819 11.95406 50.28449 1.000 12.13878 144 LEU B O 1
ATOM 2596 N N . ALA B 1 145 ? 28.38777 10.44727 48.60786 1.000 12.53360 145 ALA B N 1
ATOM 2597 C CA . ALA B 1 145 ? 29.74180 9.99763 48.88697 1.000 13.61521 145 ALA B CA 1
ATOM 2598 C C . ALA B 1 145 ? 30.67352 10.41424 47.75950 1.000 12.82655 145 ALA B C 1
ATOM 2599 O O . ALA B 1 145 ? 30.30543 10.35490 46.58441 1.000 9.75969 145 ALA B O 1
ATOM 2601 N N . ALA B 1 146 ? 31.89267 10.80332 48.11902 1.000 8.28948 146 ALA B N 1
ATOM 2602 C CA . ALA B 1 146 ? 32.90642 11.18541 47.14831 1.000 9.59340 146 ALA B CA 1
ATOM 2603 C C . ALA B 1 146 ? 33.95062 10.08820 47.04476 1.000 10.38755 146 ALA B C 1
ATOM 2604 O O . ALA B 1 146 ? 34.37477 9.53322 48.06029 1.000 13.38567 146 ALA B O 1
ATOM 2606 N N . GLY B 1 147 ? 34.39864 9.81769 45.82224 1.000 9.93191 147 GLY B N 1
ATOM 2607 C CA . GLY B 1 147 ? 35.47878 8.88180 45.59764 1.000 10.29227 147 GLY B CA 1
ATOM 2608 C C . GLY B 1 147 ? 36.51191 9.45261 44.65270 1.000 11.34631 147 GLY B C 1
ATOM 2609 O O . GLY B 1 147 ? 36.49013 9.20242 43.44120 1.000 14.57116 147 GLY B O 1
ATOM 2610 N N . PRO B 1 148 ? 37.42384 10.26529 45.18959 1.000 12.56573 148 PRO B N 1
ATOM 2611 C CA . PRO B 1 148 ? 38.44157 10.89586 44.34346 1.000 11.70107 148 PRO B CA 1
ATOM 2612 C C . PRO B 1 148 ? 39.39793 9.86428 43.77165 1.000 13.34088 148 PRO B C 1
ATOM 2613 O O . PRO B 1 148 ? 39.71823 8.85908 44.41032 1.000 14.34676 148 PRO B O 1
ATOM 2617 N N . ILE B 1 149 ? 39.87683 10.14222 42.55808 1.000 11.28869 149 ILE B N 1
ATOM 2618 C CA . ILE B 1 149 ? 40.72698 9.22110 41.80624 1.000 15.81940 149 ILE B CA 1
ATOM 2619 C C . ILE B 1 149 ? 41.83136 10.03107 41.14175 1.000 16.28866 149 ILE B C 1
ATOM 2620 O O . ILE B 1 149 ? 41.54732 10.92910 40.34081 1.000 15.14559 149 ILE B O 1
ATOM 2625 N N . ALA B 1 150 ? 43.08636 9.70969 41.45388 1.000 16.08876 150 ALA B N 1
ATOM 2626 C CA . ALA B 1 150 ? 44.22740 10.30248 40.76693 1.000 18.71344 150 ALA B CA 1
ATOM 2627 C C . ALA B 1 150 ? 44.91429 9.34028 39.80371 1.000 19.87364 150 ALA B C 1
ATOM 2628 O O . ALA B 1 150 ? 45.71725 9.78672 38.96908 1.000 18.36608 150 ALA B O 1
A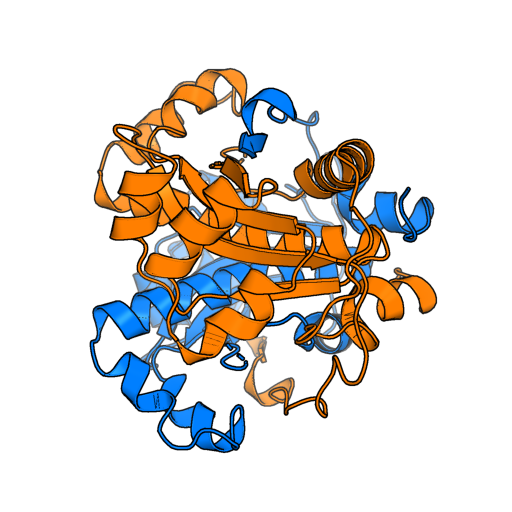TOM 2630 N N . GLY B 1 151 ? 44.59549 8.04805 39.86518 1.000 17.98532 151 GLY B N 1
ATOM 2631 C CA . GLY B 1 151 ? 45.18466 7.07720 38.96465 1.000 15.79553 151 GLY B CA 1
ATOM 2632 C C . GLY B 1 151 ? 44.59017 7.04481 37.56896 1.000 20.11149 151 GLY B C 1
ATOM 2633 O O . GLY B 1 151 ? 43.83199 6.12901 37.21308 1.000 17.76096 151 GLY B O 1
ATOM 2634 N N . PHE B 1 152 ? 44.95964 8.03686 36.76515 1.000 13.68307 152 PHE B N 1
ATOM 2635 C CA . PHE B 1 152 ? 44.52345 8.15618 35.38478 1.000 18.71644 152 PHE B CA 1
ATOM 2636 C C . PHE B 1 152 ? 45.56751 8.96200 34.62533 1.000 19.70158 152 PHE B C 1
ATOM 2637 O O . PHE B 1 152 ? 46.50177 9.51875 35.20792 1.000 16.50984 152 PHE B O 1
ATOM 2645 N N . ASP B 1 153 ? 45.39638 9.01302 33.30719 1.000 18.18200 153 ASP B N 1
ATOM 2646 C CA . ASP B 1 153 ? 46.30995 9.69203 32.40279 1.000 15.33984 153 ASP B CA 1
ATOM 2647 C C . ASP B 1 153 ? 45.72337 11.06076 32.06084 1.000 22.17997 153 ASP B C 1
ATOM 2648 O O . ASP B 1 153 ? 44.77891 11.14223 31.25890 1.000 15.91920 153 ASP B O 1
ATOM 2653 N N . PRO B 1 154 ? 46.22910 12.15689 32.64360 1.000 16.63851 154 PRO B N 1
ATOM 2654 C CA . PRO B 1 154 ? 45.58242 13.46310 32.42459 1.000 15.93575 154 PRO B CA 1
ATOM 2655 C C . PRO B 1 154 ? 45.60265 13.90541 30.97896 1.000 17.96495 154 PRO B C 1
ATOM 2656 O O . PRO B 1 154 ? 44.67088 14.59263 30.53162 1.000 15.47218 154 PRO B O 1
ATOM 2660 N N . GLU B 1 155 ? 46.64560 13.53016 30.23510 1.000 18.55627 155 GLU B N 1
ATOM 2661 C CA . GLU B 1 155 ? 46.75997 13.95280 28.84598 1.000 23.59674 155 GLU B CA 1
ATOM 2662 C C . GLU B 1 155 ? 45.65532 13.33794 27.99637 1.000 19.70066 155 GLU B C 1
ATOM 2663 O O . GLU B 1 155 ? 45.03297 14.02593 27.18078 1.000 19.43192 155 GLU B O 1
ATOM 2669 N N . GLY B 1 156 ? 45.38931 12.04503 28.18421 1.000 19.39107 156 GLY B N 1
ATOM 2670 C CA . GLY B 1 156 ? 44.31009 11.41039 27.44636 1.000 19.39027 156 GLY B CA 1
ATOM 2671 C C . GLY B 1 156 ? 42.94837 11.97544 27.80176 1.000 21.09782 156 GLY B C 1
ATOM 2672 O O . GLY B 1 156 ? 42.09231 12.14772 26.93147 1.000 19.69577 156 GLY B O 1
ATOM 2673 N N . VAL B 1 157 ? 42.72768 12.27668 29.08517 1.000 17.24055 157 VAL B N 1
ATOM 2674 C CA . VAL B 1 157 ? 41.44907 12.85404 29.49198 1.000 19.34060 157 VAL B CA 1
ATOM 2675 C C . VAL B 1 157 ? 41.28344 14.24964 28.90420 1.000 18.15456 157 VAL B C 1
ATOM 2676 O O . VAL B 1 157 ? 40.17738 14.65643 28.52748 1.000 17.78660 157 VAL B O 1
ATOM 2680 N N . HIS B 1 158 ? 42.37759 15.00849 28.83675 1.000 18.86119 158 HIS B N 1
ATOM 2681 C CA . HIS B 1 158 ? 42.35444 16.32662 28.20897 1.000 18.46464 158 HIS B CA 1
ATOM 2682 C C . HIS B 1 158 ? 41.93502 16.21614 26.74582 1.000 24.93348 158 HIS B C 1
ATOM 2683 O O . HIS B 1 158 ? 40.98352 16.87015 26.30303 1.000 24.60131 158 HIS B O 1
ATOM 2690 N N . LYS B 1 159 ? 42.62476 15.36444 25.98564 1.000 25.70703 159 LYS B N 1
ATOM 2691 C CA . LYS B 1 159 ? 42.27101 15.16628 24.58571 1.000 28.62088 159 LYS B CA 1
ATOM 2692 C C . LYS B 1 159 ? 40.80170 14.80021 24.44307 1.000 28.95146 159 LYS B C 1
ATOM 2693 O O . LYS B 1 159 ? 40.11471 15.27098 23.52682 1.000 22.07471 159 LYS B O 1
ATOM 2699 N N . GLU B 1 160 ? 40.29822 13.98027 25.36417 1.000 24.18504 160 GLU B N 1
ATOM 2700 C CA . GLU B 1 160 ? 38.96249 13.42128 25.23380 1.000 24.69008 160 GLU B CA 1
ATOM 2701 C C . GLU B 1 160 ? 37.87779 14.44470 25.54090 1.000 26.87161 160 GLU B C 1
ATOM 2702 O O . GLU B 1 160 ? 36.89666 14.54811 24.79705 1.000 24.26051 160 GLU B O 1
ATOM 2708 N N . PHE B 1 161 ? 38.02567 15.21156 26.62237 1.000 21.65153 161 PHE B N 1
ATOM 2709 C CA . PHE B 1 161 ? 36.93839 16.05176 27.09414 1.000 21.02469 161 PHE B CA 1
ATOM 2710 C C . PHE B 1 161 ? 37.22323 17.55020 27.05906 1.000 27.33134 161 PHE B C 1
ATOM 2711 O O . PHE B 1 161 ? 36.27557 18.33826 27.16849 1.000 22.38335 161 PHE B O 1
ATOM 2719 N N . PHE B 1 162 ? 38.47876 17.96663 26.90946 1.000 24.75822 162 PHE B N 1
ATOM 2720 C CA . PHE B 1 162 ? 38.79058 19.38945 26.84349 1.000 21.65350 162 PHE B CA 1
ATOM 2721 C C . PHE B 1 162 ? 39.62615 19.70426 25.60922 1.000 24.01427 162 PHE B C 1
ATOM 2722 O O . PHE B 1 162 ? 40.56042 20.51422 25.69172 1.000 23.37257 162 PHE B O 1
ATOM 2730 N N . PRO B 1 163 ? 39.33945 19.09713 24.45608 1.000 27.29987 163 PRO B N 1
ATOM 2731 C CA . PRO B 1 163 ? 40.23779 19.26355 23.30766 1.000 21.15281 163 PRO B CA 1
ATOM 2732 C C . PRO B 1 163 ? 40.43155 20.73705 22.97084 1.000 21.76604 163 PRO B C 1
ATOM 2733 O O . PRO B 1 163 ? 39.48326 21.52430 22.96819 1.000 23.05914 163 PRO B O 1
ATOM 2737 N N . GLY B 1 164 ? 41.68281 21.10777 22.71683 1.000 23.89776 164 GLY B N 1
ATOM 2738 C CA . GLY B 1 164 ? 42.01850 22.47835 22.38961 1.000 27.34732 164 GLY B CA 1
ATOM 2739 C C . GLY B 1 164 ? 41.78186 23.48073 23.50456 1.000 28.49646 164 GLY B C 1
ATOM 2740 O O . GLY B 1 164 ? 41.80783 24.68763 23.25659 1.000 28.29000 164 GLY B O 1
ATOM 2741 N N . GLU B 1 165 ? 41.54062 23.00145 24.76701 1.000 20.89764 165 GLU B N 1
ATOM 2742 C CA . GLU B 1 165 ? 41.30881 24.10235 25.69822 1.000 21.03055 165 GLU B CA 1
ATOM 2743 C C . GLU B 1 165 ? 42.52587 24.33025 26.58498 1.000 17.77407 165 GLU B C 1
ATOM 2744 O O . GLU B 1 165 ? 43.27748 23.39419 26.87605 1.000 20.13986 165 GLU B O 1
ATOM 2750 N N . PRO B 1 166 ? 42.73656 25.56882 27.03696 1.000 22.40913 166 PRO B N 1
ATOM 2751 C CA . PRO B 1 166 ? 43.90492 25.87638 27.87671 1.000 17.60254 166 PRO B CA 1
ATOM 2752 C C . PRO B 1 166 ? 43.67181 25.47270 29.32840 1.000 19.50748 166 PRO B C 1
ATOM 2753 O O . PRO B 1 166 ? 43.55546 26.29613 30.24432 1.000 17.05147 166 PRO B O 1
ATOM 2757 N N . VAL B 1 167 ? 43.58963 24.16536 29.56688 1.000 19.10415 167 VAL B N 1
ATOM 2758 C CA . VAL B 1 167 ? 43.32758 23.63908 30.90044 1.000 14.15629 167 VAL B CA 1
ATOM 2759 C C . VAL B 1 167 ? 44.38795 22.60924 31.25776 1.000 19.77308 167 VAL B C 1
ATOM 2760 O O . VAL B 1 167 ? 45.15722 22.14323 30.41533 1.000 22.35383 167 VAL B O 1
ATOM 2764 N N . LEU B 1 168 ? 44.38945 22.23929 32.53576 1.000 16.40266 168 LEU B N 1
ATOM 2765 C CA . LEU B 1 168 ? 45.23412 21.18376 33.07382 1.000 15.11062 168 LEU B CA 1
ATOM 2766 C C . LEU B 1 168 ? 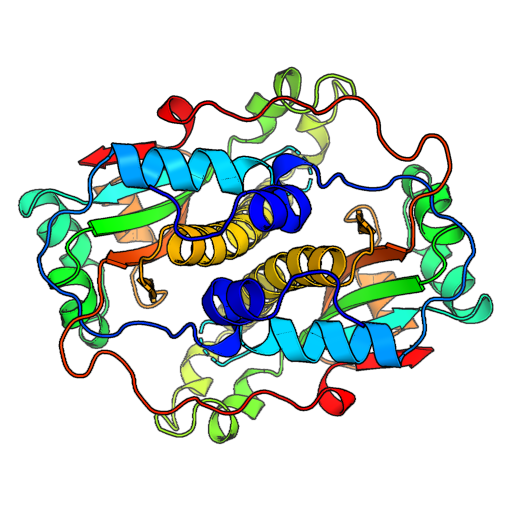44.32501 20.24465 33.85977 1.000 14.78355 168 LEU B C 1
ATOM 2767 O O . LEU B 1 168 ? 43.81307 20.61017 34.92535 1.000 16.22860 168 LEU B O 1
ATOM 2772 N N . VAL B 1 169 ? 44.09083 19.05297 33.32012 1.000 14.45824 169 VAL B N 1
ATOM 2773 C CA . VAL B 1 169 ? 43.21879 18.09458 33.98447 1.000 13.58578 169 VAL B CA 1
ATOM 2774 C C . VAL B 1 169 ? 43.88398 17.64885 35.27785 1.000 13.04082 169 VAL B C 1
ATOM 2775 O O . VAL B 1 169 ? 45.04267 17.22583 35.28287 1.000 17.34551 169 VAL B O 1
ATOM 2779 N N . THR B 1 170 ? 43.16794 17.76185 36.38401 1.000 11.61449 170 THR B N 1
ATOM 2780 C CA . THR B 1 170 ? 43.78259 17.50793 37.67680 1.000 12.52235 170 THR B CA 1
ATOM 2781 C C . THR B 1 170 ? 43.19069 16.33014 38.42232 1.000 19.80251 170 THR B C 1
ATOM 2782 O O . THR B 1 170 ? 43.90743 15.69917 39.19331 1.000 18.39512 170 THR B O 1
ATOM 2786 N N . SER B 1 171 ? 41.91694 16.00340 38.21637 1.000 15.25186 171 SER B N 1
ATOM 2787 C CA . SER B 1 171 ? 41.29566 15.07997 39.15037 1.000 12.84227 171 SER B CA 1
ATOM 2788 C C . SER B 1 171 ? 40.03888 14.46634 38.55054 1.000 15.45396 171 SER B C 1
ATOM 2789 O O . SER B 1 171 ? 39.37607 15.05823 37.69434 1.000 13.83879 171 SER B O 1
ATOM 2792 N N . ILE B 1 172 ? 39.72872 13.26555 39.02588 1.000 16.17631 172 ILE B N 1
ATOM 2793 C CA . ILE B 1 172 ? 38.47497 12.58394 38.75429 1.000 12.96946 172 ILE B CA 1
ATOM 2794 C C . ILE B 1 172 ? 37.80128 12.33465 40.09571 1.000 13.96811 172 ILE B C 1
ATOM 2795 O O . ILE B 1 172 ? 38.45584 11.87475 41.03610 1.000 16.71654 172 ILE B O 1
ATOM 2800 N N . VAL B 1 173 ? 36.50582 12.63401 40.19431 1.000 11.69209 173 VAL B N 1
ATOM 2801 C CA . VAL B 1 173 ? 35.75471 12.41378 41.43583 1.000 13.45275 173 VAL B CA 1
ATOM 2802 C C . VAL B 1 173 ? 34.51548 11.59058 41.11380 1.000 12.85998 173 VAL B C 1
ATOM 2803 O O . VAL B 1 173 ? 33.60433 12.08437 40.43488 1.000 10.83449 173 VAL B O 1
ATOM 2807 N N . ASN B 1 174 ? 34.46773 10.35055 41.61543 1.000 11.73940 174 ASN B N 1
ATOM 2808 C CA . ASN B 1 174 ? 33.24518 9.55561 41.56819 1.000 11.94285 174 ASN B CA 1
ATOM 2809 C C . ASN B 1 174 ? 32.24758 10.10194 42.57595 1.000 13.28827 174 ASN B C 1
ATOM 2810 O O . ASN B 1 174 ? 32.60382 10.39037 43.72178 1.000 11.26538 174 ASN B O 1
ATOM 2815 N N . ILE B 1 175 ? 30.98815 10.22582 42.16062 1.000 10.63649 175 ILE B N 1
ATOM 2816 C CA . ILE B 1 175 ? 29.94346 10.80078 43.00320 1.000 9.88759 175 ILE B CA 1
ATOM 2817 C C . ILE B 1 175 ? 28.73275 9.88100 42.99997 1.000 13.15468 175 ILE B C 1
ATOM 2818 O O . ILE B 1 175 ? 28.28799 9.44013 41.93189 1.000 13.69049 175 ILE B O 1
ATOM 2823 N N . GLY B 1 176 ? 28.18526 9.61054 44.17977 1.000 13.41734 176 GLY B N 1
ATOM 2824 C CA . GLY B 1 176 ? 26.99568 8.78608 44.23940 1.000 14.76127 176 GLY B CA 1
ATOM 2825 C C . GLY B 1 176 ? 26.65251 8.38506 45.65548 1.000 16.15071 176 GLY B C 1
ATOM 2826 O O . GLY B 1 176 ? 27.36114 8.70737 46.61744 1.000 13.69601 176 GLY B O 1
ATOM 2827 N N . TYR B 1 177 ? 25.50835 7.69614 45.76753 1.000 16.75269 177 TYR B N 1
ATOM 2828 C CA . TYR B 1 177 ? 25.23022 7.01304 47.02220 1.000 16.38911 177 TYR B CA 1
ATOM 2829 C C . TYR B 1 177 ? 26.08301 5.75232 47.09859 1.000 15.28536 177 TYR B C 1
ATOM 2830 O O . TYR B 1 177 ? 26.31865 5.10399 46.07717 1.000 18.06355 177 TYR B O 1
ATOM 2839 N N . PRO B 1 178 ? 26.58878 5.40555 48.27931 1.000 18.75682 178 PRO B N 1
ATOM 2840 C CA . PRO B 1 178 ? 27.48886 4.25025 48.38065 1.000 16.80746 178 PRO B CA 1
ATOM 2841 C C . PRO B 1 178 ? 26.75832 2.95410 48.07657 1.000 18.11513 178 PRO B C 1
ATOM 2842 O O . PRO B 1 178 ? 25.56045 2.81690 48.32671 1.000 18.74046 178 PRO B O 1
ATOM 2846 N N . GLY B 1 179 ? 27.49587 1.99998 47.51635 1.000 16.44729 179 GLY B N 1
ATOM 2847 C CA . GLY B 1 179 ? 26.95960 0.68349 47.26878 1.000 19.27613 179 GLY B CA 1
ATOM 2848 C C . GLY B 1 179 ? 27.24519 -0.24945 48.42652 1.000 23.07791 179 GLY B C 1
ATOM 2849 O O . GLY B 1 179 ? 27.64543 0.17914 49.51681 1.000 26.31959 179 GLY B O 1
ATOM 2850 N N . PRO B 1 180 ? 27.04172 -1.54875 48.21784 1.000 24.77812 180 PRO B N 1
ATOM 2851 C CA . PRO B 1 180 ? 27.41793 -2.51780 49.25702 1.000 23.71255 180 PRO B CA 1
ATOM 2852 C C . PRO B 1 180 ? 28.92720 -2.57177 49.43171 1.000 19.64094 180 PRO B C 1
ATOM 2853 O O . PRO B 1 180 ? 29.69021 -2.50857 48.46416 1.000 19.75806 180 PRO B O 1
ATOM 2857 N N . ASP B 1 181 ? 29.35850 -2.69996 50.68233 1.000 22.67176 181 ASP B N 1
ATOM 2858 C CA . ASP B 1 181 ? 30.77675 -2.87810 50.97523 1.000 21.31453 181 ASP B CA 1
ATOM 2859 C C . ASP B 1 181 ? 31.59958 -1.72697 50.40010 1.000 21.66015 181 ASP B C 1
ATOM 2860 O O . ASP B 1 181 ? 32.69999 -1.92517 49.88418 1.000 22.07564 181 ASP B O 1
ATOM 2865 N N . ALA B 1 182 ? 31.04136 -0.51299 50.45065 1.000 19.88046 182 ALA B N 1
ATOM 2866 C CA . ALA B 1 182 ? 31.69987 0.63010 49.82811 1.000 21.83282 182 ALA B CA 1
ATOM 2867 C C . ALA B 1 182 ? 32.93285 1.08043 50.60004 1.000 19.77051 182 ALA B C 1
ATOM 2868 O O . ALA B 1 182 ? 33.82776 1.69139 50.00549 1.000 16.38957 182 ALA B O 1
ATOM 2870 N N . PHE B 1 183 ? 33.01923 0.75923 51.89270 1.000 22.46501 183 PHE B N 1
ATOM 2871 C CA . PHE B 1 183 ? 34.01127 1.34777 52.78266 1.000 22.23951 183 PHE B CA 1
ATOM 2872 C C . PHE B 1 183 ? 34.89642 0.27640 53.39825 1.000 26.34554 183 PHE B C 1
ATOM 2873 O O . PHE B 1 183 ? 34.39993 -0.72739 53.92110 1.000 23.46100 183 PHE B O 1
ATOM 2881 N N . SER B 1 184 ? 36.20213 0.50938 53.34819 1.000 29.78860 184 SER B N 1
ATOM 2882 C CA . SER B 1 184 ? 37.20001 -0.25934 54.07141 1.000 30.15867 184 SER B CA 1
ATOM 2883 C C . SER B 1 184 ? 37.47703 0.40231 55.42456 1.000 26.19627 184 SER B C 1
ATOM 2884 O O . SER B 1 184 ? 37.05056 1.52654 55.69293 1.000 27.67577 184 SER B O 1
ATOM 2887 N N . ALA B 1 185 ? 38.19283 -0.31363 56.29047 1.000 24.45302 185 ALA B N 1
ATOM 2888 C CA . ALA B 1 185 ? 38.52091 0.23419 57.59925 1.000 25.27507 185 ALA B CA 1
ATOM 2889 C C . ALA B 1 185 ? 39.29647 1.53976 57.44934 1.000 15.39745 185 ALA B C 1
ATOM 2890 O O . ALA B 1 185 ? 40.12235 1.68911 56.54626 1.000 17.49657 185 ALA B O 1
ATOM 2892 N N . ARG B 1 186 ? 39.01790 2.49102 58.33412 1.000 18.22386 186 ARG B N 1
ATOM 2893 C CA . ARG B 1 186 ? 39.74596 3.75458 58.32984 1.000 16.98046 186 ARG B CA 1
ATOM 2894 C C . ARG B 1 186 ? 41.24266 3.50435 58.47256 1.000 20.79154 186 ARG B C 1
ATOM 2895 O O . ARG B 1 186 ? 41.67122 2.68116 59.28268 1.000 17.95390 186 ARG B O 1
ATOM 2903 N N . LEU B 1 187 ? 42.04204 4.19924 57.67460 1.000 15.38147 187 LEU B N 1
ATOM 2904 C CA . LEU B 1 187 ? 43.49053 4.09831 57.78434 1.000 14.38068 187 LEU B CA 1
ATOM 2905 C C . LEU B 1 187 ? 44.01391 5.11683 58.78607 1.000 14.05405 187 LEU B C 1
ATOM 2906 O O . LEU B 1 187 ? 43.28184 5.99571 59.24657 1.000 12.34933 187 LEU B O 1
ATOM 2911 N N . PRO B 1 188 ? 45.29071 5.01334 59.15645 1.000 13.31279 188 PRO B N 1
ATOM 2912 C CA . PRO B 1 188 ? 45.83950 5.90915 60.18342 1.000 14.59288 188 PRO B CA 1
ATOM 2913 C C . PRO B 1 188 ? 45.88523 7.36491 59.73439 1.000 13.51353 188 PRO B C 1
ATOM 2914 O O . PRO B 1 188 ? 46.05175 7.68418 58.55513 1.000 15.42806 188 PRO B O 1
ATOM 2918 N N . ARG B 1 189 ? 45.74414 8.25356 60.70315 1.000 15.54600 189 ARG B N 1
ATOM 2919 C CA . ARG B 1 189 ? 46.08150 9.65501 60.52171 1.000 12.06808 189 ARG B CA 1
ATOM 2920 C C . ARG B 1 189 ? 47.25726 9.98759 61.42931 1.000 14.62939 189 ARG B C 1
ATOM 2921 O O . ARG B 1 189 ? 47.39731 9.42354 62.51913 1.000 15.92137 189 ARG B O 1
ATOM 2929 N N . LEU B 1 190 ? 48.12826 10.86979 60.95404 1.000 11.85226 190 LEU B N 1
ATOM 2930 C CA . LEU B 1 190 ? 49.25432 11.30475 61.76799 1.000 12.24965 190 LEU B CA 1
ATOM 2931 C C . LEU B 1 190 ? 48.75635 11.98545 63.03897 1.000 11.90779 190 LEU B C 1
ATOM 2932 O O . LEU B 1 190 ? 47.71900 12.65296 63.04111 1.000 12.29384 190 LEU B O 1
ATOM 2937 N N . GLY B 1 191 ? 49.49606 11.80226 64.13071 1.000 12.51087 191 GLY B N 1
ATOM 2938 C CA . GLY B 1 191 ? 49.17800 12.51328 65.35056 1.000 10.03068 191 GLY B CA 1
ATOM 2939 C C . GLY B 1 191 ? 49.41583 14.01034 65.22007 1.000 12.58440 191 GLY B C 1
ATOM 2940 O O . GLY B 1 191 ? 50.25012 14.46904 64.44278 1.000 11.50344 191 GLY B O 1
ATOM 2941 N N . TYR B 1 192 ? 48.64015 14.78364 65.98073 1.000 10.33825 192 TYR B N 1
ATOM 2942 C CA . TYR B 1 192 ? 48.81982 16.23592 66.01363 1.000 12.91172 192 TYR B CA 1
ATOM 2943 C C . TYR B 1 192 ? 50.28944 16.60845 66.19345 1.000 13.97519 192 TYR B C 1
ATOM 2944 O O . TYR B 1 192 ? 50.81954 17.46982 65.48167 1.000 12.74750 192 TYR B O 1
ATOM 2953 N N . ARG B 1 193 ? 50.96779 15.95651 67.14696 1.000 12.83999 193 ARG B N 1
ATOM 2954 C CA . ARG B 1 193 ? 52.34575 16.31249 67.46375 1.000 15.63518 193 ARG B CA 1
ATOM 2955 C C . ARG B 1 193 ? 53.29742 15.98113 66.32838 1.000 14.74016 193 ARG B C 1
ATOM 2956 O O . ARG B 1 193 ? 54.39497 16.54194 66.27747 1.000 13.70936 193 ARG B O 1
ATOM 2964 N N . GLU B 1 194 ? 52.90626 15.08351 65.42268 1.000 13.90128 194 GLU B N 1
ATOM 2965 C CA . GLU B 1 194 ? 53.69826 14.81069 64.23214 1.000 14.38548 194 GLU B CA 1
ATOM 2966 C C . GLU B 1 194 ? 53.49544 15.85290 63.13948 1.000 13.30983 194 GLU B C 1
ATOM 2967 O O . GLU B 1 194 ? 54.32762 15.94358 62.23659 1.000 16.36338 194 GLU B O 1
ATOM 2973 N N . VAL B 1 195 ? 52.41936 16.63103 63.20037 1.000 12.94779 195 VAL B N 1
ATOM 2974 C CA . VAL B 1 195 ? 52.01885 17.50907 62.10775 1.000 10.38721 195 VAL B CA 1
ATOM 2975 C C . VAL B 1 195 ? 52.26101 18.97791 62.43788 1.000 13.39757 195 VAL B C 1
ATOM 2976 O O . VAL B 1 195 ? 52.67832 19.75110 61.56882 1.000 14.23603 195 VAL B O 1
ATOM 2980 N N . VAL B 1 196 ? 52.03843 19.37219 63.69318 1.000 13.60225 196 VAL B N 1
ATOM 2981 C CA . VAL B 1 196 ? 52.02156 20.76758 64.11553 1.000 13.15954 196 VAL B CA 1
ATOM 2982 C C . VAL B 1 196 ? 53.09654 20.99247 65.17129 1.000 18.48043 196 VAL B C 1
ATOM 2983 O O . VAL B 1 196 ? 53.30439 20.15045 66.05110 1.000 15.26607 196 VAL B O 1
ATOM 2987 N N . ARG B 1 197 ? 53.77644 22.13372 65.08681 1.000 14.71497 197 ARG B N 1
ATOM 2988 C CA . ARG B 1 197 ? 54.64566 22.58389 66.16466 1.000 17.45883 197 ARG B CA 1
ATOM 2989 C C . ARG B 1 197 ? 54.50254 24.09728 66.28299 1.000 19.93517 197 ARG B C 1
ATOM 2990 O O . ARG B 1 197 ? 54.01341 24.76043 65.36324 1.000 15.82341 197 ARG B O 1
ATOM 2998 N N . SER B 1 198 ? 54.91309 24.64355 67.43132 1.000 14.36356 198 SER B N 1
ATOM 2999 C CA . SER B 1 198 ? 54.73832 26.06277 67.71340 1.000 17.13734 198 SER B CA 1
ATOM 3000 C C . SER B 1 198 ? 56.08617 26.74539 67.89643 1.000 22.00607 198 SER B C 1
ATOM 3001 O O . SER B 1 198 ? 57.06123 26.12539 68.32775 1.000 21.35728 198 SER B O 1
ATOM 3004 N N . VAL B 1 199 ? 56.12871 28.03855 67.57773 1.000 20.72074 199 VAL B N 1
ATOM 3005 C CA . VAL B 1 199 ? 57.33888 28.82849 67.75869 1.000 17.75996 199 VAL B CA 1
ATOM 3006 C C . VAL B 1 199 ? 56.99440 30.26359 68.18311 1.000 20.31150 199 VAL B C 1
ATOM 3007 O O . VAL B 1 199 ? 55.81417 30.62411 68.25633 1.000 16.65311 199 VAL B O 1
#

Nearest PDB structures (foldseek):
  7vqk-assembly1_B  TM=1.004E+00  e=3.509E-35  Streptomyces sp. KIB-H033
  3bem-assembly1_A  TM=9.104E-01  e=8.786E-13  Bacillus subtilis
  2b67-assembly2_C  TM=8.812E-01  e=2.904E-12  Streptococcus pneumoniae TIGR4
  5ko8-assembly1_A-3  TM=6.912E-01  e=1.152E-07  Haliscomenobacter hydrossis DSM 1100
  5ko8-assembly2_B-2  TM=7.026E-01  e=1.716E-07  Haliscomenobacter hydrossis DSM 1100

Radius of gyration: 19.92 Å; Cα contacts (8 Å, |Δi|>4): 751; chains: 2; bounding box: 48×49×50 Å

Foldseek 3Di:
DDPDDPVLCCLQPVVAAAFQAFDLDADDPVLLVVLCVPLLPQPACVLQFDKDKQQDLVSLVLQLVFADPVNSSRSNRFNIKIWFKFQLCSLVCCCPRVVVCNCVSVCCVDSVSSQVRSQVRSVVSVSSSQSSLSVSVKHKHKDQRGHFVSVCCSPVNPGRITTGIMIRIHHHDPPGDDDDDDDDDPVVPDDDD/DDPDDPVLCCLQPVVAAAFQAFDLDADDPVLLVVLCVPLLPPDACVLQFDKDKQADPVSLVLQLVFAPPVNSRRSNRFNIKIWDKFALVSLVVCCPSVVVPNCVSVVCPDSVSSQVRRQVRSVVSVSSSQSSLSVSVKHKHKGQRGDQVSVCCSPVNPGRIGTGIMIRIHHHDPPGHDDDDDDDDPVVPDDDD